Protein AF-A0A8S3HFG6-F1 (afdb_monomer_lite)

Radius of gyration: 29.16 Å; chains: 1; bounding box: 80×52×78 Å

Organism: NCBI:txid392030

Secondary structure (DSSP, 8-state):
--B-TTSPBPHHHHHHHHTTS-HHHHHHHHHHHHHSTT-HHHHHHHHHHHHHHTSSS-SB----S-TTTTHHHHHHHHTTGGGT-BHHHHHHHHHHHHHHTTBBPTTT-BBTTT--B--SS-SB-HHHHHHHHHHTTB-HHHHHHHHHHHHHHHHHHHHGGGGS-----S------HHHHHHHHHHHH-GGGEEEESSTT-GGG-EEETTTTEEEEEPTTSTTTTS---GGG-EEEEEEEEE-TTS-EEEEEEEE---TTSPPP-EEEEEEESS--HHHHHHHHHHHHHHTTSTTSTT-EEEEETTTTEEEEEEEGGGHHHHHHHHHHHHH-TT----B-----EE-TTS-EEEEEEEPSSSEEEEEES-S-SSHHHHHHHHHHHH---GGG-PPP-

Foldseek 3Di:
DQADPVRDGALLVVLCVQLVADSLLSCLLLVCCQAVVVCVVLSLLSLLLRLQLRDPDHQAADDPPDPPPPDPLLVPLQVPVVVPQFLSVSSVVVLVVLVLFFAQDPVQCAGPHPRDHDPDPDRGDVVRSVVVCVVSRGDSVSSVSSVVSSVSSSVSCVVSVVSHNRDHDDDDDPDDSQASSQVSLCVSCVQQKWWALAQQQCQQAIQRDPVRAGAGEDPSASRRPGRHDPQQTMWRFSDWDQDPVRHIYTDRTGTYGCPPPDDDQKDWQDKDFLQAPVLVVVLVVLLVVCCVPPQSVSWDWDADLQRRMIIIIGHNVCRVVSCVSSVCSVVVPPPLWSWGRQPQDQDPPRKGFGTWTRDPPAIDTDIDPQVDPDPVVSQVVCCVPVVQHPVNDDDDD

pLDDT: mean 80.24, std 15.45, range [34.5, 96.69]

Sequence (397 aa):
MCIDKEEKLTRRGELSAALSLSPRFSAFMINIYIEHKDNRDLLSRVAAIVAILSIPTSLFLINDSTHDFNDNICHSTMSDADEYNSDLFNLCKVFNDWREKGTINRTTHKCITCNKSYQDRSKTCQSCRKKHSLMNELNNQILQLVENSIKFYIDTITDARWKLTPRSKTDNKKSSDRDIIGEHLQKLFPDHIGHLLVSHLPDEGIRLIASDLRAIIDNRSIYVQRAHDDKRKYFVAMLIARSLSGKYIVNGLHQIPTDQLPESPIEQLIVRENIGRSVNKEIRTVFNSIRLESWAKWLSYEYDPNSCRLTIWGLKTERSHLESILQPILTSTHYKIIEFGSIRATFQNGLICSAVELMADALRLHLQRVPCRTYEKLQQWLKIKLDLNRHDIKENN

Structure (mmCIF, N/CA/C/O backbone):
data_AF-A0A8S3HFG6-F1
#
_entry.id   AF-A0A8S3HFG6-F1
#
loop_
_atom_site.group_PDB
_atom_site.id
_atom_site.type_symbol
_atom_site.label_atom_id
_atom_site.label_alt_id
_atom_site.label_comp_id
_atom_site.label_asym_id
_atom_site.label_entity_id
_atom_site.label_seq_id
_atom_site.pdbx_PDB_ins_code
_atom_site.Cartn_x
_atom_site.Cartn_y
_atom_site.Cartn_z
_atom_site.occupancy
_atom_site.B_iso_or_equiv
_atom_site.auth_seq_id
_atom_site.auth_comp_id
_atom_site.auth_asym_id
_atom_site.auth_atom_id
_atom_site.pdbx_PDB_model_num
ATOM 1 N N . MET A 1 1 ? -15.872 -17.626 14.214 1.00 67.00 1 ME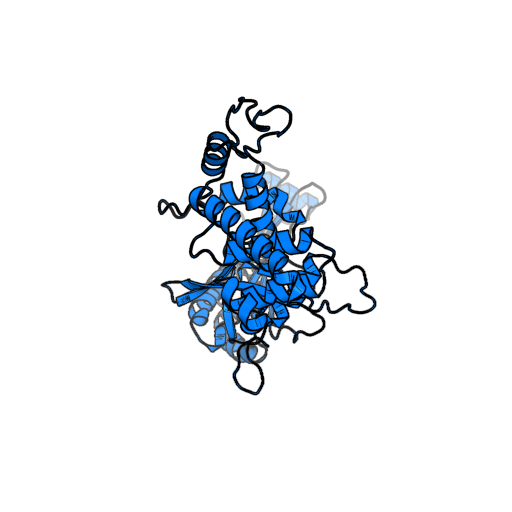T A N 1
ATOM 2 C CA . MET A 1 1 ? -17.095 -17.578 13.392 1.00 67.00 1 MET A CA 1
ATOM 3 C C . MET A 1 1 ? -18.075 -16.660 14.101 1.00 67.00 1 MET A C 1
ATOM 5 O O . MET A 1 1 ? -18.116 -16.734 15.323 1.00 67.00 1 MET A O 1
ATOM 9 N N . CYS A 1 2 ? -18.736 -15.743 13.391 1.00 84.12 2 CYS A N 1
ATOM 10 C CA . CYS A 1 2 ? -19.727 -14.838 13.996 1.00 84.12 2 CYS A CA 1
ATOM 11 C C . CYS A 1 2 ? -21.108 -15.495 14.085 1.00 84.12 2 CYS A C 1
ATOM 13 O O . CYS A 1 2 ? -21.839 -15.238 15.037 1.00 84.12 2 CYS A O 1
ATOM 15 N N . ILE A 1 3 ? -21.400 -16.389 13.146 1.00 89.12 3 ILE A N 1
ATOM 16 C CA . ILE A 1 3 ? -22.601 -17.215 13.077 1.00 89.12 3 ILE A CA 1
ATOM 17 C C . ILE A 1 3 ? -22.167 -18.673 13.283 1.00 89.12 3 ILE A C 1
ATOM 19 O O . ILE A 1 3 ? -21.057 -19.034 12.875 1.00 89.12 3 ILE A O 1
ATOM 23 N N . ASP A 1 4 ? -22.961 -19.471 13.988 1.00 88.50 4 ASP A N 1
ATOM 24 C CA . ASP A 1 4 ? -22.711 -20.904 14.165 1.00 88.50 4 ASP A CA 1
ATOM 25 C C . ASP A 1 4 ? -23.336 -21.752 13.040 1.00 88.50 4 ASP A C 1
ATOM 27 O O . ASP A 1 4 ? -23.815 -21.237 12.033 1.00 88.50 4 ASP A O 1
ATOM 31 N N . LYS A 1 5 ? -23.275 -23.080 13.183 1.00 89.81 5 LYS A N 1
ATOM 32 C CA . LYS A 1 5 ? -23.823 -24.021 12.193 1.00 89.81 5 LYS A CA 1
ATOM 33 C C . LYS A 1 5 ? -25.356 -24.018 12.132 1.00 89.81 5 LYS A C 1
ATOM 35 O O . LYS A 1 5 ? -25.901 -24.566 11.185 1.00 89.81 5 LYS A O 1
ATOM 40 N N . GLU A 1 6 ? -26.026 -23.441 13.126 1.00 91.75 6 GLU A N 1
ATOM 41 C CA . GLU A 1 6 ? -27.485 -23.313 13.195 1.00 91.75 6 GLU A CA 1
ATOM 42 C C . GLU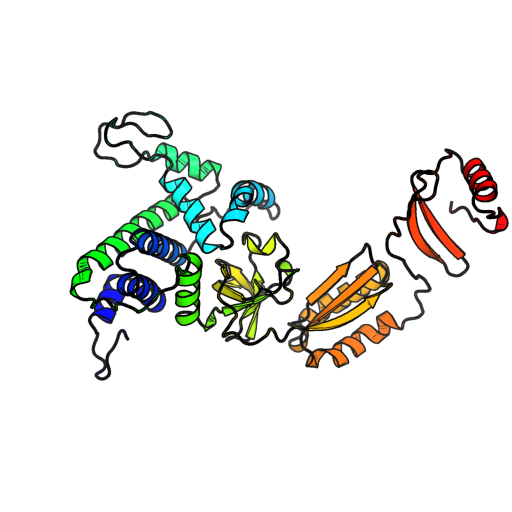 A 1 6 ? -27.955 -21.922 12.744 1.00 91.75 6 GLU A C 1
ATOM 44 O O . GLU A 1 6 ? -29.079 -21.524 13.038 1.00 91.75 6 GLU A O 1
ATOM 49 N N . GLU A 1 7 ? -27.082 -21.160 12.078 1.00 87.88 7 GLU A N 1
ATOM 50 C CA . GLU A 1 7 ? -27.343 -19.789 11.630 1.00 87.88 7 GLU A CA 1
ATOM 51 C C . GLU A 1 7 ? -27.630 -18.795 12.773 1.00 87.88 7 GLU A C 1
ATOM 53 O O . GLU A 1 7 ? -28.124 -17.688 12.547 1.00 87.88 7 GLU A O 1
ATOM 58 N N . LYS A 1 8 ? -27.259 -19.134 14.015 1.00 91.38 8 LYS A N 1
ATOM 59 C CA . LYS A 1 8 ? -27.440 -18.259 15.177 1.00 91.38 8 LYS A CA 1
ATOM 60 C C . LYS A 1 8 ? -26.209 -17.409 15.440 1.00 91.38 8 LYS A C 1
ATOM 62 O O . LYS A 1 8 ? -25.062 -17.799 15.198 1.00 91.38 8 LYS A O 1
ATOM 67 N N . LEU A 1 9 ? -26.452 -16.213 15.976 1.00 88.25 9 LEU A N 1
ATOM 68 C CA . LEU A 1 9 ? -25.388 -15.300 16.363 1.00 88.25 9 LEU A CA 1
ATOM 69 C C . LEU A 1 9 ? -24.624 -15.874 17.561 1.00 88.25 9 LEU A C 1
ATOM 71 O O . LEU A 1 9 ? -25.171 -16.100 18.636 1.00 88.25 9 LEU A O 1
ATOM 75 N N . THR A 1 10 ? -23.326 -16.081 17.382 1.00 89.06 10 THR A N 1
ATOM 76 C CA . THR A 1 10 ? -22.438 -16.492 18.475 1.00 89.06 10 THR A CA 1
ATOM 77 C C . THR A 1 10 ? -22.128 -15.306 19.392 1.00 89.06 10 THR A C 1
ATOM 79 O O . THR A 1 10 ? -22.203 -14.155 18.970 1.00 89.06 10 THR A O 1
ATOM 82 N N . ARG A 1 11 ? -21.605 -15.555 20.602 1.00 86.81 11 ARG A N 1
ATOM 83 C CA . ARG A 1 11 ? -21.070 -14.490 21.486 1.00 86.81 11 ARG A CA 1
ATOM 84 C C . ARG A 1 11 ? -20.042 -13.588 20.797 1.00 86.81 11 ARG A C 1
ATOM 86 O O . ARG A 1 11 ? -19.956 -12.393 21.068 1.00 86.81 11 ARG A O 1
ATOM 93 N N . ARG A 1 12 ? -19.243 -14.169 19.899 1.00 87.31 12 ARG A N 1
ATOM 94 C CA . ARG A 1 12 ? -18.290 -13.422 19.078 1.00 87.31 12 ARG A CA 1
ATOM 95 C C . ARG A 1 12 ? -19.001 -12.554 18.038 1.00 87.31 12 ARG A C 1
ATOM 97 O O . ARG A 1 12 ? -18.549 -11.444 17.785 1.00 87.31 12 ARG A O 1
ATOM 104 N N . GLY A 1 13 ? -20.086 -13.054 17.453 1.00 89.25 13 GLY A N 1
ATOM 105 C CA . GLY A 1 13 ? -20.966 -12.293 16.571 1.00 89.25 13 GLY A CA 1
ATOM 106 C C . GLY A 1 13 ? -21.646 -11.126 17.285 1.00 89.25 13 GLY A C 1
ATOM 107 O O . GLY A 1 13 ? -21.616 -10.018 16.765 1.00 89.25 13 GLY A O 1
ATOM 108 N N . GLU A 1 14 ? -22.155 -11.334 18.503 1.00 89.44 14 GLU A N 1
ATOM 109 C CA . GLU A 1 14 ? -22.721 -10.266 19.344 1.00 89.44 14 GLU A CA 1
ATOM 110 C C . GLU A 1 14 ? -21.705 -9.150 19.599 1.00 89.44 14 GLU A C 1
ATOM 112 O O . GLU A 1 14 ? -22.005 -7.975 19.402 1.00 89.44 14 GLU A O 1
ATOM 117 N N . LEU A 1 15 ? -20.479 -9.512 19.995 1.00 89.88 15 LEU A N 1
ATOM 118 C CA . LEU A 1 15 ? -19.418 -8.530 20.212 1.00 89.88 15 LEU A CA 1
ATOM 119 C C . LEU A 1 15 ? -19.018 -7.824 18.910 1.00 89.88 15 LEU A C 1
ATOM 121 O O . LEU A 1 15 ? -18.795 -6.617 18.900 1.00 89.88 15 LEU A O 1
ATOM 125 N N . SER A 1 16 ? -18.957 -8.563 17.801 1.00 90.94 16 SER A N 1
ATOM 126 C CA . SER A 1 16 ? -18.680 -7.989 16.484 1.00 90.94 16 SER A CA 1
ATOM 127 C C . SER A 1 16 ? -19.733 -6.963 16.068 1.00 90.94 16 SER A C 1
ATOM 129 O O . SER A 1 16 ? -19.369 -5.972 15.440 1.00 90.94 16 SER A O 1
ATOM 131 N N . ALA A 1 17 ? -21.005 -7.199 16.399 1.00 89.75 17 ALA A N 1
ATOM 132 C CA . ALA A 1 17 ? -22.099 -6.269 16.141 1.00 89.75 17 ALA A CA 1
ATOM 133 C C . ALA A 1 17 ? -22.026 -5.040 17.060 1.00 89.75 17 ALA A C 1
ATOM 135 O O . ALA A 1 17 ? -22.175 -3.918 16.588 1.00 89.75 17 ALA A O 1
ATOM 136 N N . ALA A 1 18 ? -21.714 -5.233 18.347 1.00 91.56 18 ALA A N 1
ATOM 137 C CA . ALA A 1 18 ? -21.573 -4.139 19.311 1.00 91.56 18 ALA A CA 1
ATOM 138 C C . ALA A 1 18 ? -20.466 -3.144 18.927 1.00 91.56 18 ALA A C 1
ATOM 140 O O . ALA A 1 18 ? -20.615 -1.943 19.130 1.00 91.56 18 ALA A O 1
ATOM 141 N N . LEU A 1 19 ? -19.380 -3.628 18.318 1.00 91.56 19 LEU A N 1
ATOM 142 C CA . LEU A 1 19 ? -18.286 -2.786 17.834 1.00 91.56 19 LEU A CA 1
ATOM 143 C C . LEU A 1 19 ? -18.680 -1.838 16.691 1.00 91.56 19 LEU A C 1
ATOM 145 O O . LEU A 1 19 ? -17.942 -0.892 16.441 1.00 91.56 19 LEU A O 1
ATOM 149 N N . SER A 1 20 ? -19.813 -2.062 16.012 1.00 89.81 20 SER A N 1
ATOM 150 C CA . SER A 1 20 ? -20.285 -1.227 14.892 1.00 89.81 20 SER A CA 1
ATOM 151 C C . SER A 1 20 ? -19.243 -1.041 13.773 1.00 89.81 20 SER A C 1
ATOM 153 O O . SER A 1 20 ? -19.162 0.005 13.135 1.00 89.81 20 SER A O 1
ATOM 155 N N . LEU A 1 21 ? -18.430 -2.073 13.540 1.00 92.62 21 LEU A N 1
ATOM 156 C CA . LEU A 1 21 ? -17.366 -2.115 12.539 1.00 92.62 21 LEU A CA 1
ATOM 157 C C . LEU A 1 21 ? -17.663 -3.173 11.476 1.00 92.62 21 LEU A C 1
ATOM 159 O O . LEU A 1 21 ? -18.505 -4.055 11.664 1.00 92.62 21 LEU A O 1
ATOM 163 N N . SER A 1 22 ? -16.912 -3.134 10.370 1.00 91.12 22 SER A N 1
ATOM 164 C CA . SER A 1 22 ? -16.954 -4.227 9.399 1.00 91.12 22 SER A CA 1
ATOM 165 C C . SER A 1 22 ? -16.595 -5.562 10.082 1.00 91.12 22 SER A C 1
ATOM 167 O O . SER A 1 22 ? -15.727 -5.591 10.964 1.00 91.12 22 SER A O 1
ATOM 169 N N . PRO A 1 23 ? -17.196 -6.698 9.677 1.00 91.31 23 PRO A N 1
ATOM 170 C CA . PRO A 1 23 ? -16.943 -7.984 10.330 1.00 91.31 23 PRO A CA 1
ATOM 171 C C . PRO A 1 23 ? -15.460 -8.376 10.383 1.00 91.31 23 PRO A C 1
ATOM 173 O O . PRO A 1 23 ? -15.021 -8.991 11.356 1.00 91.31 23 PRO A O 1
ATOM 176 N N . ARG A 1 24 ? -14.670 -8.003 9.364 1.00 93.56 24 ARG A N 1
ATOM 177 C CA . ARG A 1 24 ? -13.224 -8.269 9.319 1.00 93.56 24 ARG A CA 1
ATOM 178 C C . ARG A 1 24 ? -12.451 -7.407 10.321 1.00 93.56 24 ARG A C 1
ATOM 180 O O . ARG A 1 24 ? -11.607 -7.950 11.030 1.00 93.56 24 ARG A O 1
ATOM 187 N N . PHE A 1 25 ? -12.773 -6.117 10.460 1.00 95.12 25 PHE A N 1
ATOM 188 C CA . PHE A 1 25 ? -12.151 -5.257 11.478 1.00 95.12 25 PHE A CA 1
ATOM 189 C C . PHE A 1 25 ? -12.539 -5.661 12.900 1.00 95.12 25 PHE A C 1
ATOM 191 O O . PHE A 1 25 ? -11.670 -5.766 13.766 1.00 95.12 25 PHE A O 1
ATOM 198 N N . SER A 1 26 ? -13.810 -5.993 13.136 1.00 94.44 26 SER A N 1
ATOM 199 C CA . SER A 1 26 ? -14.241 -6.562 14.416 1.00 94.44 26 SER A CA 1
ATOM 200 C C . SER A 1 26 ? -13.488 -7.854 14.730 1.00 94.44 26 SER A C 1
ATOM 202 O O . SER A 1 26 ? -12.966 -8.030 15.831 1.00 94.44 26 SER A O 1
ATOM 204 N N . ALA A 1 27 ? -13.367 -8.761 13.754 1.00 93.31 27 ALA A N 1
ATOM 205 C CA . ALA A 1 27 ? -12.618 -9.997 13.932 1.00 93.31 27 ALA A CA 1
ATOM 206 C C . ALA A 1 27 ? -11.129 -9.755 14.212 1.00 93.31 27 ALA A C 1
ATOM 208 O O . ALA A 1 27 ? -10.564 -10.500 15.013 1.00 93.31 27 ALA A O 1
ATOM 209 N N . PHE A 1 28 ? -10.523 -8.740 13.593 1.00 95.06 28 PHE A N 1
ATOM 210 C CA . PHE A 1 28 ? -9.132 -8.351 13.810 1.00 95.06 28 PHE A CA 1
ATOM 211 C C . PHE A 1 28 ? -8.886 -7.950 15.265 1.00 95.06 28 PHE A C 1
ATOM 213 O O . PHE A 1 28 ? -8.075 -8.586 15.939 1.00 95.06 28 PHE A O 1
ATOM 220 N N . MET A 1 29 ? -9.658 -6.996 15.793 1.00 93.56 29 MET A N 1
ATOM 221 C CA . MET A 1 29 ? -9.499 -6.551 17.184 1.00 93.56 29 MET A CA 1
ATOM 222 C C . MET A 1 29 ? -9.797 -7.665 18.192 1.00 93.56 29 MET A C 1
ATOM 224 O O . MET A 1 29 ? -9.051 -7.857 19.152 1.00 93.56 29 MET A O 1
ATOM 228 N N . ILE A 1 30 ? -10.866 -8.438 17.963 1.00 92.06 30 ILE A N 1
ATOM 229 C CA . ILE A 1 30 ? -11.258 -9.534 18.859 1.00 92.06 30 ILE A CA 1
ATOM 230 C C . ILE A 1 30 ? -10.196 -10.644 18.869 1.00 92.06 30 ILE A C 1
ATOM 232 O O . ILE A 1 30 ? -9.911 -11.188 19.932 1.00 92.06 30 ILE A O 1
ATOM 236 N N . ASN A 1 31 ? -9.607 -10.996 17.718 1.00 91.38 31 ASN A N 1
ATOM 237 C CA . ASN A 1 31 ? -8.537 -12.001 17.658 1.00 91.38 31 ASN A CA 1
ATOM 238 C C . ASN A 1 31 ? -7.319 -11.564 18.465 1.00 91.38 31 ASN A C 1
ATOM 240 O O . ASN A 1 31 ? -6.884 -12.314 19.334 1.00 91.38 31 ASN A O 1
ATOM 244 N N . ILE A 1 32 ? -6.842 -10.339 18.233 1.00 90.88 32 ILE A N 1
ATOM 245 C CA . ILE A 1 32 ? -5.704 -9.767 18.959 1.00 90.88 32 ILE A CA 1
ATOM 246 C C . ILE A 1 32 ? -5.966 -9.793 20.466 1.00 90.88 32 ILE A C 1
ATOM 248 O O . ILE A 1 32 ? -5.122 -10.245 21.233 1.00 90.88 32 ILE A O 1
ATOM 252 N N . TYR A 1 33 ? -7.159 -9.379 20.901 1.00 89.69 33 TYR A N 1
ATOM 253 C CA . TYR A 1 33 ? -7.512 -9.395 22.319 1.00 89.69 33 TYR A CA 1
ATOM 254 C C . TYR A 1 33 ? -7.518 -10.805 22.929 1.00 89.69 33 TYR A C 1
ATOM 256 O O . TYR A 1 33 ? -7.050 -10.996 24.049 1.00 89.69 33 TYR A O 1
ATOM 264 N N . ILE A 1 34 ? -8.071 -11.793 22.222 1.00 87.69 34 ILE A N 1
ATOM 265 C CA . ILE A 1 34 ? -8.171 -13.175 22.716 1.00 87.69 34 ILE A CA 1
ATOM 266 C C . ILE A 1 34 ? -6.795 -13.839 22.795 1.00 87.69 34 ILE A C 1
ATOM 268 O O . ILE A 1 34 ? -6.556 -14.606 23.728 1.00 87.69 34 ILE A O 1
ATOM 272 N N . GLU A 1 35 ? -5.935 -13.582 21.809 1.00 87.94 35 GLU A N 1
ATOM 273 C CA . GLU A 1 35 ? -4.637 -14.248 21.640 1.00 87.94 35 GLU A CA 1
ATOM 274 C C . GLU A 1 35 ? -3.512 -13.536 22.416 1.00 87.94 35 GLU A C 1
ATOM 276 O O . GLU A 1 35 ? -2.592 -14.193 22.895 1.00 87.94 35 GLU A O 1
ATOM 281 N N . HIS A 1 36 ? -3.622 -12.219 22.633 1.00 86.19 36 HIS A N 1
ATOM 282 C CA . HIS A 1 36 ? -2.607 -11.381 23.289 1.00 86.19 36 HIS A CA 1
ATOM 283 C C . HIS A 1 36 ? -3.184 -10.521 24.424 1.00 86.19 36 HIS A C 1
ATOM 285 O O . HIS A 1 36 ? -2.810 -9.362 24.598 1.00 86.19 36 HIS A O 1
ATOM 291 N N . LYS A 1 37 ? -4.102 -11.085 25.217 1.00 79.56 37 LYS A N 1
ATOM 292 C CA . LYS A 1 37 ? -4.858 -10.382 26.272 1.00 79.56 37 LYS A CA 1
ATOM 293 C C . LYS A 1 37 ? -3.999 -9.558 27.244 1.00 79.56 37 LYS A C 1
ATOM 295 O O . LYS A 1 37 ? -4.449 -8.510 27.712 1.00 79.56 37 LYS A O 1
ATOM 300 N N . ASP A 1 38 ? -2.790 -10.024 27.548 1.00 80.31 38 ASP A N 1
ATOM 301 C CA . ASP A 1 38 ? -1.883 -9.371 28.498 1.00 80.31 38 ASP A CA 1
ATOM 302 C C . ASP A 1 38 ? -1.140 -8.164 27.893 1.00 80.31 38 ASP A C 1
ATOM 304 O O . ASP A 1 38 ? -0.647 -7.309 28.627 1.00 80.31 38 ASP A O 1
ATOM 308 N N . ASN A 1 39 ? -1.123 -8.027 26.561 1.00 84.75 39 ASN A N 1
ATOM 309 C CA . ASN A 1 39 ? -0.522 -6.895 25.857 1.00 84.75 39 ASN A CA 1
ATOM 310 C C . ASN A 1 39 ? -1.578 -5.809 25.565 1.00 84.75 39 ASN A C 1
ATOM 312 O O . ASN A 1 39 ? -2.155 -5.720 24.477 1.00 84.75 39 ASN A O 1
ATOM 316 N N . ARG A 1 40 ? -1.847 -4.962 26.566 1.00 84.25 40 ARG A N 1
ATOM 317 C CA . ARG A 1 40 ? -2.817 -3.853 26.445 1.00 84.25 40 ARG A CA 1
ATOM 318 C C . ARG A 1 40 ? -2.398 -2.789 25.428 1.00 84.25 40 ARG A C 1
ATOM 320 O O . ARG A 1 40 ? -3.266 -2.144 24.829 1.00 84.25 40 ARG A O 1
ATOM 327 N N . ASP A 1 41 ? -1.098 -2.611 25.231 1.00 88.56 41 ASP A N 1
ATOM 328 C CA . ASP A 1 41 ? -0.562 -1.626 24.294 1.00 88.56 41 ASP A CA 1
ATOM 329 C C . ASP A 1 41 ? -0.830 -2.054 22.849 1.00 88.56 41 ASP A C 1
ATOM 331 O O . ASP A 1 41 ? -1.267 -1.235 22.037 1.00 88.56 41 ASP A O 1
ATOM 335 N N . LEU A 1 42 ? -0.703 -3.352 22.551 1.00 91.00 42 LEU A N 1
ATOM 336 C CA . LEU A 1 42 ? -1.065 -3.917 21.252 1.00 91.00 42 LEU A CA 1
ATOM 337 C C . LEU A 1 42 ? -2.554 -3.730 20.942 1.00 91.00 42 LEU A C 1
ATOM 339 O O . LEU A 1 42 ? -2.891 -3.288 19.843 1.00 91.00 42 LEU A O 1
ATOM 343 N N . LEU A 1 43 ? -3.451 -3.991 21.904 1.00 91.69 43 LEU A N 1
ATOM 344 C CA . LEU A 1 43 ? -4.884 -3.725 21.713 1.00 91.69 43 LEU A CA 1
ATOM 345 C C . LEU A 1 43 ? -5.137 -2.244 21.409 1.00 91.69 43 LEU A C 1
ATOM 347 O O . LEU A 1 43 ? -5.901 -1.925 20.501 1.00 91.69 43 LEU A O 1
ATOM 351 N N . SER A 1 44 ? -4.484 -1.344 22.147 1.00 92.69 44 SER A N 1
ATOM 352 C CA . SER A 1 44 ? -4.631 0.102 21.951 1.00 92.69 44 SER A CA 1
ATOM 353 C C . SER A 1 44 ? -4.151 0.538 20.565 1.00 92.69 44 SER A C 1
ATOM 355 O O . SER A 1 44 ? -4.809 1.341 19.902 1.00 92.69 44 SER A O 1
ATOM 357 N N . ARG A 1 45 ? -3.038 -0.032 20.093 1.00 93.62 45 ARG A N 1
ATOM 358 C CA . ARG A 1 45 ? -2.491 0.210 18.754 1.00 93.62 45 ARG A CA 1
ATOM 359 C C . ARG A 1 45 ? -3.418 -0.314 17.662 1.00 93.62 45 ARG A C 1
ATOM 361 O O . ARG A 1 45 ? -3.707 0.404 16.712 1.00 93.62 45 ARG A O 1
ATOM 368 N N . VAL A 1 46 ? -3.932 -1.531 17.812 1.00 95.50 46 VAL A N 1
ATOM 369 C CA . VAL A 1 46 ? -4.880 -2.136 16.866 1.00 95.50 46 VAL A CA 1
ATOM 370 C C . VAL A 1 46 ? -6.193 -1.355 16.817 1.00 95.50 46 VAL A C 1
ATOM 372 O O . VAL A 1 46 ? -6.699 -1.091 15.728 1.00 95.50 46 VAL A O 1
ATOM 375 N N . ALA A 1 47 ? -6.705 -0.905 17.964 1.00 96.19 47 ALA A N 1
ATOM 376 C CA . ALA A 1 47 ? -7.874 -0.033 18.019 1.00 96.19 47 ALA A CA 1
ATOM 377 C C . ALA A 1 47 ? -7.627 1.298 17.290 1.00 96.19 47 ALA A C 1
ATOM 379 O O . ALA A 1 47 ? -8.515 1.769 16.582 1.00 96.19 47 ALA A O 1
ATOM 380 N N . ALA A 1 48 ? -6.425 1.876 17.405 1.00 95.50 48 ALA A N 1
ATOM 381 C CA . ALA A 1 48 ? -6.046 3.076 16.659 1.00 95.50 48 ALA A CA 1
ATOM 382 C C . ALA A 1 48 ? -5.994 2.833 15.146 1.00 95.50 48 ALA A C 1
ATOM 384 O O . ALA A 1 48 ? -6.594 3.601 14.399 1.00 95.50 48 ALA A O 1
ATOM 385 N N . ILE A 1 49 ? -5.356 1.747 14.695 1.00 95.69 49 ILE A N 1
ATOM 386 C CA . ILE A 1 49 ? -5.326 1.357 13.275 1.00 95.69 49 ILE A CA 1
ATOM 387 C C . ILE A 1 49 ? -6.753 1.223 12.737 1.00 95.69 49 ILE A C 1
ATOM 389 O O . ILE A 1 49 ? -7.098 1.832 11.729 1.00 95.69 49 ILE A O 1
ATOM 393 N N . VAL A 1 50 ? -7.601 0.459 13.428 1.00 96.69 50 VAL A N 1
ATOM 394 C CA . VAL A 1 50 ? -8.984 0.222 13.003 1.00 96.69 50 VAL A CA 1
ATOM 395 C C . VAL A 1 50 ? -9.796 1.513 13.001 1.00 96.69 50 VAL A C 1
ATOM 397 O O . VAL A 1 50 ? -10.525 1.757 12.044 1.00 96.69 50 VAL A O 1
ATOM 400 N N . ALA A 1 51 ? -9.655 2.365 14.018 1.00 95.94 51 ALA A N 1
ATOM 401 C CA . ALA A 1 51 ? -10.336 3.654 14.064 1.00 95.94 51 ALA A CA 1
ATOM 402 C C . ALA A 1 51 ? -9.929 4.560 12.898 1.00 95.94 51 ALA A C 1
ATOM 404 O O . ALA A 1 51 ? -10.803 5.146 12.272 1.00 95.94 51 ALA A O 1
ATOM 405 N N . ILE A 1 52 ? -8.637 4.632 12.568 1.00 94.56 52 ILE A N 1
ATOM 406 C CA . ILE A 1 52 ? -8.138 5.424 11.436 1.00 94.56 52 ILE A CA 1
ATOM 407 C C . ILE A 1 52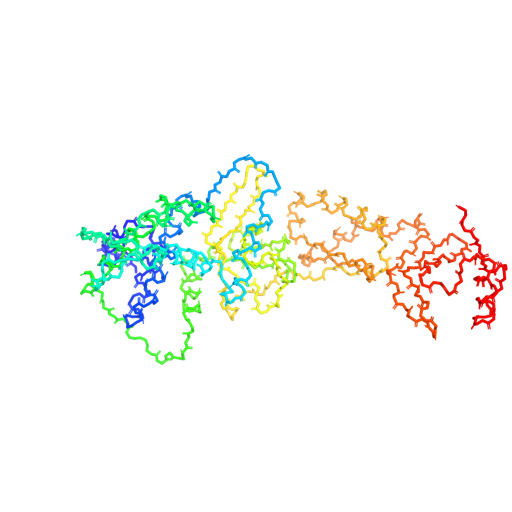 ? -8.682 4.875 10.110 1.00 94.56 52 ILE A C 1
ATOM 409 O O . ILE A 1 52 ? -9.203 5.637 9.303 1.00 94.56 52 ILE A O 1
ATOM 413 N N . LEU A 1 53 ? -8.615 3.557 9.901 1.00 93.25 53 LEU A N 1
ATOM 414 C CA . LEU A 1 53 ? -9.056 2.914 8.656 1.00 93.25 53 LEU A CA 1
ATOM 415 C C . LEU A 1 53 ? -10.580 2.899 8.466 1.00 93.25 53 LEU A C 1
ATOM 417 O O . LEU A 1 53 ? -11.052 2.714 7.348 1.00 93.25 53 LEU A O 1
ATOM 421 N N . SER A 1 54 ? -11.353 3.056 9.541 1.00 91.50 54 SER A N 1
ATOM 422 C CA . SER A 1 54 ? -12.823 3.033 9.479 1.00 91.50 54 SER A CA 1
ATOM 423 C C . SER A 1 54 ? -13.434 4.394 9.149 1.00 91.50 54 SER A C 1
ATOM 425 O O . SER A 1 54 ? -14.642 4.485 8.935 1.00 91.50 54 SER A O 1
ATOM 427 N N . ILE A 1 55 ? -12.630 5.458 9.126 1.00 87.56 55 ILE A N 1
ATOM 428 C CA . ILE A 1 55 ? -13.110 6.797 8.796 1.00 87.56 55 ILE A CA 1
ATOM 429 C C . ILE A 1 55 ? -13.082 6.980 7.274 1.00 87.56 55 ILE A C 1
ATOM 431 O O . ILE A 1 55 ? -12.092 6.637 6.631 1.00 87.56 55 ILE A O 1
ATOM 435 N N . PRO A 1 56 ? -14.135 7.562 6.674 1.00 74.06 56 PRO A N 1
ATOM 436 C CA . PRO A 1 56 ? -14.237 7.724 5.221 1.00 74.06 56 PRO A CA 1
ATOM 437 C C . PRO A 1 56 ? -13.292 8.787 4.629 1.00 74.06 56 PRO A C 1
ATOM 439 O O . PRO A 1 56 ? -13.284 8.995 3.420 1.00 74.06 56 PRO A O 1
ATOM 442 N N . THR A 1 57 ? -12.524 9.493 5.458 1.00 78.69 57 THR A N 1
ATOM 443 C CA . THR A 1 57 ? -11.707 10.653 5.083 1.00 78.69 57 THR A CA 1
ATOM 444 C C . THR A 1 57 ? -10.315 10.577 5.701 1.00 78.69 57 THR A C 1
ATOM 446 O O . THR A 1 57 ? -10.117 9.957 6.743 1.00 78.69 57 THR A O 1
ATOM 449 N N . SER A 1 58 ? -9.361 11.278 5.091 1.00 82.69 58 SER A N 1
ATOM 450 C CA . SER A 1 58 ? -7.973 11.343 5.554 1.00 82.69 58 SER A CA 1
ATOM 451 C C . SER A 1 58 ? -7.818 12.035 6.918 1.00 82.69 58 SER A C 1
ATOM 453 O O . SER A 1 58 ? -8.584 12.936 7.269 1.00 82.69 58 SER A O 1
ATOM 455 N N . LEU A 1 59 ? -6.773 11.650 7.662 1.00 86.56 59 LEU A N 1
ATOM 456 C CA . LEU A 1 59 ? -6.295 12.402 8.832 1.00 86.56 59 LEU A CA 1
ATOM 457 C C . LEU A 1 59 ? -5.702 13.760 8.440 1.00 86.56 59 LEU A C 1
ATOM 459 O O . LEU A 1 59 ? -5.627 14.658 9.275 1.00 86.56 59 LEU A O 1
ATOM 463 N N . PHE A 1 60 ? -5.281 13.897 7.186 1.00 85.88 60 PHE A N 1
ATOM 464 C CA . PHE A 1 60 ? -4.711 15.108 6.611 1.00 85.88 60 PHE A CA 1
ATOM 465 C C . PHE A 1 60 ? -5.802 15.939 5.930 1.00 85.88 60 PHE A C 1
ATOM 467 O O . PHE A 1 60 ? -6.770 15.393 5.392 1.00 85.88 60 PHE A O 1
ATOM 474 N N . LEU A 1 61 ? -5.650 17.260 5.943 1.00 80.94 61 LEU A N 1
ATOM 475 C CA . LEU A 1 61 ? -6.492 18.168 5.174 1.00 80.94 61 LEU A CA 1
ATOM 476 C C . LEU A 1 61 ? -6.267 17.931 3.675 1.00 80.94 61 LEU A C 1
ATOM 478 O O . LEU A 1 61 ? -5.148 17.711 3.217 1.00 80.94 61 LEU A O 1
ATOM 482 N N . ILE A 1 62 ? -7.357 17.950 2.911 1.00 65.19 62 ILE A N 1
ATOM 483 C CA . ILE A 1 62 ? -7.328 17.892 1.450 1.00 65.19 62 ILE A CA 1
ATOM 484 C C . ILE A 1 62 ? -7.605 19.320 0.984 1.00 65.19 62 ILE A C 1
ATOM 486 O O . ILE A 1 62 ? -8.745 19.769 1.061 1.00 65.19 62 ILE A O 1
ATOM 490 N N . ASN A 1 63 ? -6.567 20.053 0.580 1.00 52.56 63 ASN A N 1
ATOM 491 C CA . ASN A 1 63 ? -6.731 21.363 -0.048 1.00 52.56 63 ASN A CA 1
ATOM 492 C C . ASN A 1 63 ? -6.663 21.188 -1.570 1.00 52.56 63 ASN A C 1
ATOM 494 O O . ASN A 1 63 ? -5.653 20.730 -2.096 1.00 52.56 63 ASN A O 1
ATOM 498 N N . ASP A 1 64 ? -7.731 21.575 -2.270 1.00 40.88 64 ASP A N 1
ATOM 499 C CA . ASP A 1 64 ? -7.883 21.438 -3.730 1.00 40.88 64 ASP A CA 1
ATOM 500 C C . ASP A 1 64 ? -7.017 22.418 -4.550 1.00 40.88 64 ASP A C 1
ATOM 502 O O . ASP A 1 64 ? -7.079 22.448 -5.780 1.00 40.88 64 ASP A O 1
ATOM 506 N N . SER A 1 65 ? -6.189 23.241 -3.904 1.00 35.03 65 SER A N 1
ATOM 507 C CA . SER A 1 65 ? -5.339 24.211 -4.587 1.00 35.03 65 SER A CA 1
ATOM 508 C C . SER A 1 65 ? -3.937 23.651 -4.836 1.00 35.03 65 SER A C 1
ATOM 510 O O . SER A 1 65 ? -3.112 23.588 -3.929 1.00 35.03 65 SER A O 1
ATOM 512 N N . THR A 1 66 ? -3.671 23.371 -6.113 1.00 35.97 66 THR A N 1
ATOM 513 C CA . THR A 1 66 ? -2.373 23.177 -6.791 1.00 35.97 66 THR A CA 1
ATOM 514 C C . THR A 1 66 ? -1.651 21.832 -6.636 1.00 35.97 66 THR A C 1
ATOM 516 O O . THR A 1 66 ? -1.331 21.349 -5.558 1.00 35.97 66 THR A O 1
ATOM 519 N N . HIS A 1 67 ? -1.336 21.265 -7.803 1.00 37.47 67 HIS A N 1
ATOM 520 C CA . HIS A 1 67 ? -0.660 19.990 -8.049 1.00 37.47 67 HIS A CA 1
ATOM 521 C C . HIS A 1 67 ? 0.799 19.897 -7.539 1.00 37.47 67 HIS A C 1
ATOM 523 O O . HIS A 1 67 ? 1.395 18.835 -7.686 1.00 37.47 67 HIS A O 1
ATOM 529 N N . ASP A 1 68 ? 1.329 20.942 -6.893 1.00 34.50 68 ASP A N 1
ATOM 530 C CA . ASP A 1 68 ? 2.708 21.027 -6.372 1.00 34.50 68 ASP A CA 1
ATOM 531 C C . ASP A 1 68 ? 2.790 21.003 -4.823 1.00 34.50 68 ASP A C 1
ATOM 533 O O . ASP A 1 68 ? 3.838 21.256 -4.235 1.00 34.50 68 ASP A O 1
ATOM 537 N N . PHE A 1 69 ? 1.687 20.710 -4.120 1.00 36.91 69 PHE A N 1
ATOM 538 C CA . PHE A 1 69 ? 1.555 20.964 -2.671 1.00 36.91 69 PHE A CA 1
ATOM 539 C C . PHE A 1 69 ? 2.034 19.866 -1.691 1.00 36.91 69 PHE A C 1
ATOM 541 O O . PHE A 1 69 ? 1.804 20.007 -0.493 1.00 36.91 69 PHE A O 1
ATOM 548 N N . ASN A 1 70 ? 2.696 18.781 -2.117 1.00 47.19 70 ASN A N 1
ATOM 549 C CA . ASN A 1 70 ? 2.960 17.627 -1.224 1.00 47.19 70 ASN A CA 1
ATOM 550 C C . ASN A 1 70 ? 4.425 17.393 -0.795 1.00 47.19 70 ASN A C 1
ATOM 552 O O . ASN A 1 70 ? 4.642 16.603 0.127 1.00 47.19 70 ASN A O 1
ATOM 556 N N . ASP A 1 71 ? 5.423 18.058 -1.381 1.00 40.75 71 ASP A N 1
ATOM 557 C CA . ASP A 1 71 ? 6.826 17.658 -1.155 1.00 40.75 71 ASP A CA 1
ATOM 558 C C . ASP A 1 71 ? 7.367 18.091 0.223 1.00 40.75 71 ASP A C 1
ATOM 560 O O . ASP A 1 71 ? 8.035 17.322 0.914 1.00 40.75 71 ASP A O 1
ATOM 564 N N . ASN A 1 72 ? 7.004 19.282 0.712 1.00 36.84 72 ASN A N 1
ATOM 565 C CA . ASN A 1 72 ? 7.545 19.808 1.977 1.00 36.84 72 ASN A CA 1
ATOM 566 C C . ASN A 1 72 ? 6.893 19.217 3.247 1.00 36.84 72 ASN A C 1
ATOM 568 O O . ASN A 1 72 ? 7.519 19.186 4.309 1.00 36.84 72 ASN A O 1
ATOM 572 N N . ILE A 1 73 ? 5.656 18.715 3.158 1.00 43.72 73 ILE A N 1
ATOM 573 C CA . ILE A 1 73 ? 4.954 18.062 4.283 1.00 43.72 73 ILE A CA 1
ATOM 574 C C . ILE A 1 73 ? 5.363 16.593 4.383 1.00 43.72 73 ILE A C 1
ATOM 576 O O . ILE A 1 73 ? 5.571 16.103 5.498 1.00 43.72 73 ILE A O 1
ATOM 580 N N . CYS A 1 74 ? 5.587 15.938 3.232 1.00 45.59 74 CYS A N 1
ATOM 581 C CA . CYS A 1 74 ? 6.295 14.660 3.173 1.00 45.59 74 CYS A CA 1
ATOM 582 C C . CYS A 1 74 ? 7.629 14.767 3.918 1.00 45.59 74 CYS A C 1
ATOM 584 O O . CYS A 1 74 ? 7.881 13.994 4.829 1.00 45.59 74 CYS A O 1
ATOM 586 N N . HIS A 1 75 ? 8.457 15.777 3.650 1.00 38.53 75 HIS A N 1
ATOM 587 C CA . HIS A 1 75 ? 9.784 15.830 4.269 1.00 38.53 75 HIS A CA 1
ATOM 588 C C . HIS A 1 75 ? 9.805 15.973 5.806 1.00 38.53 75 HIS A C 1
ATOM 590 O O . HIS A 1 75 ? 10.710 15.425 6.433 1.00 38.53 75 HIS A O 1
ATOM 596 N N . SER A 1 76 ? 8.832 16.645 6.438 1.00 40.38 76 SER A N 1
ATOM 597 C CA . SER A 1 76 ? 8.842 16.859 7.903 1.00 40.38 76 SER A CA 1
ATOM 598 C C . SER A 1 76 ? 8.146 15.763 8.718 1.00 40.38 76 SER A C 1
ATOM 600 O O . SER A 1 76 ? 8.533 15.520 9.858 1.00 40.38 76 SER A O 1
ATOM 602 N N . THR A 1 77 ? 7.160 15.063 8.145 1.00 45.53 77 THR A N 1
ATOM 603 C CA . THR A 1 77 ? 6.557 13.872 8.776 1.00 45.53 77 THR A CA 1
ATOM 604 C C . THR A 1 77 ? 7.321 12.582 8.463 1.00 45.53 77 THR A C 1
ATOM 606 O O . THR A 1 77 ? 7.126 11.585 9.158 1.00 45.53 77 THR A O 1
ATOM 609 N N . MET A 1 78 ? 8.212 12.587 7.461 1.00 47.44 78 MET A N 1
ATOM 610 C CA . MET A 1 78 ? 8.872 11.373 6.960 1.00 47.44 78 MET A CA 1
ATOM 611 C C . MET A 1 78 ? 10.353 11.233 7.328 1.00 47.44 78 MET A C 1
ATOM 613 O O . MET A 1 78 ? 10.864 10.123 7.225 1.00 47.44 78 MET A O 1
ATOM 617 N N . SER A 1 79 ? 11.019 12.264 7.872 1.00 43.75 79 SER A N 1
ATOM 618 C CA . SER A 1 79 ? 12.378 12.103 8.433 1.00 43.75 79 SER A CA 1
ATOM 619 C C . SER A 1 79 ? 12.424 11.167 9.648 1.00 43.75 79 SER A C 1
ATOM 621 O O . SER A 1 79 ? 13.463 10.583 9.934 1.00 43.75 79 SER A O 1
ATOM 623 N N . ASP A 1 80 ? 11.294 10.995 10.343 1.00 44.25 80 ASP A N 1
ATOM 624 C CA . ASP A 1 80 ? 11.156 10.029 11.436 1.00 44.25 80 ASP A CA 1
ATOM 625 C C . ASP A 1 80 ? 10.435 8.730 11.012 1.00 44.25 80 ASP A C 1
ATOM 627 O O . ASP A 1 80 ? 10.287 7.808 11.818 1.00 44.25 80 ASP A O 1
ATOM 631 N N . ALA A 1 81 ? 9.919 8.647 9.778 1.00 48.66 81 ALA A N 1
ATOM 632 C CA . ALA A 1 81 ? 9.139 7.496 9.307 1.00 48.66 81 ALA A CA 1
ATOM 633 C C . ALA A 1 81 ? 10.010 6.255 9.029 1.00 48.66 81 ALA A C 1
ATOM 635 O O . ALA A 1 81 ? 9.496 5.130 8.984 1.00 48.66 81 ALA A O 1
ATOM 636 N N . ASP A 1 82 ? 11.326 6.450 8.920 1.00 49.88 82 ASP A N 1
ATOM 637 C CA . ASP A 1 82 ? 12.327 5.398 8.728 1.00 49.88 82 ASP A CA 1
ATOM 638 C C . ASP A 1 82 ? 12.315 4.340 9.843 1.00 49.88 82 ASP A C 1
ATOM 640 O O . ASP A 1 82 ? 12.610 3.164 9.596 1.00 49.88 82 ASP A O 1
ATOM 644 N N . GLU A 1 83 ? 11.898 4.720 11.054 1.00 54.75 83 GLU A N 1
ATOM 645 C CA . GLU A 1 83 ? 11.852 3.831 12.216 1.00 54.75 83 GLU A CA 1
ATOM 646 C C . GLU A 1 83 ? 10.732 2.772 12.106 1.00 54.75 83 GLU A C 1
ATOM 648 O O . GLU A 1 83 ? 10.900 1.623 12.523 1.00 54.75 83 GLU A O 1
ATOM 653 N N . TYR A 1 84 ? 9.592 3.106 11.486 1.00 58.94 84 TYR A N 1
ATOM 654 C CA . TYR A 1 84 ? 8.354 2.326 11.650 1.00 58.94 84 TYR A CA 1
ATOM 655 C C . TYR A 1 84 ? 8.133 1.242 10.594 1.00 58.94 84 TYR A C 1
ATOM 657 O O . TYR A 1 84 ? 7.453 0.254 10.877 1.00 58.94 84 TYR A O 1
ATOM 665 N N . ASN A 1 85 ? 8.708 1.389 9.392 1.00 75.81 85 ASN A N 1
ATOM 666 C CA . ASN A 1 85 ? 8.606 0.412 8.294 1.00 75.81 85 ASN A CA 1
ATOM 667 C C . ASN A 1 85 ? 7.163 -0.093 8.010 1.00 75.81 85 ASN A C 1
ATOM 669 O O . ASN A 1 85 ? 7.001 -1.236 7.584 1.00 75.81 85 ASN A O 1
ATOM 673 N N . SER A 1 86 ? 6.132 0.723 8.279 1.00 85.62 86 SER A N 1
ATOM 674 C CA . SER A 1 86 ? 4.697 0.436 8.107 1.00 85.62 86 SER A CA 1
ATOM 675 C C . SER A 1 86 ? 3.886 1.738 8.012 1.00 85.62 86 SER A C 1
ATOM 677 O O . SER A 1 86 ? 3.964 2.560 8.931 1.00 85.62 86 SER A O 1
ATOM 679 N N . ASP A 1 87 ? 3.064 1.910 6.965 1.00 88.06 87 ASP A N 1
ATOM 680 C CA . ASP A 1 87 ? 2.186 3.090 6.824 1.00 88.06 87 ASP A CA 1
ATOM 681 C C . ASP A 1 87 ? 1.189 3.157 7.984 1.00 88.06 87 ASP A C 1
ATOM 683 O O . ASP A 1 87 ? 0.943 4.220 8.548 1.00 88.06 87 ASP A O 1
ATOM 687 N N . LEU A 1 88 ? 0.648 2.004 8.395 1.00 91.31 88 LEU A N 1
ATOM 688 C CA . LEU A 1 88 ? -0.303 1.923 9.507 1.00 91.31 88 LEU A CA 1
ATOM 689 C C . LEU A 1 88 ? 0.313 2.427 10.817 1.00 91.31 88 LEU A C 1
ATOM 691 O O . LEU A 1 88 ? -0.354 3.088 11.610 1.00 91.31 88 LEU A O 1
ATOM 695 N N . PHE A 1 89 ? 1.594 2.133 11.045 1.00 89.81 89 PHE A N 1
ATOM 696 C CA . PHE A 1 89 ? 2.296 2.597 12.242 1.00 89.81 89 PHE A CA 1
ATOM 697 C C . PHE A 1 89 ? 2.643 4.074 12.158 1.00 89.81 89 PHE A C 1
ATOM 699 O O . PHE A 1 89 ? 2.506 4.768 13.164 1.00 89.81 89 PHE A O 1
ATOM 706 N N . ASN A 1 90 ? 3.002 4.558 10.969 1.00 87.50 90 ASN A N 1
ATOM 707 C CA . ASN A 1 90 ? 3.197 5.981 10.737 1.00 87.50 90 ASN A CA 1
ATOM 708 C C . ASN A 1 90 ? 1.907 6.774 11.022 1.00 87.50 90 ASN A C 1
ATOM 710 O O . ASN A 1 90 ? 1.925 7.743 11.775 1.00 87.50 90 ASN A O 1
ATOM 714 N N . LEU A 1 91 ? 0.755 6.304 10.532 1.00 89.25 91 LEU A N 1
ATOM 715 C CA . LEU A 1 91 ? -0.548 6.918 10.817 1.00 89.25 91 LEU A CA 1
ATOM 716 C C . LEU A 1 91 ? -0.876 6.919 12.319 1.00 89.25 91 LEU A C 1
ATOM 718 O O . LEU A 1 91 ? -1.353 7.924 12.851 1.00 89.25 91 LEU A O 1
ATOM 722 N N . CYS A 1 92 ? -0.587 5.823 13.029 1.00 91.38 92 CYS A N 1
ATOM 723 C CA . CYS A 1 92 ? -0.731 5.787 14.485 1.00 91.38 92 CYS A CA 1
ATOM 724 C C . CYS A 1 92 ? 0.198 6.775 15.195 1.00 91.38 92 CYS A C 1
ATOM 726 O O . CYS A 1 92 ? -0.227 7.379 16.179 1.00 91.38 92 CYS A O 1
ATOM 728 N N . LYS A 1 93 ? 1.439 6.947 14.725 1.00 89.19 93 LYS A N 1
ATOM 729 C CA . LYS A 1 93 ? 2.367 7.943 15.271 1.00 89.19 93 LYS A CA 1
ATOM 730 C C . LYS A 1 93 ? 1.810 9.352 15.096 1.00 89.19 93 LYS A C 1
ATOM 732 O O . LYS A 1 93 ? 1.653 10.043 16.093 1.00 89.19 93 LYS A O 1
ATOM 737 N N . VAL A 1 94 ? 1.409 9.728 13.879 1.00 89.94 94 VAL A N 1
ATOM 738 C CA . VAL A 1 94 ? 0.804 11.042 13.592 1.00 89.94 94 VAL A CA 1
ATOM 739 C C . VAL A 1 94 ? -0.384 11.317 14.521 1.00 89.94 94 VAL A C 1
ATOM 741 O O . VAL A 1 94 ? -0.505 12.400 15.098 1.00 89.94 94 VAL A O 1
ATOM 744 N N . PHE A 1 95 ? -1.249 10.318 14.726 1.00 93.19 95 PHE A N 1
ATOM 745 C CA . PHE A 1 95 ? -2.351 10.426 15.679 1.00 93.19 95 PHE A CA 1
ATOM 746 C C . PHE A 1 95 ? -1.870 10.605 17.129 1.00 93.19 95 PHE A C 1
ATOM 748 O O . PHE A 1 95 ? -2.395 11.461 17.844 1.00 93.19 95 PHE A O 1
ATOM 755 N N . ASN A 1 96 ? -0.893 9.815 17.579 1.00 91.81 96 ASN A N 1
ATOM 756 C CA . ASN A 1 96 ? -0.368 9.885 18.942 1.00 91.81 96 ASN A CA 1
ATOM 757 C C . ASN A 1 96 ? 0.328 11.223 19.219 1.00 91.81 96 ASN A C 1
ATOM 759 O O . ASN A 1 96 ? 0.056 11.829 20.255 1.00 91.81 96 ASN A O 1
ATOM 763 N N . ASP A 1 97 ? 1.112 11.739 18.275 1.00 91.50 97 ASP A N 1
ATOM 764 C CA . ASP A 1 97 ? 1.768 13.044 18.379 1.00 91.50 97 ASP A CA 1
ATOM 765 C C . ASP A 1 97 ? 0.730 14.156 18.574 1.00 91.50 97 ASP A C 1
ATOM 767 O O . ASP A 1 97 ? 0.840 14.977 19.493 1.00 91.50 97 ASP A O 1
ATOM 771 N N . TRP A 1 98 ? -0.344 14.140 17.774 1.00 93.38 98 TRP A N 1
ATOM 772 C CA . TRP A 1 98 ? -1.471 15.055 17.950 1.00 93.38 98 TRP A CA 1
ATOM 773 C C . TRP A 1 98 ? -2.178 14.865 19.296 1.00 93.38 98 TRP A C 1
ATOM 775 O O . TRP A 1 98 ? -2.518 15.848 19.962 1.00 93.38 98 TRP A O 1
ATOM 785 N N . ARG A 1 99 ? -2.400 13.615 19.713 1.00 91.44 99 ARG A N 1
ATOM 786 C CA . ARG A 1 99 ? -3.095 13.273 20.959 1.00 91.44 99 ARG A CA 1
ATOM 787 C C . ARG A 1 99 ? -2.339 13.797 22.174 1.00 91.44 99 ARG A C 1
ATOM 789 O O . ARG A 1 99 ? -2.973 14.308 23.103 1.00 91.44 99 ARG A O 1
ATOM 796 N N . GLU A 1 100 ? -1.016 13.680 22.158 1.00 90.94 100 GLU A N 1
ATOM 797 C CA . GLU A 1 100 ? -0.128 14.160 23.211 1.00 90.94 100 GLU A CA 1
ATOM 798 C C . GLU A 1 100 ? -0.108 15.684 23.287 1.00 90.94 100 GLU A C 1
ATOM 800 O O . GLU A 1 100 ? -0.068 16.247 24.393 1.00 90.94 100 GLU A O 1
ATOM 805 N N . LYS A 1 101 ? -0.222 16.378 22.144 1.00 91.25 101 LYS A N 1
ATOM 806 C CA . LYS A 1 101 ? -0.376 17.833 22.156 1.00 91.25 101 LYS A CA 1
ATOM 807 C C . LYS A 1 101 ? -1.622 18.221 22.937 1.00 91.25 101 LYS A C 1
ATOM 809 O O . LYS A 1 101 ? -2.723 17.703 22.763 1.00 91.25 101 LYS A O 1
ATOM 814 N N . GLY A 1 102 ? -1.442 19.183 23.831 1.00 84.69 102 GLY A N 1
ATOM 815 C CA . GLY A 1 102 ? -2.524 19.654 24.677 1.00 84.69 102 GLY A CA 1
ATOM 816 C C . GLY A 1 102 ? -2.904 18.711 25.820 1.00 84.69 102 GLY A C 1
ATOM 817 O O . GLY A 1 102 ? -3.908 18.976 26.474 1.00 84.69 102 GLY A O 1
ATOM 818 N N . THR A 1 103 ? -2.152 17.649 26.110 1.00 91.25 103 THR A N 1
ATOM 819 C CA . THR A 1 103 ? -2.420 16.816 27.295 1.00 91.25 103 THR A CA 1
ATOM 820 C C . THR A 1 103 ? -2.319 17.654 28.571 1.00 91.25 103 THR A C 1
ATOM 822 O O . THR A 1 103 ? -1.370 18.423 28.747 1.00 91.25 103 THR A O 1
ATOM 825 N N . ILE A 1 104 ? -3.310 17.536 29.459 1.00 89.38 104 ILE A N 1
ATOM 826 C CA . ILE A 1 104 ? -3.328 18.243 30.745 1.00 89.38 104 ILE A CA 1
ATOM 827 C C . ILE A 1 104 ? -2.752 17.322 31.820 1.00 89.38 104 ILE A C 1
ATOM 829 O O . ILE A 1 104 ? -3.239 16.209 32.032 1.00 89.38 104 ILE A O 1
ATOM 833 N N . ASN A 1 105 ? -1.714 17.792 32.512 1.00 87.56 105 ASN A N 1
ATOM 834 C CA . ASN A 1 105 ? -1.160 17.087 33.659 1.00 87.56 105 ASN A CA 1
ATOM 835 C C . ASN A 1 105 ? -2.187 17.112 34.802 1.00 87.56 105 ASN A C 1
ATOM 837 O O . ASN A 1 105 ? -2.638 18.178 35.221 1.00 87.56 105 ASN A O 1
ATOM 841 N N . ARG A 1 106 ? -2.557 15.927 35.299 1.00 84.50 106 ARG A N 1
ATOM 842 C CA . ARG A 1 106 ? -3.612 15.768 36.311 1.00 84.50 106 ARG A CA 1
ATOM 843 C C . ARG A 1 106 ? -3.258 16.376 37.665 1.00 84.50 106 ARG A C 1
ATOM 845 O O . ARG A 1 106 ? -4.165 16.748 38.390 1.00 84.50 106 ARG A O 1
ATOM 852 N N . THR A 1 107 ? -1.973 16.462 37.998 1.00 86.12 107 THR A N 1
ATOM 853 C CA . THR A 1 107 ? -1.502 16.974 39.289 1.00 86.12 107 THR A CA 1
ATOM 854 C C . THR A 1 107 ? -1.414 18.495 39.279 1.00 86.12 107 THR A C 1
ATOM 856 O O . THR A 1 107 ? -1.802 19.147 40.240 1.00 86.12 107 THR A O 1
ATOM 859 N N . THR A 1 108 ? -0.908 19.080 38.190 1.00 87.12 108 THR A N 1
ATOM 860 C CA . THR A 1 108 ? -0.697 20.535 38.103 1.00 87.12 108 THR A CA 1
ATOM 861 C C . THR A 1 108 ? -1.863 21.282 37.464 1.00 87.12 108 THR A C 1
ATOM 863 O O . THR A 1 108 ? -1.866 22.511 37.477 1.00 87.12 108 THR A O 1
ATOM 866 N N . HIS A 1 109 ? -2.823 20.563 36.868 1.00 87.94 109 HIS A N 1
ATOM 867 C CA . HIS A 1 109 ? -3.920 21.116 36.068 1.00 87.94 109 HIS A CA 1
ATOM 868 C C . HIS A 1 109 ? -3.452 22.049 34.937 1.00 87.94 109 HIS A C 1
ATOM 870 O O . HIS A 1 109 ? -4.196 22.908 34.462 1.00 87.94 109 HIS A O 1
ATOM 876 N N . LYS A 1 110 ? -2.207 21.878 34.476 1.00 90.38 110 LYS A N 1
ATOM 877 C CA . LYS A 1 110 ? -1.613 22.658 33.388 1.00 90.38 110 LYS A CA 1
ATOM 878 C C . LYS A 1 110 ? -1.466 21.813 32.134 1.00 90.38 110 LYS A C 1
ATOM 880 O O . LYS A 1 110 ? -1.123 20.632 32.185 1.00 90.38 110 LYS A O 1
ATOM 885 N N . CYS A 1 111 ? -1.707 22.442 30.991 1.00 90.75 111 CYS A N 1
ATOM 886 C CA . CYS A 1 111 ? -1.379 21.867 29.694 1.00 90.75 111 CYS A CA 1
ATOM 887 C C . CYS A 1 111 ? 0.139 21.680 29.571 1.00 90.75 111 CYS A C 1
ATOM 889 O O . CYS A 1 111 ? 0.875 22.654 29.693 1.00 90.75 111 CYS A O 1
ATOM 891 N N . ILE A 1 112 ? 0.597 20.470 29.248 1.00 90.12 112 ILE A N 1
ATOM 892 C CA . ILE A 1 112 ? 2.028 20.147 29.095 1.00 90.12 112 ILE A CA 1
ATOM 893 C C . ILE A 1 112 ? 2.661 20.942 27.938 1.00 90.12 112 ILE A C 1
ATOM 895 O O . ILE A 1 112 ? 3.843 21.255 27.962 1.00 90.12 112 ILE A O 1
ATOM 899 N N . THR A 1 113 ? 1.871 21.316 26.928 1.00 90.50 113 THR A N 1
ATOM 900 C CA . THR A 1 113 ? 2.369 22.019 25.735 1.00 90.50 113 THR A CA 1
ATOM 901 C C . THR A 1 113 ? 2.439 23.541 25.896 1.00 90.50 113 THR A C 1
ATOM 903 O O . THR A 1 113 ? 3.315 24.168 25.314 1.00 90.50 113 THR A O 1
ATOM 906 N N . CYS A 1 114 ? 1.507 24.168 26.622 1.00 92.00 114 CYS A N 1
ATOM 907 C CA . CYS A 1 114 ? 1.432 25.638 26.711 1.00 92.00 114 CYS A CA 1
ATOM 908 C C . CYS A 1 114 ? 1.431 26.194 28.135 1.00 92.00 114 CYS A C 1
ATOM 910 O O . CYS A 1 114 ? 1.280 27.401 28.304 1.00 92.00 114 CYS A O 1
ATOM 912 N N . ASN A 1 115 ? 1.538 25.336 29.151 1.00 90.88 115 ASN A N 1
ATOM 913 C CA . ASN A 1 115 ? 1.538 25.676 30.576 1.00 90.88 115 ASN A CA 1
ATOM 914 C C . ASN A 1 115 ? 0.319 26.470 31.087 1.00 90.88 115 ASN A C 1
ATOM 916 O O . ASN A 1 115 ? 0.295 26.859 32.255 1.00 90.88 115 ASN A O 1
ATOM 920 N N . LYS A 1 116 ? -0.721 26.670 30.263 1.00 90.44 116 LYS A N 1
ATOM 921 C CA . LYS A 1 116 ? -1.987 27.280 30.690 1.00 90.44 116 LYS A CA 1
ATOM 922 C C . LYS A 1 116 ? -2.705 26.364 31.680 1.00 90.44 116 LYS A C 1
ATOM 924 O O . LYS A 1 116 ? -2.826 25.163 31.422 1.00 90.44 116 LYS A O 1
ATOM 929 N N . SER A 1 117 ? -3.179 26.944 32.779 1.00 87.31 117 SER A N 1
ATOM 930 C CA . SER A 1 117 ? -3.984 26.261 33.792 1.00 87.31 117 SER A CA 1
ATOM 931 C C . SER A 1 117 ? -5.425 26.091 33.316 1.00 87.31 117 SER A C 1
ATOM 933 O O . SER A 1 117 ? -5.997 27.008 32.728 1.00 87.31 117 SER A O 1
ATOM 935 N N . TYR A 1 118 ? -6.015 24.936 33.600 1.00 83.81 118 TYR A N 1
ATOM 936 C CA . TYR A 1 118 ? -7.408 24.616 33.306 1.00 83.81 118 TYR A CA 1
ATOM 937 C C . TYR A 1 118 ? -8.110 24.250 34.612 1.00 83.81 118 TYR A C 1
ATOM 939 O O . TYR A 1 118 ? -7.690 23.323 35.297 1.00 83.81 118 TYR A O 1
ATOM 947 N N . GLN A 1 119 ? -9.153 25.002 34.970 1.00 72.31 119 GLN A N 1
ATOM 948 C CA . GLN A 1 119 ? -9.891 24.802 36.224 1.00 72.31 119 GLN A CA 1
ATOM 949 C C . GLN A 1 119 ? -10.917 23.658 36.132 1.00 72.31 119 GLN A C 1
ATOM 951 O O . GLN A 1 119 ? -11.258 23.053 37.144 1.00 72.31 119 GLN A O 1
ATOM 956 N N . ASP A 1 120 ? -11.358 23.314 34.920 1.00 67.38 120 ASP A N 1
ATOM 957 C CA . ASP A 1 120 ? -12.341 22.256 34.687 1.00 67.38 120 ASP A CA 1
ATOM 958 C C . ASP A 1 120 ? -11.722 20.855 34.615 1.00 67.38 120 ASP A C 1
ATOM 960 O O . ASP A 1 120 ? -10.544 20.680 34.300 1.00 67.38 120 ASP A O 1
ATOM 964 N N . ARG A 1 121 ? -12.569 19.821 34.762 1.00 65.56 121 ARG A N 1
ATOM 965 C CA . ARG A 1 121 ? -12.248 18.392 34.527 1.00 65.56 121 ARG A CA 1
ATOM 966 C C . ARG A 1 121 ? -11.831 18.065 33.079 1.00 65.56 121 ARG A C 1
ATOM 968 O O . ARG A 1 121 ? -11.811 16.891 32.694 1.00 65.56 121 ARG A O 1
ATOM 975 N N . SER A 1 122 ? -11.532 19.070 32.257 1.00 69.75 122 SER A N 1
ATOM 976 C CA . SER A 1 122 ? -11.028 18.862 30.908 1.00 69.75 122 SER A CA 1
ATOM 977 C C . SER A 1 122 ? -9.737 18.054 30.966 1.00 69.75 122 SER A C 1
ATOM 979 O O . SER A 1 122 ? -8.806 18.369 31.704 1.00 69.75 122 SER A O 1
ATOM 981 N N . LYS A 1 123 ? -9.679 16.994 30.163 1.00 79.75 123 LYS A N 1
ATOM 982 C CA . LYS A 1 123 ? -8.482 16.154 30.036 1.00 79.75 123 LYS A CA 1
ATOM 983 C C . LYS A 1 123 ? -7.492 16.719 29.012 1.00 79.75 123 LYS A C 1
ATOM 985 O O . LYS A 1 123 ? -6.358 16.254 28.943 1.00 79.75 123 LYS A O 1
ATOM 990 N N . THR A 1 124 ? -7.919 17.700 28.210 1.00 87.06 124 THR A N 1
ATOM 991 C CA . THR A 1 124 ? -7.206 18.136 27.002 1.00 87.06 124 THR A CA 1
ATOM 992 C C . THR A 1 124 ? -7.373 19.632 26.721 1.00 87.06 124 THR A C 1
ATOM 994 O O . THR A 1 124 ? -8.475 20.179 26.763 1.00 87.06 124 THR A O 1
ATOM 997 N N . CYS A 1 125 ? -6.289 20.284 26.325 1.00 90.88 125 CYS A N 1
ATOM 998 C CA . CYS A 1 125 ? -6.223 21.649 25.824 1.00 90.88 125 CYS A CA 1
ATOM 999 C C . CYS A 1 125 ? -6.525 21.675 24.315 1.00 90.88 125 CYS A C 1
ATOM 1001 O O . CYS A 1 125 ? -5.657 21.411 23.478 1.00 90.88 125 CYS A O 1
ATOM 1003 N N . GLN A 1 126 ? -7.759 22.043 23.962 1.00 90.00 126 GLN A N 1
ATOM 1004 C CA . GLN A 1 126 ? -8.212 22.078 22.564 1.00 90.00 126 GLN A CA 1
ATOM 1005 C C . GLN A 1 126 ? -7.462 23.109 21.710 1.00 90.00 126 GLN A C 1
ATOM 1007 O O . GLN A 1 126 ? -7.266 22.895 20.518 1.00 90.00 126 GLN A O 1
ATOM 1012 N N . SER A 1 127 ? -7.000 24.214 22.304 1.00 91.00 127 SER A N 1
ATOM 1013 C CA . SER A 1 127 ? -6.246 25.238 21.568 1.00 91.00 127 SER A CA 1
ATOM 1014 C C . SER A 1 127 ? -4.884 24.729 21.082 1.00 91.00 127 SER A C 1
ATOM 1016 O O . SER A 1 127 ? -4.511 24.992 19.941 1.00 91.00 127 SER A O 1
ATOM 1018 N N . CYS A 1 128 ? -4.166 23.948 21.897 1.00 93.00 128 CYS A N 1
ATOM 1019 C CA . CYS A 1 128 ? -2.896 23.335 21.496 1.00 93.00 128 CYS A CA 1
ATOM 1020 C C . CYS A 1 128 ? -3.081 22.289 20.399 1.00 93.00 128 CYS A C 1
ATOM 1022 O O . CYS A 1 128 ? -2.308 22.290 19.445 1.00 93.00 128 CYS A O 1
ATOM 1024 N N . ARG A 1 129 ? -4.112 21.441 20.509 1.00 92.38 129 ARG A N 1
ATOM 1025 C CA . ARG A 1 129 ? -4.430 20.442 19.478 1.00 92.38 129 ARG A CA 1
ATOM 1026 C C . ARG A 1 129 ? -4.790 21.097 18.151 1.00 92.38 129 ARG A C 1
ATOM 1028 O O . ARG A 1 129 ? -4.162 20.789 17.148 1.00 92.38 129 ARG A O 1
ATOM 1035 N N . LYS A 1 130 ? -5.689 22.089 18.160 1.00 92.44 130 LYS A N 1
ATOM 1036 C CA . LYS A 1 130 ? -6.046 22.860 16.957 1.00 92.44 130 LYS A CA 1
ATOM 1037 C C . LYS A 1 130 ? -4.839 23.555 16.327 1.00 92.44 130 LYS A C 1
ATOM 1039 O O . LYS A 1 130 ? -4.685 23.502 15.113 1.00 92.44 130 LYS A O 1
ATOM 1044 N N . LYS A 1 131 ? -3.970 24.175 17.136 1.00 91.94 131 LYS A N 1
ATOM 1045 C CA . LYS A 1 131 ? -2.741 24.809 16.636 1.00 91.94 131 LYS A CA 1
ATOM 1046 C C . LYS A 1 131 ? -1.810 23.785 15.985 1.00 91.94 131 LYS A C 1
ATOM 1048 O O . LYS A 1 131 ? -1.304 24.043 14.901 1.00 91.94 131 LYS A O 1
ATOM 1053 N N . HIS A 1 132 ? -1.596 22.636 16.624 1.00 91.94 132 HIS A N 1
ATOM 1054 C CA . HIS A 1 132 ? -0.762 21.575 16.065 1.00 91.94 132 HIS A CA 1
ATOM 1055 C C . HIS A 1 132 ? -1.349 21.017 14.766 1.00 91.94 132 HIS A C 1
ATOM 1057 O O . HIS A 1 132 ? -0.619 20.885 13.791 1.00 91.94 132 HIS A O 1
ATOM 1063 N N . SER A 1 133 ? -2.662 20.780 14.725 1.00 92.19 133 SER A N 1
ATOM 1064 C CA . SER A 1 133 ? -3.359 20.370 13.509 1.00 92.19 133 SER A CA 1
ATOM 1065 C C . SER A 1 133 ? -3.194 21.377 12.376 1.00 92.19 133 SER A C 1
ATOM 1067 O O . SER A 1 133 ? -2.865 20.970 11.276 1.00 92.19 133 SER A O 1
ATOM 1069 N N . LEU A 1 134 ? -3.340 22.680 12.639 1.00 89.25 134 LEU A N 1
ATOM 1070 C CA . LEU A 1 134 ? -3.123 23.714 11.622 1.00 89.25 134 LEU A CA 1
ATOM 1071 C C . LEU A 1 134 ? -1.678 23.705 11.099 1.00 89.25 134 LEU A C 1
ATOM 1073 O O . LEU A 1 134 ? -1.462 23.790 9.900 1.00 89.25 134 LEU A O 1
ATOM 1077 N N . MET A 1 135 ? -0.696 23.582 11.996 1.00 87.44 135 MET A N 1
ATOM 1078 C CA . MET A 1 135 ? 0.727 23.590 11.633 1.00 87.44 135 MET A CA 1
ATOM 1079 C C . MET A 1 135 ? 1.176 22.350 10.850 1.00 87.44 135 MET A C 1
ATOM 1081 O O . MET A 1 135 ? 2.191 22.421 10.172 1.00 87.44 135 MET A O 1
ATOM 1085 N N . ASN A 1 136 ? 0.467 21.227 10.983 1.00 85.06 136 ASN A N 1
ATOM 1086 C CA . ASN A 1 136 ? 0.815 19.946 10.352 1.00 85.06 136 ASN A CA 1
ATOM 1087 C C . ASN A 1 136 ? -0.254 19.499 9.344 1.00 85.06 136 ASN A C 1
ATOM 1089 O O . ASN A 1 136 ? -0.313 18.328 8.988 1.00 85.06 136 ASN A O 1
ATOM 1093 N N . GLU A 1 137 ? -1.140 20.418 8.952 1.00 87.12 137 GLU A N 1
ATOM 1094 C CA . GLU A 1 137 ? -2.237 20.184 8.009 1.00 87.12 137 GLU A CA 1
ATOM 1095 C C . GLU A 1 137 ? -3.095 18.953 8.335 1.00 87.12 137 GLU A C 1
ATOM 1097 O O . GLU A 1 137 ? -3.521 18.195 7.467 1.00 87.12 137 GLU A O 1
ATOM 1102 N N . LEU A 1 138 ? -3.373 18.749 9.620 1.00 90.38 138 LEU A N 1
ATOM 1103 C CA . LEU A 1 138 ? -4.200 17.651 10.098 1.00 90.38 138 LEU A CA 1
ATOM 1104 C C . LEU A 1 138 ? -5.656 18.085 10.266 1.00 90.38 138 LEU A C 1
ATOM 1106 O O . LEU A 1 138 ? -5.966 19.186 10.732 1.00 90.38 138 LEU A O 1
ATOM 1110 N N . ASN A 1 139 ? -6.576 17.169 9.994 1.00 90.94 139 ASN A N 1
ATOM 1111 C CA . ASN A 1 139 ? -7.990 17.363 10.243 1.00 90.94 139 ASN A CA 1
ATOM 1112 C C . ASN A 1 139 ? -8.318 17.086 11.721 1.00 90.94 139 ASN A C 1
ATOM 1114 O O . ASN A 1 139 ? -8.570 15.955 12.140 1.00 90.94 139 ASN A O 1
ATOM 1118 N N . ASN A 1 140 ? -8.338 18.149 12.531 1.00 91.44 140 ASN A N 1
ATOM 1119 C CA . ASN A 1 140 ? -8.594 18.058 13.971 1.00 91.44 140 ASN A CA 1
ATOM 1120 C C . ASN A 1 140 ? -9.947 17.406 14.316 1.00 91.44 140 ASN A C 1
ATOM 1122 O O . ASN A 1 140 ? -10.051 16.745 15.346 1.00 91.44 140 ASN A O 1
ATOM 1126 N N . GLN A 1 141 ? -10.990 17.610 13.503 1.00 92.00 141 GLN A N 1
ATOM 1127 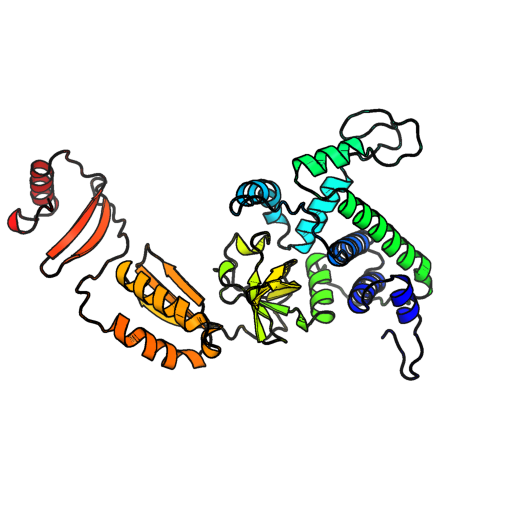C CA . GLN A 1 141 ? -12.306 17.007 13.757 1.00 92.00 141 GLN A CA 1
ATOM 1128 C C . GLN A 1 141 ? -12.244 15.490 13.576 1.00 92.00 141 GLN A C 1
ATOM 1130 O O . GLN A 1 141 ? -12.705 14.745 14.438 1.00 92.00 141 GLN A O 1
ATOM 1135 N N . ILE A 1 142 ? -11.596 15.038 12.502 1.00 93.19 142 ILE A N 1
ATOM 1136 C CA . ILE A 1 142 ? -11.385 13.616 12.238 1.00 93.19 142 ILE A CA 1
ATOM 1137 C C . ILE A 1 142 ? -10.541 12.970 13.336 1.00 93.19 142 ILE A C 1
ATOM 1139 O O . ILE A 1 142 ? -10.920 11.929 13.862 1.00 93.19 142 ILE A O 1
ATOM 1143 N N . LEU A 1 143 ? -9.455 13.609 13.768 1.00 94.00 143 LEU A N 1
ATOM 1144 C CA . LEU A 1 143 ? -8.617 13.089 14.853 1.00 94.00 143 LEU A CA 1
ATOM 1145 C C . LEU A 1 143 ? -9.376 12.960 16.187 1.00 94.00 143 LEU A C 1
ATOM 1147 O O . LEU A 1 143 ? -9.169 11.997 16.926 1.00 94.00 143 LEU A O 1
ATOM 1151 N N . GLN A 1 144 ? -10.307 13.873 16.485 1.00 92.94 144 GLN A N 1
ATOM 1152 C CA . GLN A 1 144 ? -11.204 13.736 17.641 1.00 92.94 144 GLN A CA 1
ATOM 1153 C C . GLN A 1 144 ? -12.162 12.544 17.492 1.00 92.94 144 GLN A C 1
ATOM 1155 O O . GLN A 1 144 ? -12.385 11.819 18.463 1.00 92.94 144 GLN A O 1
ATOM 1160 N N . LEU A 1 145 ? -12.703 12.308 16.291 1.00 93.94 145 LEU A N 1
ATOM 1161 C CA . LEU A 1 145 ? -13.527 11.127 16.012 1.00 93.94 145 LEU A CA 1
ATOM 1162 C C . LEU A 1 145 ? -12.727 9.828 16.170 1.00 93.94 145 LEU A C 1
ATOM 1164 O O . LEU A 1 145 ? -13.237 8.883 16.775 1.00 93.94 145 LEU A O 1
ATOM 1168 N N . VAL A 1 146 ? -11.471 9.794 15.706 1.00 95.31 146 VAL A N 1
ATOM 1169 C CA . VAL A 1 146 ? -10.546 8.670 15.933 1.00 95.31 146 VAL A CA 1
ATOM 1170 C C . VAL A 1 146 ? -10.385 8.415 17.431 1.00 95.31 146 VAL A C 1
ATOM 1172 O O . VAL A 1 146 ? -10.612 7.296 17.883 1.00 95.31 146 VAL A O 1
ATOM 1175 N N . GLU A 1 147 ? -10.046 9.440 18.223 1.00 94.75 147 GLU A N 1
ATOM 1176 C CA . GLU A 1 147 ? -9.821 9.295 19.671 1.00 94.75 147 GLU A CA 1
ATOM 1177 C C . GLU A 1 147 ? -11.060 8.750 20.400 1.00 94.75 147 GLU A C 1
ATOM 1179 O O . GLU A 1 147 ? -10.945 7.847 21.236 1.00 94.75 147 GLU A O 1
ATOM 1184 N N . ASN A 1 148 ? -12.248 9.248 20.047 1.00 94.19 148 ASN A N 1
ATOM 1185 C CA . ASN 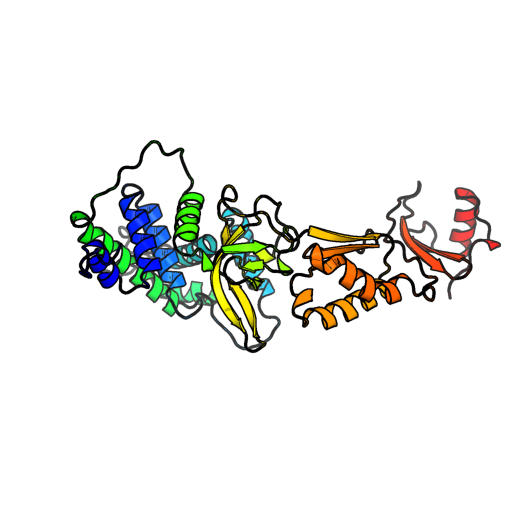A 1 148 ? -13.513 8.768 20.603 1.00 94.19 148 ASN A CA 1
ATOM 1186 C C . ASN A 1 148 ? -13.797 7.310 20.212 1.00 94.19 148 ASN A C 1
ATOM 1188 O O . ASN A 1 148 ? -14.209 6.519 21.062 1.00 94.19 148 ASN A O 1
ATOM 1192 N N . SER A 1 149 ? -13.535 6.948 18.954 1.00 95.88 149 SER A N 1
ATOM 1193 C CA . SER A 1 149 ? -13.742 5.591 18.435 1.00 95.88 149 SER A CA 1
ATOM 1194 C C . SER A 1 149 ? -12.813 4.584 19.110 1.00 95.88 149 SER A C 1
ATOM 1196 O O . SER A 1 149 ? -13.269 3.537 19.556 1.00 95.88 149 SER A O 1
ATOM 1198 N N . ILE A 1 150 ? -11.530 4.927 19.282 1.00 95.75 150 ILE A N 1
ATOM 1199 C CA . ILE A 1 150 ? -10.556 4.092 20.003 1.00 95.75 150 ILE A CA 1
ATOM 1200 C C . ILE A 1 150 ? -11.064 3.775 21.405 1.00 95.75 150 ILE A C 1
ATOM 1202 O O . ILE A 1 150 ? -11.072 2.614 21.814 1.00 95.75 150 ILE A O 1
ATOM 1206 N N . LYS A 1 151 ? -11.497 4.807 22.140 1.00 94.88 151 LYS A N 1
ATOM 1207 C CA . LYS A 1 151 ? -12.016 4.632 23.495 1.00 94.88 151 LYS A CA 1
ATOM 1208 C C . LYS A 1 151 ? -13.227 3.698 23.495 1.00 94.88 151 LYS A C 1
ATOM 1210 O O . LYS A 1 151 ? -13.245 2.742 24.259 1.00 94.88 151 LYS A O 1
ATOM 1215 N N . PHE A 1 152 ? -14.192 3.943 22.609 1.00 95.94 152 PHE A N 1
ATOM 1216 C CA . PHE A 1 152 ? -15.381 3.105 22.475 1.00 95.94 152 PHE A CA 1
ATOM 1217 C C . PHE A 1 152 ? -15.035 1.635 22.182 1.00 95.94 152 PHE A C 1
ATOM 1219 O O . PHE A 1 152 ? -15.568 0.743 22.843 1.00 95.94 152 PHE A O 1
ATOM 1226 N N . TYR A 1 153 ? -14.117 1.364 21.249 1.00 95.31 153 TYR A N 1
ATOM 1227 C CA . TYR A 1 153 ? -13.720 -0.003 20.897 1.00 95.31 153 TYR A CA 1
ATOM 1228 C C . TYR A 1 153 ? -13.034 -0.730 22.053 1.00 95.31 153 TYR A C 1
ATOM 1230 O O . TYR A 1 153 ? -13.361 -1.886 22.331 1.00 95.31 153 TYR A O 1
ATOM 1238 N N . ILE A 1 154 ? -12.104 -0.057 22.739 1.00 93.81 154 ILE A N 1
ATOM 1239 C CA . ILE A 1 154 ? -11.396 -0.632 23.887 1.00 93.81 154 ILE A CA 1
ATOM 1240 C C . ILE A 1 154 ? -12.386 -0.928 25.014 1.00 93.81 154 ILE A C 1
ATOM 1242 O O . ILE A 1 154 ? -12.427 -2.067 25.481 1.00 93.81 154 ILE A O 1
ATOM 1246 N N . ASP A 1 155 ? -13.211 0.051 25.400 1.00 94.00 155 ASP A N 1
ATOM 1247 C CA . ASP A 1 155 ? -14.201 -0.098 26.471 1.00 94.00 155 ASP A CA 1
ATOM 1248 C C . ASP A 1 155 ? -15.135 -1.285 26.152 1.00 94.00 155 ASP A C 1
ATOM 1250 O O . ASP A 1 155 ? -15.211 -2.238 26.928 1.00 94.00 155 ASP A O 1
ATOM 1254 N N . THR A 1 156 ? -15.692 -1.335 24.935 1.00 93.62 156 THR A N 1
ATOM 1255 C CA . THR A 1 156 ? -16.591 -2.413 24.475 1.00 93.62 156 THR A CA 1
ATOM 1256 C C . THR A 1 156 ? -15.954 -3.808 24.549 1.00 93.62 156 THR A C 1
ATOM 1258 O O . THR A 1 156 ? -16.578 -4.755 25.035 1.00 93.62 156 THR A O 1
ATOM 1261 N N . ILE A 1 157 ? -14.706 -3.968 24.088 1.00 90.50 157 ILE A N 1
ATOM 1262 C CA . ILE A 1 157 ? -13.999 -5.260 24.150 1.00 90.50 157 ILE A CA 1
ATOM 1263 C C . ILE A 1 157 ? -13.707 -5.648 25.600 1.00 90.50 157 ILE A C 1
ATOM 1265 O O . ILE A 1 157 ? -13.889 -6.807 25.984 1.00 90.50 157 ILE A O 1
ATOM 1269 N N . THR A 1 158 ? -13.258 -4.692 26.415 1.00 87.44 158 THR A N 1
ATOM 1270 C CA . THR A 1 158 ? -12.898 -4.961 27.810 1.00 87.44 158 THR A CA 1
ATOM 1271 C C . THR A 1 158 ? -14.109 -5.278 28.684 1.00 87.44 158 THR A C 1
ATOM 1273 O O . THR A 1 158 ? -14.003 -6.154 29.543 1.00 87.44 158 THR A O 1
ATOM 1276 N N . ASP A 1 159 ? -15.267 -4.674 28.421 1.00 86.81 159 ASP A N 1
ATOM 1277 C CA . ASP A 1 159 ? -16.522 -4.959 29.123 1.00 86.81 159 ASP A CA 1
ATOM 1278 C C . ASP A 1 159 ? -17.087 -6.330 28.736 1.00 86.81 159 ASP A C 1
ATOM 1280 O O . ASP A 1 159 ? -17.599 -7.074 29.577 1.00 86.81 159 ASP A O 1
ATOM 1284 N N . ALA A 1 160 ? -16.915 -6.733 27.476 1.00 82.19 160 ALA A N 1
ATOM 1285 C CA . ALA A 1 160 ? -17.329 -8.041 26.977 1.00 82.19 160 ALA A CA 1
ATOM 1286 C C . ALA A 1 160 ? -16.323 -9.171 27.269 1.00 82.19 160 ALA A C 1
ATOM 1288 O O . ALA A 1 160 ? -16.546 -10.310 26.851 1.00 82.19 160 ALA A O 1
ATOM 1289 N N . ARG A 1 161 ? -15.234 -8.905 28.008 1.00 71.38 161 ARG A N 1
ATOM 1290 C CA . ARG A 1 161 ? -14.139 -9.866 28.262 1.00 71.38 161 ARG A CA 1
ATOM 1291 C C . ARG A 1 161 ? -14.587 -11.223 28.802 1.00 71.38 161 ARG A C 1
ATOM 1293 O O . ARG A 1 161 ? -13.942 -12.228 28.536 1.00 71.38 161 ARG A O 1
ATOM 1300 N N . TRP A 1 162 ? -15.679 -11.258 29.563 1.00 61.53 162 TRP A N 1
ATOM 1301 C CA . TRP A 1 162 ? -16.239 -12.475 30.160 1.00 61.53 162 TRP A CA 1
ATOM 1302 C C . TRP A 1 162 ? -16.904 -13.396 29.126 1.00 61.53 162 TRP A C 1
ATOM 1304 O O . TRP A 1 162 ? -17.042 -14.595 29.362 1.00 61.53 162 TRP A O 1
ATOM 1314 N N . LYS A 1 163 ? -17.299 -12.858 27.964 1.00 66.56 163 LYS A N 1
ATOM 1315 C CA . LYS A 1 163 ? -17.875 -13.628 26.852 1.00 66.56 163 LYS A CA 1
ATOM 1316 C C . LYS A 1 163 ? -16.816 -14.364 26.034 1.00 66.56 163 LYS A C 1
ATOM 1318 O O . LYS A 1 163 ? -17.167 -15.263 25.270 1.00 66.56 163 LYS A O 1
ATOM 1323 N N . LEU A 1 164 ? -15.550 -13.971 26.166 1.00 69.12 164 LEU A N 1
ATOM 1324 C CA . LEU A 1 164 ? -14.446 -14.458 25.353 1.00 69.12 164 LEU A CA 1
ATOM 1325 C C . LEU A 1 164 ? -13.590 -15.426 26.168 1.00 69.12 164 LEU A C 1
ATOM 1327 O O . LEU A 1 164 ? -12.992 -15.044 27.169 1.00 69.12 164 LEU A O 1
ATOM 1331 N N . THR A 1 165 ? -13.506 -16.678 25.727 1.00 66.50 165 THR A N 1
ATOM 1332 C CA . THR A 1 165 ? -12.549 -17.637 26.284 1.00 66.50 165 THR A CA 1
ATOM 1333 C C . THR A 1 165 ? -11.170 -17.306 25.714 1.00 66.50 165 THR A C 1
ATOM 1335 O O . THR A 1 165 ? -10.995 -17.433 24.496 1.00 66.50 165 THR A O 1
ATOM 1338 N N . PRO A 1 166 ? -10.197 -16.860 26.532 1.00 61.53 166 PRO A N 1
ATOM 1339 C CA . PRO A 1 166 ? -8.841 -16.641 26.053 1.00 61.53 166 PRO A CA 1
ATOM 1340 C C . PRO A 1 166 ? -8.316 -17.955 25.485 1.00 61.53 166 PRO A C 1
ATOM 1342 O O . PRO A 1 166 ? -8.432 -19.001 26.124 1.00 61.53 166 PRO A O 1
ATOM 1345 N N . ARG A 1 167 ? -7.751 -17.915 24.282 1.00 59.75 167 ARG A N 1
ATOM 1346 C CA . ARG A 1 167 ? -6.950 -19.032 23.797 1.00 59.75 167 ARG A CA 1
ATOM 1347 C C . ARG A 1 167 ? -5.532 -18.733 24.232 1.00 59.75 167 ARG A C 1
ATOM 1349 O O . ARG A 1 167 ? -4.869 -17.921 23.602 1.00 59.75 167 ARG A O 1
ATOM 1356 N N . SER A 1 168 ? -5.064 -19.380 25.295 1.00 47.09 168 SER A N 1
ATOM 1357 C CA . SER A 1 168 ? -3.621 -19.475 25.486 1.00 47.09 168 SER A CA 1
ATOM 1358 C C . SER A 1 168 ? -3.065 -20.258 24.295 1.00 47.09 168 SER A C 1
ATOM 1360 O O . SER A 1 168 ? -3.420 -21.423 24.108 1.00 47.09 168 SER A O 1
ATOM 1362 N N . LYS A 1 169 ? -2.231 -19.635 23.472 1.00 51.88 169 LYS A N 1
ATOM 1363 C CA . LYS A 1 169 ? -1.330 -20.358 22.571 1.00 51.88 169 LYS A CA 1
ATOM 1364 C C . LYS A 1 169 ? 0.074 -20.246 23.160 1.00 51.88 169 LYS A C 1
ATOM 1366 O O . LYS A 1 169 ? 0.517 -19.144 23.458 1.00 51.88 169 LYS A O 1
ATOM 1371 N N . THR A 1 170 ? 0.605 -21.361 23.671 1.00 43.81 170 THR A N 1
ATOM 1372 C CA . THR A 1 170 ? 1.611 -22.222 23.006 1.00 43.81 170 THR A CA 1
ATOM 1373 C C . THR A 1 170 ? 2.828 -21.424 22.553 1.00 43.81 170 THR A C 1
ATOM 1375 O O . THR A 1 170 ? 2.741 -20.739 21.543 1.00 43.81 170 THR A O 1
ATOM 1378 N N . ASP A 1 171 ? 3.918 -21.529 23.322 1.00 40.66 171 ASP A N 1
ATOM 1379 C CA . ASP A 1 171 ? 5.318 -21.247 22.972 1.00 40.66 171 ASP A CA 1
ATOM 1380 C C . ASP A 1 171 ? 5.548 -20.208 21.867 1.00 40.66 171 ASP A C 1
ATOM 1382 O O . ASP A 1 171 ? 6.100 -20.496 20.806 1.00 40.66 171 ASP A O 1
ATOM 1386 N N . ASN A 1 172 ? 5.154 -18.960 22.115 1.00 46.50 172 ASN A N 1
ATOM 1387 C CA . ASN A 1 172 ? 5.516 -17.876 21.215 1.00 46.50 172 ASN A CA 1
ATOM 1388 C C . ASN A 1 172 ? 6.975 -17.471 21.467 1.00 46.50 172 ASN A C 1
ATOM 1390 O O . ASN A 1 172 ? 7.311 -16.852 22.482 1.00 46.50 172 ASN A O 1
ATOM 1394 N N . LYS A 1 173 ? 7.837 -17.747 20.477 1.00 52.72 173 LYS A N 1
ATOM 1395 C CA . LYS A 1 173 ? 8.953 -16.849 20.130 1.00 52.72 173 LYS A CA 1
ATOM 1396 C C . LYS A 1 173 ? 8.460 -15.407 20.299 1.00 52.72 173 LYS A C 1
ATOM 1398 O O . LYS A 1 173 ? 7.348 -15.111 19.880 1.00 52.72 173 LYS A O 1
ATOM 1403 N N . LYS A 1 174 ? 9.263 -14.516 20.890 1.00 56.94 174 LYS A N 1
ATOM 1404 C CA . LYS A 1 174 ? 8.948 -13.079 20.982 1.00 56.94 174 LYS A CA 1
ATOM 1405 C C . LYS A 1 174 ? 8.746 -12.495 19.571 1.00 56.94 174 LYS A C 1
ATOM 1407 O O . LYS A 1 174 ? 9.702 -12.020 18.967 1.00 56.94 174 LYS A O 1
ATOM 1412 N N . SER A 1 175 ? 7.534 -12.580 19.034 1.00 69.75 175 SER A N 1
ATOM 1413 C CA . SER A 1 175 ? 7.118 -11.949 17.784 1.00 69.75 175 SER A CA 1
ATOM 1414 C C . SER A 1 175 ? 6.876 -10.471 18.058 1.00 69.75 175 SER A C 1
ATOM 1416 O O . SER A 1 175 ? 6.284 -10.120 19.082 1.00 69.75 175 SER A O 1
ATOM 1418 N N . SER A 1 176 ? 7.351 -9.594 17.177 1.00 85.25 176 SER A N 1
ATOM 1419 C CA . SER A 1 176 ? 7.123 -8.158 17.345 1.00 85.25 176 SER A CA 1
ATOM 1420 C C . SER A 1 176 ? 5.643 -7.810 17.127 1.00 85.25 176 SER A C 1
ATOM 1422 O O . SER A 1 176 ? 4.949 -8.507 16.386 1.00 85.25 176 SER A O 1
ATOM 1424 N N . ASP A 1 177 ? 5.159 -6.708 17.718 1.00 86.94 177 ASP A N 1
ATOM 1425 C CA . ASP A 1 177 ? 3.797 -6.190 17.477 1.00 86.94 177 ASP A CA 1
ATOM 1426 C C . ASP A 1 177 ? 3.491 -6.045 15.977 1.00 86.94 177 ASP A C 1
ATOM 1428 O O . ASP A 1 177 ? 2.361 -6.261 15.540 1.00 86.94 177 ASP A O 1
ATOM 1432 N N . ARG A 1 178 ? 4.509 -5.686 15.184 1.00 86.81 178 ARG A N 1
ATOM 1433 C CA . ARG A 1 178 ? 4.417 -5.579 13.727 1.00 86.81 178 ARG A CA 1
ATOM 1434 C C . ARG A 1 178 ? 4.078 -6.923 13.101 1.00 86.81 178 ARG A C 1
ATOM 1436 O O . ARG A 1 178 ? 3.133 -7.004 12.331 1.00 86.81 178 ARG A O 1
ATOM 1443 N N . ASP A 1 179 ? 4.827 -7.964 13.444 1.00 87.19 179 ASP A N 1
ATOM 1444 C CA . ASP A 1 179 ? 4.646 -9.279 12.831 1.00 87.19 179 ASP A CA 1
ATOM 1445 C C . ASP A 1 179 ? 3.290 -9.880 13.244 1.00 87.19 179 ASP A C 1
ATOM 1447 O O . ASP A 1 179 ? 2.565 -10.383 12.390 1.00 87.19 179 ASP A O 1
ATOM 1451 N N . ILE A 1 180 ? 2.878 -9.699 14.509 1.00 90.00 180 ILE A N 1
ATOM 1452 C CA . ILE A 1 180 ? 1.545 -10.101 14.999 1.00 90.00 180 ILE A CA 1
ATOM 1453 C C . ILE A 1 180 ? 0.435 -9.418 14.184 1.00 90.00 180 ILE A C 1
ATOM 1455 O O . ILE A 1 180 ? -0.505 -10.066 13.718 1.00 90.00 180 ILE A O 1
ATOM 1459 N N . ILE A 1 181 ? 0.531 -8.098 13.994 1.00 92.56 181 ILE A N 1
ATOM 1460 C CA . ILE A 1 181 ? -0.445 -7.341 13.200 1.00 92.56 181 ILE A CA 1
ATOM 1461 C C . ILE A 1 181 ? -0.450 -7.829 11.749 1.00 92.56 181 ILE A C 1
ATOM 1463 O O . ILE A 1 181 ? -1.526 -8.100 11.214 1.00 92.56 181 ILE A O 1
ATOM 1467 N N . GLY A 1 182 ? 0.723 -8.001 11.138 1.00 91.56 182 GLY A N 1
ATOM 1468 C CA . GLY A 1 182 ? 0.869 -8.493 9.772 1.00 91.56 182 GLY A CA 1
ATOM 1469 C C . GLY A 1 182 ? 0.225 -9.861 9.550 1.00 91.56 182 GLY A C 1
ATOM 1470 O O . GLY A 1 182 ? -0.561 -10.012 8.616 1.00 91.56 182 GLY A O 1
ATOM 1471 N N . GLU A 1 183 ? 0.468 -10.830 10.435 1.00 91.44 183 GLU A N 1
ATOM 1472 C CA . GLU A 1 183 ? -0.122 -12.177 10.362 1.00 91.44 183 GLU A CA 1
ATOM 1473 C C . GLU A 1 183 ? -1.656 -12.145 10.429 1.00 91.44 183 GLU A C 1
ATOM 1475 O O . GLU A 1 183 ? -2.357 -12.803 9.649 1.00 91.44 183 GLU A O 1
ATOM 1480 N N . HIS A 1 184 ? -2.212 -11.348 11.344 1.00 93.31 184 HIS A N 1
ATOM 1481 C CA . HIS A 1 184 ? -3.660 -11.218 11.467 1.00 93.31 184 HIS A CA 1
ATOM 1482 C C . HIS A 1 184 ? -4.292 -10.494 10.273 1.00 93.31 184 HIS A C 1
ATOM 1484 O O . HIS A 1 184 ? -5.368 -10.906 9.826 1.00 93.31 184 HIS A O 1
ATOM 1490 N N . LEU A 1 185 ? -3.644 -9.449 9.749 1.00 94.50 185 LEU A N 1
ATOM 1491 C CA . LEU A 1 185 ? -4.104 -8.743 8.553 1.00 94.50 185 LEU A CA 1
ATOM 1492 C C . LEU A 1 185 ? -4.078 -9.664 7.331 1.00 94.50 185 LEU A C 1
ATOM 1494 O O . LEU A 1 185 ? -5.092 -9.773 6.644 1.00 94.50 185 LEU A O 1
ATOM 1498 N N . GLN A 1 186 ? -2.983 -10.397 7.118 1.00 92.56 186 GLN A N 1
ATOM 1499 C CA . GLN A 1 186 ? -2.845 -11.375 6.034 1.00 92.56 186 GLN A CA 1
ATOM 1500 C C . GLN A 1 186 ? -3.979 -12.408 6.056 1.00 92.56 186 GLN A C 1
ATOM 1502 O O . GLN A 1 186 ? -4.572 -12.723 5.026 1.00 92.56 186 GLN A O 1
ATOM 1507 N N . LYS A 1 187 ? -4.325 -12.911 7.245 1.00 92.31 187 LYS A N 1
ATOM 1508 C CA . LYS A 1 187 ? -5.386 -13.909 7.418 1.00 92.31 187 LYS A CA 1
ATOM 1509 C C . LYS A 1 187 ? -6.792 -13.360 7.170 1.00 92.31 187 LYS A C 1
ATOM 1511 O O . LYS A 1 187 ? -7.662 -14.097 6.709 1.00 92.31 187 LYS A O 1
ATOM 1516 N N . LEU A 1 188 ? -7.053 -12.113 7.559 1.00 94.56 188 LEU A N 1
ATOM 1517 C CA . LEU A 1 188 ? -8.396 -11.523 7.520 1.00 94.56 188 LEU A CA 1
ATOM 1518 C C . LEU A 1 188 ? -8.691 -10.766 6.222 1.00 94.56 188 LEU A C 1
ATOM 1520 O O . LEU A 1 188 ? -9.863 -10.642 5.867 1.00 94.56 188 LEU A O 1
ATOM 1524 N N . PHE A 1 189 ? -7.656 -10.301 5.522 1.00 94.62 189 PHE A N 1
ATOM 1525 C CA . PHE A 1 189 ? -7.742 -9.533 4.279 1.00 94.62 189 PHE A CA 1
ATOM 1526 C C . PHE A 1 189 ? -6.870 -10.156 3.169 1.00 94.62 189 PHE A C 1
ATOM 1528 O O . PHE A 1 189 ? -5.986 -9.490 2.627 1.00 94.62 189 PHE A O 1
ATOM 1535 N N . PRO A 1 190 ? -7.079 -11.440 2.814 1.00 92.38 190 PRO A N 1
ATOM 1536 C CA . PRO A 1 190 ? -6.263 -12.114 1.800 1.00 92.38 190 PRO A CA 1
ATOM 1537 C C . PRO A 1 190 ? -6.390 -11.481 0.403 1.00 92.38 190 PRO A C 1
ATOM 1539 O O . PRO A 1 190 ? -5.469 -11.534 -0.405 1.00 92.38 190 PRO A O 1
ATOM 1542 N N . ASP A 1 191 ? -7.525 -10.843 0.134 1.00 93.06 191 ASP A N 1
ATOM 1543 C CA . ASP A 1 191 ? -7.847 -10.092 -1.078 1.00 93.06 191 ASP A CA 1
ATOM 1544 C C . ASP A 1 191 ? -7.098 -8.758 -1.208 1.00 93.06 191 ASP A C 1
ATOM 1546 O O . ASP A 1 191 ? -7.024 -8.192 -2.297 1.00 93.06 191 ASP A O 1
ATOM 1550 N N . HIS A 1 192 ? -6.517 -8.276 -0.111 1.00 94.56 192 HIS A N 1
ATOM 1551 C CA . HIS A 1 192 ? -5.742 -7.040 -0.051 1.00 94.56 192 HIS A CA 1
ATOM 1552 C C . HIS A 1 192 ? -4.230 -7.292 -0.117 1.00 94.56 192 HIS A C 1
ATOM 1554 O O . HIS A 1 192 ? -3.440 -6.348 -0.055 1.00 94.56 192 HIS A O 1
ATOM 1560 N N . ILE A 1 193 ? -3.810 -8.558 -0.205 1.00 93.88 193 ILE A N 1
ATOM 1561 C CA . ILE A 1 193 ? -2.398 -8.912 -0.301 1.00 93.88 193 ILE A CA 1
ATOM 1562 C C . ILE A 1 193 ? -1.892 -8.554 -1.694 1.00 93.88 193 ILE A C 1
ATOM 1564 O O . ILE A 1 193 ? -2.452 -8.984 -2.707 1.00 93.88 193 ILE A O 1
ATOM 1568 N N . GLY A 1 194 ? -0.790 -7.815 -1.740 1.00 92.56 194 GLY A N 1
ATOM 1569 C CA . GLY A 1 194 ? -0.071 -7.527 -2.967 1.00 92.56 194 GLY A CA 1
ATOM 1570 C C . GLY A 1 194 ? 1.433 -7.672 -2.822 1.00 92.56 194 GLY A C 1
ATOM 1571 O O . GLY A 1 194 ? 1.966 -7.781 -1.715 1.00 92.56 194 GLY A O 1
ATOM 1572 N N . HIS A 1 195 ? 2.112 -7.669 -3.962 1.00 91.50 195 HIS A N 1
ATOM 1573 C CA . HIS A 1 195 ? 3.564 -7.618 -4.029 1.00 91.50 195 HIS A CA 1
ATOM 1574 C C . HIS A 1 195 ? 4.038 -6.496 -4.945 1.00 91.50 195 HIS A C 1
ATOM 1576 O O . HIS A 1 195 ? 3.363 -6.168 -5.923 1.00 91.50 195 HIS A O 1
ATOM 1582 N N . LEU A 1 196 ? 5.201 -5.923 -4.640 1.00 90.81 196 LEU A N 1
ATOM 1583 C CA . LEU A 1 196 ? 5.876 -4.979 -5.532 1.00 90.81 196 LEU A CA 1
ATOM 1584 C C . LEU A 1 196 ? 6.106 -5.625 -6.899 1.00 90.81 196 LEU A C 1
ATOM 1586 O O . LEU A 1 196 ? 6.432 -6.813 -6.985 1.00 90.81 196 LEU A O 1
ATOM 1590 N N . LEU A 1 197 ? 5.921 -4.842 -7.963 1.00 90.62 197 LEU A N 1
ATOM 1591 C CA . LEU A 1 197 ? 6.296 -5.284 -9.306 1.00 90.62 197 LEU A CA 1
ATOM 1592 C C . LEU A 1 197 ? 7.815 -5.411 -9.406 1.00 90.62 197 LEU A C 1
ATOM 1594 O O . LEU A 1 197 ? 8.317 -6.428 -9.874 1.00 90.62 197 LEU A O 1
ATOM 1598 N N . VAL A 1 198 ? 8.533 -4.413 -8.891 1.00 89.38 198 VAL A N 1
ATOM 1599 C CA . VAL A 1 198 ? 9.994 -4.385 -8.821 1.00 89.38 198 VAL A CA 1
ATOM 1600 C C . VAL A 1 198 ? 10.394 -3.869 -7.437 1.00 89.38 198 VAL A C 1
ATOM 1602 O O . VAL A 1 198 ? 10.025 -2.760 -7.062 1.00 89.38 198 VAL A O 1
ATOM 1605 N N . SER A 1 199 ? 11.113 -4.677 -6.649 1.00 84.38 199 SER A N 1
ATOM 1606 C CA . SER A 1 199 ? 11.394 -4.393 -5.227 1.00 84.38 199 SER A CA 1
ATOM 1607 C C . SER A 1 199 ? 12.107 -3.051 -5.004 1.00 84.38 199 SER A C 1
ATOM 1609 O O . SER A 1 199 ? 11.779 -2.314 -4.072 1.00 84.38 199 SER A O 1
ATOM 1611 N N . HIS A 1 200 ? 13.057 -2.705 -5.877 1.00 84.50 200 HIS A N 1
ATOM 1612 C CA . HIS A 1 200 ? 13.829 -1.464 -5.787 1.00 84.50 200 HIS A CA 1
ATOM 1613 C C . HIS A 1 200 ? 13.173 -0.261 -6.480 1.00 84.50 200 HIS A C 1
ATOM 1615 O O . HIS A 1 200 ? 13.687 0.845 -6.338 1.00 84.50 200 HIS A O 1
ATOM 1621 N N . LEU A 1 201 ? 12.039 -0.452 -7.168 1.00 86.50 201 LEU A N 1
ATOM 1622 C CA . LEU A 1 201 ? 11.269 0.597 -7.855 1.00 86.50 201 LEU A CA 1
ATOM 1623 C C . LEU A 1 201 ? 9.804 0.578 -7.380 1.00 86.50 201 LEU A C 1
ATOM 1625 O O . LEU A 1 201 ? 8.916 0.091 -8.083 1.00 86.50 201 LEU A O 1
ATOM 1629 N N . PRO A 1 202 ? 9.513 1.050 -6.157 1.00 83.12 202 PRO A N 1
ATOM 1630 C CA . PRO A 1 202 ? 8.157 1.012 -5.602 1.00 83.12 202 PRO A CA 1
ATOM 1631 C C . PRO A 1 202 ? 7.153 1.914 -6.336 1.00 83.12 202 PRO A C 1
ATOM 1633 O O . PRO A 1 202 ? 5.944 1.691 -6.254 1.00 83.12 202 PRO A O 1
ATOM 1636 N N . ASP A 1 203 ? 7.636 2.910 -7.073 1.00 84.38 203 ASP A N 1
ATOM 1637 C CA . ASP A 1 203 ? 6.854 3.802 -7.930 1.00 84.38 203 ASP A CA 1
ATOM 1638 C C . ASP A 1 203 ? 6.206 3.075 -9.118 1.00 84.38 203 ASP A C 1
ATOM 1640 O O . ASP A 1 203 ? 5.147 3.484 -9.603 1.00 84.38 203 ASP A O 1
ATOM 1644 N N . GLU A 1 204 ? 6.774 1.942 -9.537 1.00 87.25 204 GLU A N 1
ATOM 1645 C CA . GLU A 1 204 ? 6.165 1.059 -10.532 1.00 87.25 204 GLU A CA 1
ATOM 1646 C C . GLU A 1 204 ? 4.857 0.416 -10.037 1.00 87.25 204 GLU A C 1
ATOM 1648 O O . GLU A 1 204 ? 3.984 0.066 -10.847 1.00 87.25 204 GLU A O 1
ATOM 1653 N N . GLY A 1 205 ? 4.681 0.339 -8.716 1.00 90.31 205 GLY A N 1
ATOM 1654 C CA . GLY A 1 205 ? 3.462 -0.095 -8.050 1.00 90.31 205 GLY A CA 1
ATOM 1655 C C . GLY A 1 205 ? 3.478 -1.556 -7.605 1.00 90.31 205 GLY A C 1
ATOM 1656 O O . GLY A 1 205 ? 4.519 -2.207 -7.494 1.00 90.31 205 GLY A O 1
ATOM 1657 N N . ILE A 1 206 ? 2.281 -2.072 -7.328 1.00 92.44 206 ILE A N 1
ATOM 1658 C CA . ILE A 1 206 ? 2.057 -3.431 -6.832 1.00 92.44 206 ILE A CA 1
ATOM 1659 C C . ILE A 1 206 ? 1.072 -4.209 -7.706 1.00 92.44 206 ILE A C 1
ATOM 1661 O O . ILE A 1 206 ? 0.211 -3.637 -8.383 1.00 92.44 206 ILE A O 1
ATOM 1665 N N . ARG A 1 207 ? 1.151 -5.536 -7.615 1.00 93.00 207 ARG A N 1
ATOM 1666 C CA . ARG A 1 207 ? 0.116 -6.476 -8.049 1.00 93.00 207 ARG A CA 1
ATOM 1667 C C . ARG A 1 207 ? -0.637 -6.997 -6.836 1.00 93.00 207 ARG A C 1
ATOM 1669 O O . ARG A 1 207 ? -0.029 -7.607 -5.961 1.00 93.00 207 ARG A O 1
ATOM 1676 N N . LEU A 1 208 ? -1.951 -6.799 -6.796 1.00 93.38 208 LEU A N 1
ATOM 1677 C CA . LEU A 1 208 ? -2.833 -7.464 -5.838 1.00 93.38 208 LEU A CA 1
ATOM 1678 C C . LEU A 1 208 ? -3.042 -8.917 -6.281 1.00 93.38 208 LEU A C 1
ATOM 1680 O O . LEU A 1 208 ? -3.499 -9.164 -7.397 1.00 93.38 208 LEU A O 1
ATOM 1684 N N . ILE A 1 209 ? -2.692 -9.874 -5.421 1.00 90.75 209 ILE A N 1
ATOM 1685 C CA . ILE A 1 209 ? -2.566 -11.293 -5.791 1.00 90.75 209 ILE A CA 1
ATOM 1686 C C . ILE A 1 209 ? -3.932 -11.903 -6.110 1.00 90.75 209 ILE A C 1
ATOM 1688 O O . ILE A 1 209 ? -4.102 -12.530 -7.150 1.00 90.75 209 ILE A O 1
ATOM 1692 N N . ALA A 1 210 ? -4.913 -11.712 -5.226 1.00 90.44 210 ALA A N 1
ATOM 1693 C CA . ALA A 1 210 ? -6.214 -12.365 -5.356 1.00 90.44 210 ALA A CA 1
ATOM 1694 C C . ALA A 1 210 ? -7.070 -11.792 -6.496 1.00 90.44 210 ALA A C 1
ATOM 1696 O O . ALA A 1 210 ? -7.825 -12.523 -7.129 1.00 90.44 210 ALA A O 1
ATOM 1697 N N . SER A 1 211 ? -6.979 -10.481 -6.731 1.00 89.88 211 SER A N 1
ATOM 1698 C CA . SER A 1 211 ? -7.795 -9.768 -7.721 1.00 89.88 211 SER A CA 1
ATOM 1699 C C . SER A 1 211 ? -7.095 -9.574 -9.065 1.00 89.88 211 SER A C 1
ATOM 1701 O O . SER A 1 211 ? -7.729 -9.141 -10.024 1.00 89.88 211 SER A O 1
ATOM 1703 N N . ASP A 1 212 ? -5.801 -9.886 -9.145 1.00 89.88 212 ASP A N 1
ATOM 1704 C CA . ASP A 1 212 ? -4.970 -9.709 -10.335 1.00 89.88 212 ASP A CA 1
ATOM 1705 C C . ASP A 1 212 ? -4.943 -8.263 -10.880 1.00 89.88 212 ASP A C 1
ATOM 1707 O O . ASP A 1 212 ? -4.846 -8.009 -12.090 1.00 89.88 212 ASP A O 1
ATOM 1711 N N . LEU A 1 213 ? -5.033 -7.293 -9.965 1.00 90.94 213 LEU A N 1
ATOM 1712 C CA . LEU A 1 213 ? -5.069 -5.862 -10.265 1.00 90.94 213 LEU A CA 1
ATOM 1713 C C . LEU A 1 213 ? -3.698 -5.214 -10.078 1.00 90.94 213 LEU A C 1
ATOM 1715 O O . LEU A 1 213 ? -3.024 -5.441 -9.073 1.00 90.94 213 LEU A O 1
ATOM 1719 N N . ARG A 1 214 ? -3.312 -4.352 -11.025 1.00 92.12 214 ARG A N 1
ATOM 1720 C CA . ARG A 1 214 ? -2.185 -3.429 -10.850 1.00 92.12 214 ARG A CA 1
ATOM 1721 C C . ARG A 1 214 ? -2.664 -2.184 -10.122 1.00 92.12 214 ARG A C 1
ATOM 1723 O O . ARG A 1 214 ? -3.651 -1.574 -10.538 1.00 92.12 214 ARG A O 1
ATOM 1730 N N . ALA A 1 215 ? -1.937 -1.788 -9.088 1.00 92.75 215 ALA A N 1
ATOM 1731 C CA . ALA A 1 215 ? -2.193 -0.556 -8.366 1.00 92.75 215 ALA A CA 1
ATOM 1732 C C . ALA A 1 215 ? -0.917 0.257 -8.166 1.00 92.75 215 ALA A C 1
ATOM 1734 O O . ALA A 1 215 ? 0.169 -0.291 -7.997 1.00 92.75 215 ALA A O 1
ATOM 1735 N N . ILE A 1 216 ? -1.069 1.575 -8.183 1.00 91.69 216 ILE A N 1
ATOM 1736 C CA . ILE A 1 216 ? -0.009 2.530 -7.874 1.00 91.69 216 ILE A CA 1
ATOM 1737 C C . ILE A 1 216 ? -0.023 2.761 -6.367 1.00 91.69 216 ILE A C 1
ATOM 1739 O O . ILE A 1 216 ? -1.092 2.880 -5.768 1.00 91.69 216 ILE A O 1
ATOM 1743 N N . ILE A 1 217 ? 1.149 2.817 -5.747 1.00 90.06 217 ILE A N 1
ATOM 1744 C CA . ILE A 1 217 ? 1.240 3.178 -4.335 1.00 90.06 217 ILE A CA 1
ATOM 1745 C C . ILE A 1 217 ? 1.061 4.694 -4.211 1.00 90.06 217 ILE A C 1
ATOM 1747 O O . ILE A 1 217 ? 1.668 5.461 -4.957 1.00 90.06 217 ILE A O 1
ATOM 1751 N N . ASP A 1 218 ? 0.202 5.122 -3.289 1.00 85.69 218 ASP A N 1
ATOM 1752 C CA . ASP A 1 218 ? 0.009 6.532 -2.954 1.00 85.69 218 ASP A CA 1
ATOM 1753 C C . ASP A 1 218 ? 1.358 7.196 -2.628 1.00 85.69 218 ASP A C 1
ATOM 1755 O O . ASP A 1 218 ? 2.163 6.645 -1.877 1.00 85.69 218 ASP A O 1
ATOM 1759 N N . ASN A 1 219 ? 1.615 8.380 -3.185 1.00 78.44 219 ASN A N 1
ATOM 1760 C CA . ASN A 1 219 ? 2.891 9.082 -3.025 1.00 78.44 219 ASN A CA 1
ATOM 1761 C C . ASN A 1 219 ? 3.190 9.494 -1.573 1.00 78.44 219 ASN A C 1
ATOM 1763 O O . ASN A 1 219 ? 4.340 9.784 -1.248 1.00 78.44 219 ASN A O 1
ATOM 1767 N N . ARG A 1 220 ? 2.176 9.495 -0.699 1.00 76.06 220 ARG A N 1
ATOM 1768 C CA . ARG A 1 220 ? 2.307 9.735 0.746 1.00 76.06 220 ARG A CA 1
ATOM 1769 C C . ARG A 1 220 ? 2.710 8.485 1.524 1.00 76.06 220 ARG A C 1
ATOM 1771 O O . ARG A 1 220 ? 2.988 8.578 2.719 1.00 76.06 220 ARG A O 1
ATOM 1778 N N . SER A 1 221 ? 2.703 7.315 0.889 1.00 81.88 221 SER A N 1
ATOM 1779 C CA . SER A 1 221 ? 3.172 6.083 1.510 1.00 81.88 221 SER A CA 1
ATOM 1780 C C . SER A 1 221 ? 4.673 6.163 1.766 1.00 81.88 221 SER A C 1
ATOM 1782 O O . SER A 1 221 ? 5.450 6.576 0.902 1.00 81.88 221 SER A O 1
ATOM 1784 N N . ILE A 1 222 ? 5.106 5.673 2.927 1.00 79.69 222 ILE A N 1
ATOM 1785 C CA . ILE A 1 222 ? 6.531 5.609 3.283 1.00 79.69 222 ILE A CA 1
ATOM 1786 C C . ILE A 1 222 ? 7.311 4.669 2.351 1.00 79.69 222 ILE A C 1
ATOM 1788 O O . ILE A 1 222 ? 8.541 4.670 2.335 1.00 79.69 222 ILE A O 1
ATOM 1792 N N . TYR A 1 223 ? 6.606 3.812 1.605 1.00 79.69 223 TYR A N 1
ATOM 1793 C CA . TYR A 1 223 ? 7.216 2.811 0.742 1.00 79.69 223 TYR A CA 1
ATOM 1794 C C . TYR A 1 223 ? 7.614 3.352 -0.630 1.00 79.69 223 TYR A C 1
ATOM 1796 O O . TYR A 1 223 ? 8.536 2.792 -1.211 1.00 79.69 223 TYR A O 1
ATOM 1804 N N . VAL A 1 224 ? 6.998 4.431 -1.128 1.00 77.44 224 VAL A N 1
ATOM 1805 C CA . VAL A 1 224 ? 7.330 5.018 -2.447 1.00 77.44 224 VAL A CA 1
ATOM 1806 C C . VAL A 1 224 ? 8.698 5.701 -2.443 1.00 77.44 224 VAL A C 1
ATOM 1808 O O . VAL A 1 224 ? 9.339 5.829 -3.478 1.00 77.44 224 VAL A O 1
ATOM 1811 N N . GLN A 1 225 ? 9.177 6.114 -1.272 1.00 67.00 225 GLN A N 1
ATOM 1812 C CA . GLN A 1 225 ? 10.336 6.999 -1.150 1.00 67.00 225 GLN A CA 1
ATOM 1813 C C . GLN A 1 225 ? 11.686 6.278 -1.051 1.00 67.00 225 GLN A C 1
ATOM 1815 O O . GLN A 1 225 ? 12.716 6.934 -0.907 1.00 67.00 225 GLN A O 1
ATOM 1820 N N . ARG A 1 226 ? 11.717 4.940 -1.110 1.00 66.69 226 ARG A N 1
ATOM 1821 C CA . ARG A 1 226 ? 12.963 4.172 -0.974 1.00 66.69 226 ARG A CA 1
ATOM 1822 C C . ARG A 1 226 ? 12.944 2.874 -1.765 1.00 66.69 226 ARG A C 1
ATOM 1824 O O . ARG A 1 226 ? 11.913 2.220 -1.861 1.00 66.69 226 ARG A O 1
ATOM 1831 N N . ALA A 1 227 ? 14.111 2.468 -2.252 1.00 65.81 227 ALA A N 1
ATOM 1832 C CA . ALA A 1 227 ? 14.313 1.115 -2.749 1.00 65.81 227 ALA A CA 1
ATOM 1833 C C . ALA A 1 227 ? 14.199 0.109 -1.591 1.00 65.81 227 ALA A C 1
ATOM 1835 O O . ALA A 1 227 ? 14.656 0.383 -0.477 1.00 65.81 227 ALA A O 1
ATOM 1836 N N . HIS A 1 228 ? 13.607 -1.056 -1.852 1.00 68.94 228 HIS A N 1
ATOM 1837 C CA . HIS A 1 228 ? 13.499 -2.130 -0.869 1.00 68.94 228 HIS A CA 1
ATOM 1838 C C . HIS A 1 228 ? 14.261 -3.363 -1.330 1.00 68.94 228 HIS A C 1
ATOM 1840 O O . HIS A 1 228 ? 14.254 -3.715 -2.508 1.00 68.94 228 HIS A O 1
ATOM 1846 N N . ASP A 1 229 ? 14.861 -4.060 -0.369 1.00 67.12 229 ASP A N 1
ATOM 1847 C CA . ASP A 1 229 ? 15.411 -5.389 -0.609 1.00 67.12 229 ASP A CA 1
ATOM 1848 C C . ASP A 1 229 ? 14.285 -6.388 -0.918 1.00 67.12 229 ASP A C 1
ATOM 1850 O O . ASP A 1 229 ? 13.169 -6.272 -0.401 1.00 67.12 229 ASP A O 1
ATOM 1854 N N . ASP A 1 230 ? 14.606 -7.462 -1.643 1.00 64.50 230 ASP A N 1
ATOM 1855 C CA . ASP A 1 230 ? 13.653 -8.519 -2.027 1.00 64.50 230 ASP A CA 1
ATOM 1856 C C . ASP A 1 230 ? 12.926 -9.194 -0.854 1.00 64.50 230 ASP A C 1
ATOM 1858 O O . ASP A 1 230 ? 11.868 -9.805 -1.024 1.00 64.50 230 ASP A O 1
ATOM 1862 N N . LYS A 1 231 ? 13.460 -9.062 0.364 1.00 67.75 231 LYS A N 1
ATOM 1863 C CA . LYS A 1 231 ? 12.830 -9.550 1.600 1.00 67.75 231 LYS A CA 1
ATOM 1864 C C . LYS A 1 231 ? 11.596 -8.738 2.011 1.00 67.75 231 LYS A C 1
ATOM 1866 O O . LYS A 1 231 ? 10.834 -9.185 2.865 1.00 67.75 231 LYS A O 1
ATOM 1871 N N . ARG A 1 232 ? 11.390 -7.546 1.445 1.00 70.81 232 ARG A N 1
ATOM 1872 C CA . ARG A 1 232 ? 10.295 -6.623 1.781 1.00 70.81 232 ARG A CA 1
ATOM 1873 C C . ARG A 1 232 ? 9.374 -6.380 0.588 1.00 70.81 232 ARG A C 1
ATOM 1875 O O . ARG A 1 232 ? 9.026 -5.244 0.300 1.00 70.81 232 ARG A O 1
ATOM 1882 N N . LYS A 1 233 ? 8.990 -7.444 -0.122 1.00 81.50 233 LYS A N 1
ATOM 1883 C CA . LYS A 1 233 ? 8.189 -7.315 -1.348 1.00 81.50 233 LYS A CA 1
ATOM 1884 C C . LYS A 1 233 ? 6.681 -7.503 -1.180 1.00 81.50 233 LYS A C 1
ATOM 1886 O O . LYS A 1 233 ? 5.961 -7.086 -2.077 1.00 81.50 233 LYS A O 1
ATOM 1891 N N . TYR A 1 234 ? 6.197 -8.085 -0.075 1.00 89.62 234 TYR A N 1
ATOM 1892 C CA . TYR A 1 234 ? 4.763 -8.343 0.145 1.00 89.62 234 TYR A CA 1
ATOM 1893 C C . TYR A 1 234 ? 4.148 -7.457 1.218 1.00 89.62 234 TYR A C 1
ATOM 1895 O O . TYR A 1 234 ? 4.727 -7.241 2.287 1.00 89.62 234 TYR A O 1
ATOM 1903 N N . PHE A 1 235 ? 2.923 -7.022 0.938 1.00 92.00 235 PHE A N 1
ATOM 1904 C CA . PHE A 1 235 ? 2.175 -6.091 1.764 1.00 92.00 235 PHE A CA 1
ATOM 1905 C C . PHE A 1 235 ? 0.696 -6.453 1.803 1.00 92.00 235 PHE A C 1
ATOM 1907 O O . PHE A 1 235 ? 0.154 -7.000 0.843 1.00 92.00 235 PHE A O 1
ATOM 1914 N N . VAL A 1 236 ? 0.026 -6.071 2.884 1.00 94.38 236 VAL A N 1
ATOM 1915 C CA . VAL A 1 236 ? -1.431 -5.903 2.889 1.00 94.38 236 VAL A CA 1
ATOM 1916 C C . VAL A 1 236 ? -1.729 -4.428 2.646 1.00 94.38 236 VAL A C 1
ATOM 1918 O O . VAL A 1 236 ? -1.243 -3.572 3.387 1.00 94.38 236 VAL A O 1
ATOM 1921 N N . ALA A 1 237 ? -2.521 -4.134 1.615 1.00 94.69 237 ALA A N 1
ATOM 1922 C CA . ALA A 1 237 ? -2.994 -2.793 1.294 1.00 94.69 237 ALA A CA 1
ATOM 1923 C C . ALA A 1 237 ? -4.370 -2.542 1.917 1.00 94.69 237 ALA A C 1
ATOM 1925 O O . ALA A 1 237 ? -5.387 -3.053 1.449 1.00 94.69 237 ALA A O 1
ATOM 1926 N N . MET A 1 238 ? -4.428 -1.758 2.991 1.00 94.19 238 MET A N 1
ATOM 1927 C CA . MET A 1 238 ? -5.685 -1.573 3.724 1.00 94.19 238 MET A CA 1
ATOM 1928 C C . MET A 1 238 ? -6.664 -0.617 3.042 1.00 94.19 238 MET A C 1
ATOM 1930 O O . MET A 1 238 ? -7.869 -0.733 3.264 1.00 94.19 238 MET A O 1
ATOM 1934 N N . LEU A 1 239 ? -6.169 0.286 2.197 1.00 90.19 239 LEU A N 1
ATOM 1935 C CA . LEU A 1 239 ? -6.981 1.197 1.400 1.00 90.19 239 LEU A CA 1
ATOM 1936 C C . LEU A 1 239 ? -6.709 0.940 -0.078 1.00 90.19 239 LEU A C 1
ATOM 1938 O O . LEU A 1 239 ? -5.569 1.037 -0.525 1.00 90.19 239 LEU A O 1
ATOM 1942 N N . ILE A 1 240 ? -7.761 0.616 -0.827 1.00 91.38 240 ILE A N 1
ATOM 1943 C CA . ILE A 1 240 ? -7.709 0.377 -2.269 1.00 91.38 240 ILE A CA 1
ATOM 1944 C C . ILE A 1 240 ? -8.796 1.244 -2.896 1.00 91.38 240 ILE A C 1
ATOM 1946 O O . ILE A 1 240 ? -9.986 1.009 -2.685 1.00 91.38 240 ILE A O 1
ATOM 1950 N N . ALA A 1 241 ? -8.394 2.259 -3.650 1.00 89.62 241 ALA A N 1
ATOM 1951 C CA . ALA A 1 241 ? -9.303 3.184 -4.311 1.00 89.62 241 ALA A CA 1
ATOM 1952 C C . ALA A 1 241 ? -9.103 3.129 -5.823 1.00 89.62 241 ALA A C 1
ATOM 1954 O O . ALA A 1 241 ? -7.988 2.957 -6.309 1.00 89.62 241 ALA A O 1
ATOM 1955 N N . ARG A 1 242 ? -10.184 3.304 -6.582 1.00 90.31 242 ARG A N 1
ATOM 1956 C CA . ARG A 1 242 ? -10.111 3.482 -8.032 1.00 90.31 242 ARG A CA 1
ATOM 1957 C C . ARG A 1 242 ? -10.249 4.965 -8.345 1.00 90.31 242 ARG A C 1
ATOM 1959 O O . ARG A 1 242 ? -11.242 5.582 -7.970 1.00 90.31 242 ARG A O 1
ATOM 1966 N N . SER A 1 243 ? -9.256 5.534 -9.016 1.00 85.19 243 SER A N 1
ATOM 1967 C CA . SER A 1 243 ? -9.300 6.912 -9.495 1.00 85.19 243 SER A CA 1
ATOM 1968 C C . SER A 1 243 ? -10.340 7.076 -10.609 1.00 85.19 243 SER A C 1
ATOM 1970 O O . SER A 1 243 ? -10.740 6.108 -11.260 1.00 85.19 243 SER A O 1
ATOM 1972 N N . LEU A 1 244 ? -10.717 8.325 -10.903 1.00 80.25 244 LEU A N 1
ATOM 1973 C CA . LEU A 1 244 ? -11.574 8.656 -12.051 1.00 80.25 244 LEU A CA 1
ATOM 1974 C C . LEU A 1 244 ? -10.955 8.231 -13.392 1.00 80.25 244 LEU A C 1
ATOM 1976 O O . LEU A 1 244 ? -11.672 7.865 -14.316 1.00 80.25 244 LEU A O 1
ATOM 1980 N N . SER A 1 245 ? -9.621 8.209 -13.483 1.00 81.75 245 SER A N 1
ATOM 1981 C CA . SER A 1 245 ? -8.893 7.682 -14.646 1.00 81.75 245 SER A CA 1
ATOM 1982 C C . SER A 1 245 ? -8.909 6.151 -14.741 1.00 81.75 245 SER A C 1
ATOM 1984 O O . SER A 1 245 ? -8.293 5.580 -15.637 1.00 81.75 245 SER A O 1
ATOM 1986 N N . GLY A 1 246 ? -9.585 5.471 -13.813 1.00 83.81 246 GLY A N 1
ATOM 1987 C CA . GLY A 1 246 ? -9.729 4.023 -13.781 1.00 83.81 246 GLY A CA 1
ATOM 1988 C C . GLY A 1 246 ? -8.540 3.277 -13.177 1.00 83.81 246 GLY A C 1
ATOM 1989 O O . GLY A 1 246 ? -8.629 2.055 -13.057 1.00 83.81 246 GLY A O 1
ATOM 1990 N N . LYS A 1 247 ? -7.473 3.981 -12.775 1.00 86.69 247 LYS A N 1
ATOM 1991 C CA . LYS A 1 247 ? -6.283 3.404 -12.134 1.00 86.69 247 LYS A CA 1
ATOM 1992 C C . LYS A 1 247 ? -6.572 3.080 -10.673 1.00 86.69 247 LYS A C 1
ATOM 1994 O O . LYS A 1 247 ? -7.268 3.830 -9.995 1.00 86.69 247 LYS A O 1
ATOM 1999 N N . TYR A 1 248 ? -6.010 1.988 -10.173 1.00 91.62 248 TYR A N 1
ATOM 2000 C CA . TYR A 1 248 ? -6.082 1.673 -8.750 1.00 91.62 248 TYR A CA 1
ATOM 2001 C C . TYR A 1 248 ? -4.934 2.348 -8.005 1.00 91.62 248 TYR A C 1
ATOM 2003 O O . TYR A 1 248 ? -3.798 2.346 -8.478 1.00 91.62 248 TYR A O 1
ATOM 2011 N N . ILE A 1 249 ? -5.244 2.920 -6.848 1.00 91.25 249 ILE A N 1
ATOM 2012 C CA . ILE A 1 249 ? -4.296 3.518 -5.913 1.00 91.25 249 ILE A CA 1
ATOM 2013 C C . ILE A 1 249 ? -4.429 2.770 -4.591 1.00 91.25 249 ILE A C 1
ATOM 2015 O O . ILE A 1 249 ? -5.547 2.526 -4.125 1.00 91.25 249 ILE A O 1
ATOM 2019 N N . VAL A 1 250 ? -3.297 2.397 -4.003 1.00 91.88 250 VAL A N 1
ATOM 2020 C CA . VAL A 1 250 ? -3.238 1.725 -2.704 1.00 91.88 250 VAL A CA 1
ATOM 2021 C C . VAL A 1 250 ? -2.532 2.567 -1.658 1.00 91.88 250 VAL A C 1
ATOM 2023 O O . VAL A 1 250 ? -1.574 3.274 -1.960 1.00 91.88 250 VAL A O 1
ATOM 2026 N N . ASN A 1 251 ? -3.002 2.466 -0.419 1.00 88.88 251 ASN A N 1
ATOM 2027 C CA . ASN A 1 251 ? -2.434 3.151 0.738 1.00 88.88 251 ASN A CA 1
ATOM 2028 C C . ASN A 1 251 ? -2.641 2.304 2.013 1.00 88.88 251 ASN A C 1
ATOM 2030 O O . ASN A 1 251 ? -3.362 1.300 2.004 1.00 88.88 251 ASN A O 1
ATOM 2034 N N . GLY A 1 252 ? -2.008 2.697 3.119 1.00 89.12 252 GLY A N 1
ATOM 2035 C CA . GLY A 1 252 ? -2.051 1.961 4.379 1.00 89.12 252 GLY A CA 1
ATOM 2036 C C . GLY A 1 252 ? -1.353 0.611 4.257 1.00 89.12 252 GLY A C 1
ATOM 2037 O O . GLY A 1 252 ? -1.897 -0.399 4.706 1.00 89.12 252 GLY A O 1
ATOM 2038 N N . LEU A 1 253 ? -0.192 0.587 3.596 1.00 91.81 253 LEU A N 1
ATOM 2039 C CA . LEU A 1 253 ? 0.590 -0.623 3.402 1.00 91.81 253 LEU A CA 1
ATOM 2040 C C . LEU A 1 253 ? 1.195 -1.101 4.726 1.00 91.81 253 LEU A C 1
ATOM 2042 O O . LEU A 1 253 ? 1.732 -0.327 5.527 1.00 91.81 253 LEU A O 1
ATOM 2046 N N . HIS A 1 254 ? 1.141 -2.410 4.936 1.00 91.81 254 HIS A N 1
ATOM 2047 C CA . HIS A 1 254 ? 1.813 -3.079 6.039 1.00 91.81 254 HIS A CA 1
ATOM 2048 C C . HIS A 1 254 ? 2.553 -4.306 5.525 1.00 91.81 254 HIS A C 1
ATOM 2050 O O . HIS A 1 254 ? 1.954 -5.149 4.857 1.00 91.81 254 HIS A O 1
ATOM 2056 N N . GLN A 1 255 ? 3.849 -4.403 5.824 1.00 88.81 255 GLN A N 1
ATOM 2057 C CA . GLN A 1 255 ? 4.660 -5.547 5.417 1.00 88.81 255 GLN A CA 1
ATOM 2058 C C . GLN A 1 255 ? 4.182 -6.825 6.115 1.00 88.81 255 GLN A C 1
ATOM 2060 O O . GLN A 1 255 ? 3.879 -6.803 7.306 1.00 88.81 255 GLN A O 1
ATOM 2065 N N . ILE A 1 256 ? 4.163 -7.941 5.387 1.00 88.31 256 ILE A N 1
ATOM 2066 C CA . ILE A 1 256 ? 3.783 -9.253 5.927 1.00 88.31 256 ILE A CA 1
ATOM 2067 C C . ILE A 1 256 ? 4.878 -10.311 5.731 1.00 88.31 256 ILE A C 1
ATOM 2069 O O . ILE A 1 256 ? 5.729 -10.150 4.849 1.00 88.31 256 ILE A O 1
ATOM 2073 N N . PRO A 1 257 ? 4.870 -11.392 6.537 1.00 79.38 257 PRO A N 1
ATOM 2074 C CA . PRO A 1 257 ? 5.782 -12.518 6.359 1.00 79.38 257 PRO A CA 1
ATOM 2075 C C . PRO A 1 257 ? 5.656 -13.158 4.969 1.00 79.38 257 PRO A C 1
ATOM 2077 O O . PRO A 1 257 ? 4.556 -13.335 4.444 1.00 79.38 257 PRO A O 1
ATOM 2080 N N . THR A 1 258 ? 6.794 -13.530 4.379 1.00 77.38 258 THR A N 1
ATOM 2081 C CA . THR A 1 258 ? 6.873 -14.042 3.000 1.00 77.38 258 THR A CA 1
ATOM 2082 C C . THR A 1 258 ? 6.808 -15.563 2.895 1.00 77.38 258 THR A C 1
ATOM 2084 O O . THR A 1 258 ? 6.561 -16.081 1.813 1.00 77.38 258 THR A O 1
ATOM 2087 N N . ASP A 1 259 ? 7.008 -16.278 4.005 1.00 74.69 259 ASP A N 1
ATOM 2088 C CA . ASP A 1 259 ? 7.296 -17.722 4.023 1.00 74.69 259 ASP A CA 1
ATOM 2089 C C . ASP A 1 259 ? 6.166 -18.604 3.461 1.00 74.69 259 ASP A C 1
ATOM 2091 O O . ASP A 1 259 ? 6.394 -19.757 3.108 1.00 74.69 259 ASP A O 1
ATOM 2095 N N . GLN A 1 260 ? 4.943 -18.074 3.378 1.00 72.44 260 GLN A N 1
ATOM 2096 C CA . GLN A 1 260 ? 3.757 -18.785 2.882 1.00 72.44 260 GLN A CA 1
ATOM 2097 C C . GLN A 1 260 ? 3.145 -18.137 1.632 1.00 72.44 260 GLN A C 1
ATOM 2099 O O . GLN A 1 260 ? 2.019 -18.467 1.256 1.00 72.44 260 GLN A O 1
ATOM 2104 N N . LEU A 1 261 ? 3.844 -17.187 1.005 1.00 80.62 261 LEU A N 1
ATOM 2105 C CA . LEU A 1 261 ? 3.343 -16.458 -0.158 1.00 80.62 261 LEU A CA 1
ATOM 2106 C C . LEU A 1 261 ? 3.974 -16.988 -1.452 1.00 80.62 261 LEU A C 1
ATOM 2108 O O . LEU A 1 261 ? 5.147 -17.360 -1.453 1.00 80.62 261 LEU A O 1
ATOM 2112 N N . PRO A 1 262 ? 3.209 -17.027 -2.561 1.00 78.69 262 PRO A N 1
ATOM 2113 C CA . PRO A 1 262 ? 3.735 -17.463 -3.849 1.00 78.69 262 PRO A CA 1
ATOM 2114 C C . PRO A 1 262 ? 4.817 -16.494 -4.310 1.00 78.69 262 PRO A C 1
ATOM 2116 O O . PRO A 1 262 ? 4.652 -15.288 -4.128 1.00 78.69 262 PRO A O 1
ATOM 2119 N N . GLU A 1 263 ? 5.886 -16.993 -4.931 1.00 80.19 263 GLU A N 1
ATOM 2120 C CA . GLU A 1 263 ? 6.922 -16.135 -5.510 1.00 80.19 263 GLU A CA 1
ATOM 2121 C C . GLU A 1 263 ? 6.331 -15.112 -6.489 1.00 80.19 263 GLU A C 1
ATOM 2123 O O . GLU A 1 263 ? 5.330 -15.370 -7.162 1.00 80.19 263 GLU A O 1
ATOM 2128 N N . SER A 1 264 ? 6.954 -13.930 -6.552 1.00 81.38 264 SER A N 1
ATOM 2129 C CA . SER A 1 264 ? 6.566 -12.912 -7.525 1.00 81.38 264 SER A CA 1
ATOM 2130 C C . SER A 1 264 ? 6.758 -13.489 -8.928 1.00 81.38 264 SER A C 1
ATOM 2132 O O . SER A 1 264 ? 7.868 -13.912 -9.250 1.00 81.38 264 SER A O 1
ATOM 2134 N N . PRO A 1 265 ? 5.723 -13.484 -9.780 1.00 84.75 265 PRO A N 1
ATOM 2135 C CA . PRO A 1 265 ? 5.838 -13.948 -11.158 1.00 84.75 265 PRO A CA 1
ATOM 2136 C C . PRO A 1 265 ? 6.509 -12.911 -12.073 1.00 84.75 265 PRO A C 1
ATOM 2138 O O . PRO A 1 265 ? 6.631 -13.150 -13.273 1.00 84.75 265 PRO A O 1
ATOM 2141 N N . ILE A 1 266 ? 6.880 -11.745 -11.530 1.00 90.56 266 ILE A N 1
ATOM 2142 C CA . ILE A 1 266 ? 7.581 -10.689 -12.255 1.00 90.56 266 ILE A CA 1
ATOM 2143 C C . ILE A 1 266 ? 9.073 -11.002 -12.253 1.00 90.56 266 ILE A C 1
ATOM 2145 O O . ILE A 1 266 ? 9.695 -11.085 -11.195 1.00 90.56 266 ILE A O 1
ATOM 2149 N N . GLU A 1 267 ? 9.641 -11.150 -13.444 1.00 91.69 267 GLU A N 1
ATOM 2150 C CA . GLU A 1 267 ? 11.058 -11.420 -13.658 1.00 91.69 267 GLU A CA 1
ATOM 2151 C C . GLU A 1 267 ? 11.673 -10.411 -14.632 1.00 91.69 267 GLU A C 1
ATOM 2153 O O . GLU A 1 267 ? 10.983 -9.648 -15.314 1.00 91.69 267 GLU A O 1
ATOM 2158 N N . GLN A 1 268 ? 13.002 -10.400 -14.691 1.00 93.69 268 GLN A N 1
ATOM 2159 C CA . GLN A 1 268 ? 13.746 -9.572 -15.628 1.00 93.69 268 GLN A CA 1
ATOM 2160 C C . GLN A 1 268 ? 13.608 -10.154 -17.043 1.00 93.69 268 GLN A C 1
ATOM 2162 O O . GLN A 1 268 ? 14.222 -11.173 -17.366 1.00 93.69 268 GLN A O 1
ATOM 2167 N N . LEU A 1 269 ? 12.824 -9.504 -17.902 1.00 94.25 269 LEU A N 1
ATOM 2168 C CA . LEU A 1 269 ? 12.559 -9.989 -19.258 1.00 94.25 269 LEU A CA 1
ATOM 2169 C C . LEU A 1 269 ? 13.681 -9.614 -20.219 1.00 94.25 269 LEU A C 1
ATOM 2171 O O . LEU A 1 269 ? 14.183 -10.459 -20.962 1.00 94.25 269 LEU A O 1
ATOM 2175 N N . ILE A 1 270 ? 14.069 -8.339 -20.210 1.00 92.31 270 ILE A N 1
ATOM 2176 C CA . ILE A 1 270 ? 15.041 -7.778 -21.146 1.00 92.31 270 ILE A CA 1
ATOM 2177 C C . ILE A 1 270 ? 16.048 -6.944 -20.369 1.00 92.31 270 ILE A C 1
ATOM 2179 O O . ILE A 1 270 ? 15.677 -6.066 -19.596 1.00 92.31 270 ILE A O 1
ATOM 2183 N N . VAL A 1 271 ? 17.327 -7.189 -20.644 1.00 90.94 271 VAL A N 1
ATOM 2184 C CA . VAL A 1 271 ? 18.417 -6.264 -20.331 1.00 90.94 271 VAL A CA 1
ATOM 2185 C C . VAL A 1 271 ? 19.111 -5.908 -21.626 1.00 90.94 271 VAL A C 1
ATOM 2187 O O . VAL A 1 271 ? 19.441 -6.786 -22.435 1.00 90.94 271 VAL A O 1
ATOM 2190 N N . ARG A 1 272 ? 19.299 -4.611 -21.836 1.00 85.06 272 ARG A N 1
ATOM 2191 C CA . ARG A 1 272 ? 20.096 -4.074 -22.931 1.00 85.06 272 ARG A CA 1
ATOM 2192 C C . ARG A 1 272 ? 21.039 -3.026 -22.378 1.00 85.06 272 ARG A C 1
ATOM 2194 O O . ARG A 1 272 ? 20.621 -2.092 -21.703 1.00 85.06 272 ARG A O 1
ATOM 2201 N N . GLU A 1 273 ? 22.309 -3.216 -22.673 1.00 79.94 273 GLU A N 1
ATOM 2202 C CA . GLU A 1 273 ? 23.355 -2.236 -22.421 1.00 79.94 273 GLU A CA 1
ATOM 2203 C C . GLU A 1 273 ? 23.494 -1.323 -23.641 1.00 79.94 273 GLU A C 1
ATOM 2205 O O . GLU A 1 273 ? 23.029 -1.663 -24.733 1.00 79.94 273 GLU A O 1
ATOM 2210 N N . ASN A 1 274 ? 24.163 -0.184 -23.465 1.00 71.81 274 ASN A N 1
ATOM 2211 C CA . ASN A 1 274 ? 24.435 0.784 -24.533 1.00 71.81 274 ASN A CA 1
ATOM 2212 C C . ASN A 1 274 ? 23.167 1.357 -25.194 1.00 71.81 274 ASN A C 1
ATOM 2214 O O . ASN A 1 274 ? 23.165 1.685 -26.381 1.00 71.81 274 ASN A O 1
ATOM 2218 N N . ILE A 1 275 ? 22.081 1.489 -24.432 1.00 77.19 275 ILE A N 1
ATOM 2219 C CA . ILE A 1 275 ? 20.880 2.196 -24.875 1.00 77.19 275 ILE A CA 1
ATOM 2220 C C . ILE A 1 275 ? 21.072 3.681 -24.581 1.00 77.19 275 ILE A C 1
ATOM 2222 O O . ILE A 1 275 ? 21.075 4.081 -23.425 1.00 77.19 275 ILE A O 1
ATOM 2226 N N . GLY A 1 276 ? 21.230 4.499 -25.621 1.00 71.88 276 GLY A N 1
ATOM 2227 C CA . GLY A 1 276 ? 21.339 5.951 -25.479 1.00 71.88 276 GLY A CA 1
ATOM 2228 C C . GLY A 1 276 ? 20.040 6.630 -25.054 1.00 71.88 276 GLY A C 1
ATOM 2229 O O . GLY A 1 276 ? 18.954 6.066 -25.182 1.00 71.88 276 GLY A O 1
ATOM 2230 N N . ARG A 1 277 ? 20.118 7.893 -24.623 1.00 76.62 277 ARG A N 1
ATOM 2231 C CA . ARG A 1 277 ? 18.969 8.724 -24.232 1.00 76.62 277 ARG A CA 1
ATOM 2232 C C . ARG A 1 277 ? 17.944 8.863 -25.354 1.00 76.62 277 ARG A C 1
ATOM 2234 O O . ARG A 1 277 ? 16.748 8.833 -25.063 1.00 76.62 277 ARG A O 1
ATOM 2241 N N . SER A 1 278 ? 18.386 9.017 -26.606 1.00 77.50 278 SER A N 1
ATOM 2242 C CA . SER A 1 278 ? 17.475 9.134 -27.756 1.00 77.50 278 SER A CA 1
ATOM 2243 C C . SER A 1 278 ? 16.672 7.848 -27.965 1.00 77.50 278 SER A C 1
ATOM 2245 O O . SER A 1 278 ? 15.442 7.872 -27.941 1.00 77.50 278 SER A O 1
ATOM 2247 N N . VAL A 1 279 ? 17.363 6.706 -28.040 1.00 80.81 279 VAL A N 1
ATOM 2248 C CA . VAL A 1 279 ? 16.737 5.378 -28.168 1.00 80.81 279 VAL A CA 1
ATOM 2249 C C . VAL A 1 279 ? 15.815 5.106 -26.981 1.00 80.81 279 VAL A C 1
ATOM 2251 O O . VAL A 1 279 ? 14.677 4.671 -27.136 1.00 80.81 279 VAL A O 1
ATOM 2254 N N . ASN A 1 280 ? 16.270 5.443 -25.779 1.00 86.62 280 ASN A N 1
ATOM 2255 C CA . ASN A 1 280 ? 15.494 5.294 -24.565 1.00 86.62 280 ASN A CA 1
ATOM 2256 C C . ASN A 1 280 ? 14.188 6.110 -24.583 1.00 86.62 280 ASN A C 1
ATOM 2258 O O . ASN A 1 280 ? 13.153 5.642 -24.109 1.00 86.62 280 ASN A O 1
ATOM 2262 N N . LYS A 1 281 ? 14.207 7.321 -25.152 1.00 86.56 281 LYS A N 1
ATOM 2263 C CA . LYS A 1 281 ? 13.015 8.166 -25.314 1.00 86.56 281 LYS A CA 1
ATOM 2264 C C . LYS A 1 281 ? 11.999 7.543 -26.276 1.00 86.56 281 LYS A C 1
ATOM 2266 O O . LYS A 1 281 ? 10.794 7.616 -26.014 1.00 86.56 281 LYS A O 1
ATOM 2271 N N . GLU A 1 282 ? 12.462 6.915 -27.352 1.00 88.56 282 GLU A N 1
ATOM 2272 C CA . GLU A 1 282 ? 11.598 6.175 -28.280 1.00 88.56 282 GLU A CA 1
ATOM 2273 C C . GLU A 1 282 ? 10.987 4.946 -27.614 1.00 88.56 282 GLU A C 1
ATOM 2275 O O . GLU A 1 282 ? 9.765 4.793 -27.612 1.00 88.56 282 GLU A O 1
ATOM 2280 N N . ILE A 1 283 ? 11.819 4.134 -26.952 1.00 89.88 283 ILE A N 1
ATOM 2281 C CA . ILE A 1 283 ? 11.366 2.968 -26.185 1.00 89.88 283 ILE A CA 1
ATOM 2282 C C . ILE A 1 283 ? 10.331 3.394 -25.148 1.00 89.88 283 ILE A C 1
ATOM 2284 O O . ILE A 1 283 ? 9.273 2.784 -25.065 1.00 89.88 283 ILE A O 1
ATOM 2288 N N . ARG A 1 284 ? 10.580 4.472 -24.396 1.00 90.75 284 ARG A N 1
ATOM 2289 C CA . ARG A 1 284 ? 9.642 4.985 -23.388 1.00 90.75 284 ARG A CA 1
ATOM 2290 C C . ARG A 1 284 ? 8.311 5.424 -24.000 1.00 90.75 284 ARG A C 1
ATOM 2292 O O . ARG A 1 284 ? 7.267 5.193 -23.396 1.00 90.75 284 ARG A O 1
ATOM 2299 N N . THR A 1 285 ? 8.331 6.040 -25.181 1.00 90.25 285 THR A N 1
ATOM 2300 C CA . THR A 1 285 ? 7.106 6.416 -25.907 1.00 90.25 285 THR A CA 1
ATOM 2301 C C . THR A 1 285 ? 6.274 5.181 -26.248 1.00 90.25 285 THR A C 1
ATOM 2303 O O . THR A 1 285 ? 5.090 5.140 -25.916 1.00 90.25 285 THR A O 1
ATOM 2306 N N . VAL A 1 286 ? 6.904 4.153 -26.822 1.00 90.94 286 VAL A N 1
ATOM 2307 C CA . VAL A 1 286 ? 6.234 2.884 -27.151 1.00 90.94 286 VAL A CA 1
ATOM 2308 C C . VAL A 1 286 ? 5.774 2.150 -25.893 1.00 90.94 286 VAL A C 1
ATOM 2310 O O . VAL A 1 286 ? 4.663 1.635 -25.834 1.00 90.94 286 VAL A O 1
ATOM 2313 N N . PHE A 1 287 ? 6.580 2.159 -24.836 1.00 90.44 287 PHE A N 1
ATOM 2314 C CA . PHE A 1 287 ? 6.229 1.533 -23.567 1.00 90.44 287 PHE A CA 1
ATOM 2315 C C . PHE A 1 287 ? 4.983 2.172 -22.937 1.00 90.44 287 PHE A C 1
ATOM 2317 O O . PHE A 1 287 ? 4.101 1.483 -22.426 1.00 90.44 287 PHE A O 1
ATOM 2324 N N . ASN A 1 288 ? 4.872 3.500 -23.013 1.00 87.38 288 ASN A N 1
ATOM 2325 C CA . ASN A 1 288 ? 3.701 4.226 -22.530 1.00 87.38 288 ASN A CA 1
ATOM 2326 C C . ASN A 1 288 ? 2.440 3.934 -23.353 1.00 87.38 288 ASN A C 1
ATOM 2328 O O . ASN A 1 288 ? 1.356 3.914 -22.770 1.00 87.38 288 ASN A O 1
ATOM 2332 N N . SER A 1 289 ? 2.557 3.697 -24.666 1.00 87.62 289 SER A N 1
ATOM 2333 C CA . SER A 1 289 ? 1.400 3.330 -25.492 1.00 87.62 289 SER A CA 1
ATOM 2334 C C . SER A 1 289 ? 0.925 1.907 -25.208 1.00 87.62 289 SER A C 1
ATOM 2336 O O . SER A 1 289 ? -0.269 1.703 -25.002 1.00 87.62 289 SER A O 1
ATOM 2338 N N . ILE A 1 290 ? 1.846 0.940 -25.116 1.00 89.81 290 ILE A N 1
ATOM 2339 C CA . ILE A 1 290 ? 1.476 -0.465 -24.887 1.00 89.81 290 ILE A CA 1
ATOM 2340 C C . ILE A 1 290 ? 0.984 -0.713 -23.463 1.00 89.81 290 ILE A C 1
ATOM 2342 O O . ILE A 1 290 ? 0.201 -1.624 -23.258 1.00 89.81 290 ILE A O 1
ATOM 2346 N N . ARG A 1 291 ? 1.367 0.101 -22.468 1.00 81.25 291 ARG A N 1
ATOM 2347 C CA . ARG A 1 291 ? 0.914 -0.040 -21.066 1.00 81.25 291 ARG A CA 1
ATOM 2348 C C . ARG A 1 291 ? -0.607 -0.025 -20.882 1.00 81.25 291 ARG A C 1
ATOM 2350 O O . ARG A 1 291 ? -1.090 -0.430 -19.827 1.00 81.25 291 ARG A O 1
ATOM 2357 N N . LEU A 1 292 ? -1.349 0.479 -21.867 1.00 81.12 292 LEU A N 1
ATOM 2358 C CA . LEU A 1 292 ? -2.813 0.460 -21.882 1.00 81.12 292 LEU A CA 1
ATOM 2359 C C . LEU A 1 292 ? -3.383 -0.908 -22.287 1.00 81.12 292 LEU A C 1
ATOM 2361 O O . LEU A 1 292 ? -4.557 -1.181 -22.046 1.00 81.12 292 LEU A O 1
ATOM 2365 N N . GLU A 1 293 ? -2.565 -1.765 -22.891 1.00 88.31 293 GLU A N 1
ATOM 2366 C CA . GLU A 1 293 ? -2.947 -3.095 -23.334 1.00 88.31 293 GLU A CA 1
ATOM 2367 C C . GLU A 1 293 ? -2.967 -4.082 -22.164 1.00 88.31 293 GLU A C 1
ATOM 2369 O O . GLU A 1 293 ? -2.134 -4.054 -21.255 1.00 88.31 293 GLU A O 1
ATOM 2374 N N . SER A 1 294 ? -3.925 -5.007 -22.195 1.00 86.38 294 SER A N 1
ATOM 2375 C CA . SER A 1 294 ? -4.162 -5.947 -21.096 1.00 86.38 294 SER A CA 1
ATOM 2376 C C . SER A 1 294 ? -2.980 -6.878 -20.820 1.00 86.38 294 SER A C 1
ATOM 2378 O O . SER A 1 294 ? -2.786 -7.274 -19.673 1.00 86.38 294 SER A O 1
ATOM 2380 N N . TRP A 1 295 ? -2.201 -7.231 -21.848 1.00 89.56 295 TRP A N 1
ATOM 2381 C CA . TRP A 1 295 ? -1.027 -8.098 -21.717 1.00 89.56 295 TRP A CA 1
ATOM 2382 C C . TRP A 1 295 ? 0.192 -7.351 -21.162 1.00 89.56 295 TRP A C 1
ATOM 2384 O O . TRP A 1 295 ? 1.035 -7.962 -20.530 1.00 89.56 295 TRP A O 1
ATOM 2394 N N . ALA A 1 296 ? 0.284 -6.035 -21.364 1.00 89.75 296 ALA A N 1
ATOM 2395 C CA . ALA A 1 296 ? 1.422 -5.221 -20.939 1.00 89.75 296 ALA A CA 1
ATOM 2396 C C . ALA A 1 296 ? 1.243 -4.651 -19.525 1.00 89.75 296 ALA A C 1
ATOM 2398 O O . ALA A 1 296 ? 2.102 -3.916 -19.028 1.00 89.75 296 ALA A O 1
ATOM 2399 N N . LYS A 1 297 ? 0.122 -4.969 -18.858 1.00 88.31 297 LYS A N 1
ATOM 2400 C CA . LYS A 1 297 ? -0.233 -4.392 -17.558 1.00 88.31 297 LYS A CA 1
ATOM 2401 C C . LYS A 1 297 ? 0.835 -4.624 -16.493 1.00 88.31 297 LYS A C 1
ATOM 2403 O O . LYS A 1 297 ? 0.945 -3.801 -15.594 1.00 88.31 297 LYS A O 1
ATOM 2408 N N . TRP A 1 298 ? 1.631 -5.688 -16.589 1.00 91.50 298 TRP A N 1
ATOM 2409 C CA . TRP A 1 298 ? 2.680 -6.024 -15.620 1.00 91.50 298 TRP A CA 1
ATOM 2410 C C . TRP A 1 298 ? 4.064 -5.501 -15.972 1.00 91.50 298 TRP A C 1
ATOM 2412 O O . TRP A 1 298 ? 4.988 -5.663 -15.178 1.00 91.50 298 TRP A O 1
ATOM 2422 N N . LEU A 1 299 ? 4.207 -4.853 -17.127 1.00 93.00 299 LEU A N 1
ATOM 2423 C CA . LEU A 1 299 ? 5.499 -4.370 -17.564 1.00 93.00 299 LEU A CA 1
ATOM 2424 C C . LEU A 1 299 ? 5.954 -3.172 -16.721 1.00 93.00 299 LEU A C 1
ATOM 2426 O O . LEU A 1 299 ? 5.239 -2.168 -16.551 1.00 93.00 299 LEU A O 1
ATOM 2430 N N . SER A 1 300 ? 7.189 -3.272 -16.248 1.00 92.31 300 SER A N 1
ATOM 2431 C CA . SER A 1 300 ? 7.902 -2.236 -15.509 1.00 92.31 300 SER A CA 1
ATOM 2432 C C . SER A 1 300 ? 9.217 -1.914 -16.197 1.00 92.31 300 SER A C 1
ATOM 2434 O O . SER A 1 300 ? 9.858 -2.786 -16.780 1.00 92.31 300 SER A O 1
ATOM 2436 N N . TYR A 1 301 ? 9.587 -0.639 -16.180 1.00 91.25 301 TYR A N 1
ATOM 2437 C CA . TYR A 1 301 ? 10.662 -0.101 -17.002 1.00 91.25 301 TYR A CA 1
ATOM 2438 C C . TYR A 1 301 ? 11.659 0.644 -16.122 1.00 91.25 301 TYR A C 1
ATOM 2440 O O . TYR A 1 301 ? 11.279 1.484 -15.313 1.00 91.25 301 TYR A O 1
ATOM 2448 N N . GLU A 1 302 ? 12.938 0.353 -16.317 1.00 92.44 302 GLU A N 1
ATOM 2449 C CA . GLU A 1 302 ? 14.040 0.981 -15.607 1.00 92.44 302 GLU A CA 1
ATOM 2450 C C . GLU A 1 302 ? 15.126 1.369 -16.603 1.00 92.44 302 GLU A C 1
ATOM 2452 O O . GLU A 1 302 ? 15.567 0.550 -17.412 1.00 92.44 302 GLU A O 1
ATOM 2457 N N . TYR A 1 303 ? 15.579 2.615 -16.527 1.00 90.19 303 TYR A N 1
ATOM 2458 C CA . TYR A 1 303 ? 16.701 3.089 -17.320 1.00 90.19 303 TYR A CA 1
ATOM 2459 C C . TYR A 1 303 ? 17.731 3.752 -16.415 1.00 90.19 303 TYR A C 1
ATOM 2461 O O . TYR A 1 303 ? 17.448 4.791 -15.816 1.00 90.19 303 TYR A O 1
ATOM 2469 N N . ASP A 1 304 ? 18.926 3.169 -16.353 1.00 85.81 304 ASP A N 1
ATOM 2470 C CA . ASP A 1 304 ? 20.070 3.771 -15.680 1.00 85.81 304 ASP A CA 1
ATOM 2471 C C . ASP A 1 304 ? 20.880 4.607 -16.687 1.00 85.81 304 ASP A C 1
ATOM 2473 O O . ASP A 1 304 ? 21.575 4.049 -17.545 1.00 85.81 304 ASP A O 1
ATOM 2477 N N . PRO A 1 305 ? 20.838 5.950 -16.594 1.00 75.69 305 PRO A N 1
ATOM 2478 C CA . PRO A 1 305 ? 21.581 6.823 -17.494 1.00 75.69 305 PRO A CA 1
ATOM 2479 C C . PRO A 1 305 ? 23.100 6.753 -17.294 1.00 75.69 305 PRO A C 1
ATOM 2481 O O . PRO A 1 305 ? 23.834 7.159 -18.195 1.00 75.69 305 PRO A O 1
ATOM 2484 N N . ASN A 1 306 ? 23.587 6.280 -16.141 1.00 72.06 306 ASN A N 1
ATOM 2485 C CA . ASN A 1 306 ? 25.023 6.197 -15.873 1.00 72.06 306 ASN A CA 1
ATOM 2486 C C . ASN A 1 306 ? 25.653 5.014 -16.606 1.00 72.06 306 ASN A C 1
ATOM 2488 O O . ASN A 1 306 ? 26.750 5.146 -17.145 1.00 72.06 306 ASN A O 1
ATOM 2492 N N . SER A 1 307 ? 24.950 3.880 -16.648 1.00 72.19 307 SER A N 1
ATOM 2493 C CA . SER A 1 307 ? 25.383 2.675 -17.361 1.00 72.19 307 SER A CA 1
ATOM 2494 C C . SER A 1 307 ? 24.773 2.529 -18.761 1.00 72.19 307 SER A C 1
ATOM 2496 O O . SER A 1 307 ? 25.096 1.571 -19.460 1.00 72.19 307 SER A O 1
ATOM 2498 N N . CYS A 1 308 ? 23.913 3.466 -19.193 1.00 73.44 308 CYS A N 1
ATOM 2499 C CA . CYS A 1 308 ? 23.093 3.343 -20.410 1.00 73.44 308 CYS A CA 1
ATOM 2500 C C . CYS A 1 308 ? 22.403 1.975 -20.494 1.00 73.44 308 CYS A C 1
ATOM 2502 O O . CYS A 1 308 ? 22.357 1.327 -21.545 1.00 73.44 308 CYS A O 1
ATOM 2504 N N . ARG A 1 309 ? 21.908 1.506 -19.347 1.00 84.12 309 ARG A N 1
ATOM 2505 C CA . ARG A 1 309 ? 21.298 0.192 -19.214 1.00 84.12 309 ARG A CA 1
ATOM 2506 C C . ARG A 1 309 ? 19.795 0.344 -19.133 1.00 84.12 309 ARG A C 1
ATOM 2508 O O . ARG A 1 309 ? 19.266 1.007 -18.246 1.00 84.12 309 ARG A O 1
ATOM 2515 N N . LEU A 1 310 ? 19.119 -0.332 -20.046 1.00 89.69 310 LEU A N 1
ATOM 2516 C CA . LEU A 1 310 ? 17.687 -0.547 -20.015 1.00 89.69 310 LEU A CA 1
ATOM 2517 C C . LEU A 1 310 ? 17.403 -1.918 -19.405 1.00 89.69 310 LEU A C 1
ATOM 2519 O O . LEU A 1 310 ? 17.918 -2.932 -19.886 1.00 89.69 310 LEU A O 1
ATOM 2523 N N . THR A 1 311 ? 16.529 -1.946 -18.407 1.00 94.38 311 THR A N 1
ATOM 2524 C CA . THR A 1 311 ? 15.969 -3.173 -17.847 1.00 94.38 311 THR A CA 1
ATOM 2525 C C . THR A 1 311 ? 14.446 -3.111 -17.938 1.00 94.38 311 THR A C 1
ATOM 2527 O O . THR A 1 311 ? 13.828 -2.126 -17.538 1.00 94.38 311 THR A O 1
ATOM 2530 N N . ILE A 1 312 ? 13.829 -4.162 -18.479 1.00 94.50 312 ILE A N 1
ATOM 2531 C CA . ILE A 1 312 ? 12.372 -4.319 -18.501 1.00 94.50 312 ILE A CA 1
ATOM 2532 C C . ILE A 1 312 ? 12.002 -5.577 -17.726 1.00 94.50 312 ILE A C 1
ATOM 2534 O O . ILE A 1 312 ? 12.536 -6.660 -17.979 1.00 94.50 312 ILE A O 1
ATOM 2538 N N . TRP A 1 313 ? 11.062 -5.409 -16.805 1.00 94.75 313 TRP A N 1
ATOM 2539 C CA . TRP A 1 313 ? 10.517 -6.437 -15.929 1.00 94.75 313 TRP A CA 1
ATOM 2540 C C . TRP A 1 313 ? 9.076 -6.753 -16.334 1.00 94.75 313 TRP A C 1
ATOM 2542 O O . TRP A 1 313 ? 8.374 -5.872 -16.830 1.00 94.75 313 TRP A O 1
ATOM 2552 N N . GLY A 1 314 ? 8.624 -7.987 -16.127 1.00 93.88 314 GLY A N 1
ATOM 2553 C CA . GLY A 1 314 ? 7.257 -8.403 -16.453 1.00 93.88 314 GLY A CA 1
ATOM 2554 C C . GLY A 1 314 ? 7.046 -9.904 -16.307 1.00 93.88 314 GLY A C 1
ATOM 2555 O O . GLY A 1 314 ? 7.857 -10.588 -15.681 1.00 93.88 314 GLY A O 1
ATOM 2556 N N . LEU A 1 315 ? 5.965 -10.431 -16.886 1.00 93.12 315 LEU A N 1
ATOM 2557 C CA . LEU A 1 315 ? 5.733 -11.876 -16.901 1.00 93.12 315 LEU A CA 1
ATOM 2558 C C . LEU A 1 315 ? 6.541 -12.543 -18.009 1.00 93.12 315 LEU A C 1
ATOM 2560 O O . LEU A 1 315 ? 6.581 -12.069 -19.144 1.00 93.12 315 LEU A O 1
ATOM 2564 N N . LYS A 1 316 ? 7.097 -13.722 -17.722 1.00 93.06 316 LYS A N 1
ATOM 2565 C CA . LYS A 1 316 ? 7.860 -14.522 -18.694 1.00 93.06 316 LYS A CA 1
ATOM 2566 C C . LYS A 1 316 ? 7.151 -14.703 -20.041 1.00 93.06 316 LYS A C 1
ATOM 2568 O O . LYS A 1 316 ? 7.783 -14.670 -21.095 1.00 93.06 316 LYS A O 1
ATOM 2573 N N . THR A 1 317 ? 5.831 -14.879 -20.007 1.00 92.81 317 THR A N 1
ATOM 2574 C CA . THR A 1 317 ? 4.969 -15.069 -21.184 1.00 92.81 317 THR A CA 1
ATOM 2575 C C . THR A 1 317 ? 4.914 -13.854 -22.112 1.00 92.81 317 THR A C 1
ATOM 2577 O O . THR A 1 317 ? 4.586 -14.002 -23.283 1.00 92.81 317 THR A O 1
ATOM 2580 N N . GLU A 1 318 ? 5.239 -12.660 -21.617 1.00 92.38 318 GLU A N 1
ATOM 2581 C CA . GLU A 1 318 ? 5.168 -11.397 -22.364 1.00 92.38 318 GLU A CA 1
ATOM 2582 C C . GLU A 1 318 ? 6.443 -11.143 -23.188 1.00 92.38 318 GLU A C 1
ATOM 2584 O O . GLU A 1 318 ? 6.445 -10.304 -24.091 1.00 92.38 318 GLU A O 1
ATOM 2589 N N . ARG A 1 319 ? 7.527 -11.887 -22.919 1.00 93.56 319 ARG A N 1
ATOM 2590 C CA . ARG A 1 319 ? 8.865 -11.629 -23.469 1.00 93.56 319 ARG A CA 1
ATOM 2591 C C . ARG A 1 319 ? 8.906 -11.583 -24.993 1.00 93.56 319 ARG A C 1
ATOM 2593 O O . ARG A 1 319 ? 9.378 -10.598 -25.545 1.00 93.56 319 ARG A O 1
ATOM 2600 N N . SER A 1 320 ? 8.427 -12.623 -25.675 1.00 92.38 320 SER A N 1
ATOM 2601 C CA . SER A 1 320 ? 8.530 -12.712 -27.141 1.00 92.38 320 SER A CA 1
ATOM 2602 C C . SER A 1 320 ? 7.742 -11.607 -27.845 1.00 92.38 320 SER A C 1
ATOM 2604 O O . SER A 1 320 ? 8.173 -11.083 -28.870 1.00 92.38 320 SER A O 1
ATOM 2606 N N . HIS A 1 321 ? 6.596 -11.228 -27.280 1.00 93.31 321 HIS A N 1
ATOM 2607 C CA . HIS A 1 321 ? 5.771 -10.161 -27.829 1.00 93.31 321 HIS A CA 1
ATOM 2608 C C . HIS A 1 321 ? 6.424 -8.788 -27.617 1.00 93.31 321 HIS A C 1
ATOM 2610 O O . HIS A 1 321 ? 6.545 -8.009 -28.563 1.00 93.31 321 HIS A O 1
ATOM 2616 N N . LEU A 1 322 ? 6.949 -8.536 -26.413 1.00 92.75 322 LEU A N 1
ATOM 2617 C CA . LEU A 1 322 ? 7.735 -7.342 -26.106 1.00 92.75 322 LEU A CA 1
ATOM 2618 C C . LEU A 1 322 ? 8.972 -7.222 -27.009 1.00 92.75 322 LEU A C 1
ATOM 2620 O O . LEU A 1 322 ? 9.234 -6.150 -27.550 1.00 92.75 322 LEU A O 1
ATOM 2624 N N . GLU A 1 323 ? 9.715 -8.313 -27.205 1.00 92.25 323 GLU A N 1
ATOM 2625 C CA . GLU A 1 323 ? 10.872 -8.347 -28.104 1.00 92.25 323 GLU A CA 1
ATOM 2626 C C . GLU A 1 323 ? 10.461 -7.972 -29.531 1.00 92.25 323 GLU A C 1
ATOM 2628 O O . GLU A 1 323 ? 11.104 -7.114 -30.124 1.00 92.25 323 GLU A O 1
ATOM 2633 N N . SER A 1 324 ? 9.352 -8.507 -30.054 1.00 92.00 324 SER A N 1
ATOM 2634 C CA . SER A 1 324 ? 8.843 -8.147 -31.386 1.00 92.00 324 SER A CA 1
ATOM 2635 C C . SER A 1 324 ? 8.500 -6.661 -31.528 1.00 92.00 324 SER A C 1
ATOM 2637 O O . SER A 1 324 ? 8.698 -6.098 -32.603 1.00 92.00 324 SER A O 1
ATOM 2639 N N . ILE A 1 325 ? 7.972 -6.028 -30.478 1.00 92.00 325 ILE A N 1
ATOM 2640 C CA . ILE A 1 325 ? 7.599 -4.603 -30.483 1.00 92.00 325 ILE A CA 1
ATOM 2641 C C . ILE A 1 325 ? 8.836 -3.708 -30.406 1.00 92.00 325 ILE A C 1
ATOM 2643 O O . ILE A 1 325 ? 8.892 -2.664 -31.052 1.00 92.00 325 ILE A O 1
ATOM 2647 N N . LEU A 1 326 ? 9.833 -4.107 -29.617 1.00 89.75 326 LEU A N 1
ATOM 2648 C CA . LEU A 1 326 ? 11.062 -3.337 -29.447 1.00 89.75 326 LEU A CA 1
ATOM 2649 C C . LEU A 1 326 ? 12.065 -3.576 -30.576 1.00 89.75 326 LEU A C 1
ATOM 2651 O O . LEU A 1 326 ? 12.895 -2.705 -30.833 1.00 89.75 326 LEU A O 1
ATOM 2655 N N . GLN A 1 327 ? 11.990 -4.718 -31.267 1.00 88.62 327 GLN A N 1
ATOM 2656 C CA . GLN A 1 327 ? 12.937 -5.096 -32.313 1.00 88.62 327 GLN A CA 1
ATOM 2657 C C . GLN A 1 327 ? 13.122 -4.002 -33.368 1.00 88.62 327 GLN A C 1
ATOM 2659 O O . GLN A 1 327 ? 14.275 -3.694 -33.646 1.00 88.62 327 GLN A O 1
ATOM 2664 N N . PRO A 1 328 ? 12.083 -3.347 -33.923 1.00 87.25 328 PRO A N 1
ATOM 2665 C CA . PRO A 1 328 ? 12.270 -2.279 -34.903 1.00 87.25 328 PRO A CA 1
ATOM 2666 C C . PRO A 1 328 ? 13.079 -1.104 -34.355 1.00 87.25 328 PRO A C 1
ATOM 2668 O O . PRO A 1 328 ? 13.927 -0.580 -35.061 1.00 87.25 328 PRO A O 1
ATOM 2671 N N . ILE A 1 329 ? 12.880 -0.727 -33.091 1.00 85.50 329 ILE A N 1
ATOM 2672 C CA . ILE A 1 329 ? 13.619 0.373 -32.456 1.00 85.50 329 ILE A CA 1
ATOM 2673 C C . ILE A 1 329 ? 15.075 -0.049 -32.250 1.00 85.50 329 ILE A C 1
ATOM 2675 O O . ILE A 1 329 ? 15.998 0.655 -32.649 1.00 85.50 329 ILE A O 1
ATOM 2679 N N . LEU A 1 330 ? 15.270 -1.246 -31.689 1.00 78.25 330 LEU A N 1
ATOM 2680 C CA . LEU A 1 330 ? 16.578 -1.802 -31.346 1.00 78.25 330 LEU A CA 1
ATOM 2681 C C . LEU A 1 330 ? 17.413 -2.203 -32.571 1.00 78.25 330 LEU A C 1
ATOM 2683 O O . LEU A 1 330 ? 18.637 -2.204 -32.492 1.00 78.25 330 LEU A O 1
ATOM 2687 N N . THR A 1 331 ? 16.772 -2.564 -33.687 1.00 74.12 331 THR A N 1
ATOM 2688 C CA . THR A 1 331 ? 17.432 -2.952 -34.947 1.00 74.12 331 THR A CA 1
ATOM 2689 C C . THR A 1 331 ? 17.404 -1.873 -36.013 1.00 74.12 331 THR A C 1
ATOM 2691 O O . THR A 1 331 ? 18.078 -2.047 -37.030 1.00 74.12 331 THR A O 1
ATOM 2694 N N . SER A 1 332 ? 16.682 -0.762 -35.804 1.00 61.44 332 SER A N 1
ATOM 2695 C CA . SER A 1 332 ? 16.807 0.407 -36.670 1.00 61.44 332 SER A CA 1
ATOM 2696 C C . SER A 1 332 ? 18.234 0.946 -36.559 1.00 61.44 332 SER A C 1
ATOM 2698 O O . SER A 1 332 ? 18.603 1.784 -35.744 1.00 61.44 332 SER A O 1
ATOM 2700 N N . THR A 1 333 ? 19.070 0.448 -37.456 1.00 47.28 333 THR A N 1
ATOM 2701 C CA . THR A 1 333 ? 20.452 0.835 -37.730 1.00 47.28 333 THR A CA 1
ATOM 2702 C C . THR A 1 333 ? 20.582 2.285 -38.215 1.00 47.28 333 THR A C 1
ATOM 2704 O O . THR A 1 333 ? 21.640 2.682 -38.695 1.00 47.28 333 THR A O 1
ATOM 2707 N N . HIS A 1 334 ? 19.531 3.105 -38.098 1.00 43.88 334 HIS A N 1
ATOM 2708 C CA . HIS A 1 334 ? 19.567 4.543 -38.375 1.00 43.88 334 HIS A CA 1
ATOM 2709 C C . HIS A 1 334 ? 20.134 5.368 -37.214 1.00 43.88 334 HIS A C 1
ATOM 2711 O O . HIS A 1 334 ? 20.501 6.522 -37.420 1.00 43.88 334 HIS A O 1
ATOM 2717 N N . TYR A 1 335 ? 20.349 4.765 -36.044 1.00 43.31 335 TYR A N 1
ATOM 2718 C CA . TYR A 1 335 ? 21.164 5.363 -34.994 1.00 43.31 335 TYR A CA 1
ATOM 2719 C C . TYR A 1 335 ? 22.577 4.777 -35.016 1.00 43.31 335 TYR A C 1
ATOM 2721 O O . TYR A 1 335 ? 22.920 3.879 -34.257 1.00 43.31 335 TYR A O 1
ATOM 2729 N N . LYS A 1 336 ? 23.449 5.371 -35.841 1.00 45.06 336 LYS A N 1
ATOM 2730 C CA . LYS A 1 336 ? 24.922 5.297 -35.708 1.00 45.06 336 LYS A CA 1
ATOM 2731 C C . LYS A 1 336 ? 25.446 5.903 -34.387 1.00 45.06 336 LYS A C 1
ATOM 2733 O O . LYS A 1 336 ? 26.629 6.203 -34.276 1.00 45.06 336 LYS A O 1
ATOM 2738 N N . ILE A 1 337 ? 24.579 6.125 -33.404 1.00 48.81 337 ILE A N 1
ATOM 2739 C CA . ILE A 1 337 ? 24.889 6.839 -32.174 1.00 48.81 337 ILE A CA 1
ATOM 2740 C C . ILE A 1 337 ? 24.865 5.818 -31.043 1.00 48.81 337 ILE A C 1
ATOM 2742 O O . ILE A 1 337 ? 23.836 5.567 -30.418 1.00 48.81 337 ILE A O 1
ATOM 2746 N N . ILE A 1 338 ? 26.018 5.199 -30.803 1.00 48.53 338 ILE A N 1
ATOM 2747 C CA . ILE A 1 338 ? 26.272 4.513 -29.540 1.00 48.53 338 ILE A CA 1
ATOM 2748 C C . ILE A 1 338 ? 26.530 5.629 -28.523 1.00 48.53 338 ILE A C 1
ATOM 2750 O O . ILE A 1 338 ? 27.631 6.173 -28.439 1.00 48.53 338 ILE A O 1
ATOM 2754 N N . GLU A 1 339 ? 25.487 6.053 -27.815 1.00 49.97 339 GLU A N 1
ATOM 2755 C CA . GLU A 1 339 ? 25.659 6.935 -26.663 1.00 49.97 339 GLU A CA 1
ATOM 2756 C C . GLU A 1 339 ? 26.106 6.062 -25.490 1.00 49.97 339 GLU A C 1
ATOM 2758 O O . GLU A 1 339 ? 25.326 5.283 -24.935 1.00 49.97 339 GLU A O 1
ATOM 2763 N N . PHE A 1 340 ? 27.378 6.169 -25.119 1.00 51.78 340 PHE A N 1
ATOM 2764 C CA . PHE A 1 340 ? 27.843 5.557 -23.887 1.00 51.78 340 PHE A CA 1
ATOM 2765 C C . PHE A 1 340 ? 27.341 6.374 -22.701 1.00 51.78 340 PHE A C 1
ATOM 2767 O O . PHE A 1 340 ? 27.230 7.603 -22.765 1.00 51.78 340 PHE A O 1
ATOM 2774 N N . GLY A 1 341 ? 27.071 5.680 -21.596 1.00 48.12 341 GLY A N 1
ATOM 2775 C CA . GLY A 1 341 ? 26.807 6.328 -20.319 1.00 48.12 341 GLY A CA 1
ATOM 2776 C C . GLY A 1 341 ? 27.990 7.201 -19.921 1.00 48.12 341 GLY A C 1
ATOM 2777 O O . GLY A 1 341 ? 29.073 7.142 -20.514 1.00 48.12 341 GLY A O 1
ATOM 2778 N N . SER A 1 342 ? 27.806 8.047 -18.915 1.00 49.84 342 SER A N 1
ATOM 2779 C CA . SER A 1 342 ? 28.898 8.893 -18.455 1.00 49.84 342 SER A CA 1
ATOM 2780 C C . SER A 1 342 ? 30.065 8.047 -17.934 1.00 49.84 342 SER A C 1
ATOM 2782 O O . SER A 1 342 ? 30.024 7.569 -16.800 1.00 49.84 342 SER A O 1
ATOM 2784 N N . ILE A 1 343 ? 31.125 7.861 -18.728 1.00 53.88 343 ILE A N 1
ATOM 2785 C CA . ILE A 1 343 ? 32.342 7.182 -18.267 1.00 53.88 343 ILE A CA 1
ATOM 2786 C C . ILE A 1 343 ? 33.099 8.159 -17.384 1.00 53.88 343 ILE A C 1
ATOM 2788 O O . ILE A 1 343 ? 33.918 8.915 -17.890 1.00 53.88 343 ILE A O 1
ATOM 2792 N N . ARG A 1 344 ? 32.862 8.140 -16.069 1.00 48.44 344 ARG A N 1
ATOM 2793 C CA . ARG A 1 344 ? 33.603 8.976 -15.114 1.00 48.44 344 ARG A CA 1
ATOM 2794 C C . ARG A 1 344 ? 34.993 8.388 -14.848 1.00 48.44 344 ARG A C 1
ATOM 2796 O O . ARG A 1 344 ? 35.278 7.882 -13.768 1.00 48.44 344 ARG A O 1
ATOM 2803 N N . ALA A 1 345 ? 35.862 8.442 -15.851 1.00 54.47 345 ALA A N 1
ATOM 2804 C CA . ALA A 1 345 ? 37.267 8.078 -15.715 1.00 54.47 345 ALA A CA 1
ATOM 2805 C C . ALA A 1 345 ? 38.083 9.315 -15.317 1.00 54.47 345 ALA A C 1
ATOM 2807 O O . ALA A 1 345 ? 38.058 10.335 -16.010 1.00 54.47 345 ALA A O 1
ATOM 2808 N N . THR A 1 346 ? 38.803 9.219 -14.196 1.00 49.66 346 THR A N 1
ATOM 2809 C CA . THR A 1 346 ? 39.777 10.237 -13.778 1.00 49.66 346 THR A CA 1
ATOM 2810 C C . THR A 1 346 ? 41.133 9.874 -14.368 1.00 49.66 346 THR A C 1
ATOM 2812 O O . THR A 1 346 ? 41.712 8.852 -14.003 1.00 49.66 346 THR A O 1
ATOM 2815 N N . PHE A 1 347 ? 41.652 10.698 -15.276 1.00 64.19 347 PHE A N 1
ATOM 2816 C CA . PHE A 1 347 ? 43.012 10.528 -15.796 1.00 64.19 347 PHE A CA 1
ATOM 2817 C C . PHE A 1 347 ? 44.039 11.107 -14.810 1.00 64.19 347 PHE A C 1
ATOM 2819 O O . PHE A 1 347 ? 43.678 11.891 -13.931 1.00 64.19 347 PHE A O 1
ATOM 2826 N N . GLN A 1 348 ? 45.329 10.780 -14.983 1.00 56.28 348 GLN A N 1
ATOM 2827 C CA . GLN A 1 348 ? 46.443 11.100 -14.062 1.00 56.28 348 GLN A CA 1
ATOM 2828 C C . GLN A 1 348 ? 46.629 12.594 -13.688 1.00 56.28 348 GLN A C 1
ATOM 2830 O O . GLN A 1 348 ? 47.500 12.910 -12.890 1.00 56.28 348 GLN A O 1
ATOM 2835 N N . ASN A 1 349 ? 45.812 13.519 -14.202 1.00 62.69 349 ASN A N 1
ATOM 2836 C CA . ASN A 1 349 ? 45.875 14.957 -13.915 1.00 62.69 349 ASN A CA 1
ATOM 2837 C C . ASN A 1 349 ? 44.510 15.585 -13.560 1.00 62.69 349 ASN A C 1
ATOM 2839 O O . ASN A 1 349 ? 44.330 16.790 -13.713 1.00 62.69 349 ASN A O 1
ATOM 2843 N N . GLY A 1 350 ? 43.517 14.792 -13.145 1.00 64.62 350 GLY A N 1
ATOM 2844 C CA . GLY A 1 350 ? 42.198 15.309 -12.746 1.00 64.62 350 GLY A CA 1
ATOM 2845 C C . GLY A 1 350 ? 41.269 15.705 -13.903 1.00 64.62 350 GLY A C 1
ATOM 2846 O O . GLY A 1 350 ? 40.153 16.153 -13.640 1.00 64.62 350 GLY A O 1
ATOM 2847 N N . LEU A 1 351 ? 41.702 15.497 -15.155 1.00 67.62 351 LEU A N 1
ATOM 2848 C CA . LEU A 1 351 ? 40.842 15.486 -16.339 1.00 67.62 351 LEU A CA 1
ATOM 2849 C C . LEU A 1 351 ? 39.791 14.385 -16.166 1.00 67.62 351 LEU A C 1
ATOM 2851 O O . LEU A 1 351 ? 40.128 13.255 -15.801 1.00 67.62 351 LEU A O 1
ATOM 2855 N N . ILE A 1 352 ? 38.536 14.716 -16.444 1.00 65.50 352 ILE A N 1
ATOM 2856 C CA . ILE A 1 352 ? 37.410 13.788 -16.361 1.00 65.50 352 ILE A CA 1
ATOM 2857 C C . ILE A 1 352 ? 36.827 13.648 -17.764 1.00 65.50 352 ILE A C 1
ATOM 2859 O O . ILE A 1 352 ? 36.373 14.637 -18.333 1.00 65.50 352 ILE A O 1
ATOM 2863 N N . CYS A 1 353 ? 36.804 12.436 -18.322 1.00 68.19 353 CYS A N 1
ATOM 2864 C CA . CYS A 1 353 ? 35.830 12.150 -19.376 1.00 68.19 353 CYS A CA 1
ATOM 2865 C C . CYS A 1 353 ? 34.471 12.024 -18.686 1.00 68.19 353 CYS A C 1
ATOM 2867 O O . CYS A 1 353 ? 34.384 11.457 -17.603 1.00 68.19 353 CYS A O 1
ATOM 2869 N N . SER A 1 354 ? 33.434 12.641 -19.233 1.00 60.84 354 SER A N 1
ATOM 2870 C CA . SER A 1 354 ? 32.092 12.628 -18.645 1.00 60.84 354 SER A CA 1
ATOM 2871 C C . SER A 1 354 ? 31.055 11.995 -19.558 1.00 60.84 354 SER A C 1
ATOM 2873 O O . SER A 1 354 ? 29.998 11.636 -19.064 1.00 60.84 354 SER A O 1
ATOM 2875 N N . ALA A 1 355 ? 31.352 11.823 -20.847 1.00 60.62 355 ALA A N 1
ATOM 2876 C CA . ALA A 1 355 ? 30.555 11.060 -21.803 1.00 60.62 355 ALA A CA 1
ATOM 2877 C C . ALA A 1 355 ? 31.383 10.766 -23.064 1.00 60.62 355 ALA A C 1
ATOM 2879 O O . ALA A 1 355 ? 32.317 11.510 -23.385 1.00 60.62 355 ALA A O 1
ATOM 2880 N N . VAL A 1 356 ? 31.011 9.706 -23.783 1.00 65.75 356 VAL A N 1
ATOM 2881 C CA . VAL A 1 356 ? 31.536 9.377 -25.113 1.00 65.75 356 VAL A CA 1
ATOM 2882 C C . VAL A 1 356 ? 30.353 9.228 -26.063 1.00 65.75 356 VAL A C 1
ATOM 2884 O O . VAL A 1 356 ? 29.488 8.381 -25.859 1.00 65.75 356 VAL A O 1
ATOM 2887 N N . GLU A 1 357 ? 30.316 10.065 -27.091 1.00 62.31 357 GLU A N 1
ATOM 2888 C CA . GLU A 1 357 ? 29.333 10.020 -28.170 1.00 62.31 357 GLU A CA 1
ATOM 2889 C C . GLU A 1 357 ? 29.990 9.404 -29.406 1.00 62.31 357 GLU A C 1
ATOM 2891 O O . GLU A 1 357 ? 31.005 9.903 -29.895 1.00 62.31 357 GLU A O 1
ATOM 2896 N N . LEU A 1 358 ? 29.423 8.318 -29.926 1.00 55.47 358 LEU A N 1
ATOM 2897 C CA . LEU A 1 358 ? 29.849 7.763 -31.206 1.00 55.47 358 LEU A CA 1
ATOM 2898 C C . LEU A 1 358 ? 29.203 8.570 -32.343 1.00 55.47 358 LEU A C 1
ATOM 2900 O O . LEU A 1 358 ? 27.980 8.648 -32.438 1.00 55.47 358 LEU A O 1
ATOM 2904 N N . MET A 1 359 ? 30.027 9.192 -33.183 1.00 57.56 359 MET A N 1
ATOM 2905 C CA . MET A 1 359 ? 29.613 9.917 -34.387 1.00 57.56 359 MET A CA 1
ATOM 2906 C C . MET A 1 359 ? 29.787 9.010 -35.615 1.00 57.56 359 MET A C 1
ATOM 2908 O O . MET A 1 359 ? 30.438 7.968 -35.551 1.00 57.56 359 MET A O 1
ATOM 2912 N N . ALA A 1 360 ? 29.221 9.401 -36.761 1.00 55.69 360 ALA A N 1
ATOM 2913 C CA . ALA A 1 360 ? 29.210 8.569 -37.969 1.00 55.69 360 ALA A CA 1
ATOM 2914 C C . ALA A 1 360 ? 30.606 8.187 -38.513 1.00 55.69 360 ALA A C 1
ATOM 2916 O O . ALA A 1 360 ? 30.705 7.207 -39.255 1.00 55.69 360 ALA A O 1
ATOM 2917 N N . ASP A 1 361 ? 31.635 8.959 -38.163 1.00 63.59 361 ASP A N 1
ATOM 2918 C CA . ASP A 1 361 ? 33.025 8.886 -38.625 1.00 63.59 361 ASP A CA 1
ATOM 2919 C C . ASP A 1 361 ? 34.062 9.185 -37.517 1.00 63.59 361 ASP A C 1
ATOM 2921 O O . ASP A 1 361 ? 35.261 9.198 -37.788 1.00 63.59 361 ASP A O 1
ATOM 2925 N N . ALA A 1 362 ? 33.631 9.427 -36.272 1.00 63.56 362 ALA A N 1
ATOM 2926 C CA . ALA A 1 362 ? 34.513 9.840 -35.176 1.00 63.56 362 ALA A CA 1
ATOM 2927 C C . ALA A 1 362 ? 33.951 9.480 -33.789 1.00 63.56 362 ALA A C 1
ATOM 2929 O O . ALA A 1 362 ? 32.776 9.160 -33.637 1.00 63.56 362 ALA A O 1
ATOM 2930 N N . LEU A 1 363 ? 34.782 9.585 -32.749 1.00 65.00 363 LEU A N 1
ATOM 2931 C CA . LEU A 1 363 ? 34.345 9.560 -31.351 1.00 65.00 363 LEU A CA 1
ATOM 2932 C C . LEU A 1 363 ? 34.396 10.977 -30.783 1.00 65.00 363 LEU A C 1
ATOM 2934 O O . LEU A 1 363 ? 35.429 11.641 -30.859 1.00 65.00 363 LEU A O 1
ATOM 2938 N N . ARG A 1 364 ? 33.304 11.435 -30.173 1.00 70.12 364 ARG A N 1
ATOM 2939 C CA . ARG A 1 364 ? 33.251 12.705 -29.452 1.00 70.12 364 ARG A CA 1
ATOM 2940 C C . ARG A 1 364 ? 33.353 12.458 -27.952 1.00 70.12 364 ARG A C 1
ATOM 2942 O O . ARG A 1 364 ? 32.508 11.806 -27.349 1.00 70.12 364 ARG A O 1
ATOM 2949 N N . LEU A 1 365 ? 34.396 13.013 -27.343 1.00 72.06 365 LEU A N 1
ATOM 2950 C CA . LEU A 1 365 ? 34.645 12.925 -25.906 1.00 72.06 365 LEU A CA 1
ATOM 2951 C C . LEU A 1 365 ? 34.187 14.209 -25.215 1.00 72.06 365 LEU A C 1
ATOM 2953 O O . LEU A 1 365 ? 34.620 15.305 -25.572 1.00 72.06 365 LEU A O 1
ATOM 2957 N N . HIS A 1 366 ? 33.357 14.081 -24.184 1.00 68.44 366 HIS A N 1
ATOM 2958 C CA . HIS A 1 366 ? 32.957 15.205 -23.338 1.00 68.44 366 HIS A CA 1
ATOM 2959 C C . HIS A 1 366 ? 33.903 15.322 -22.153 1.00 68.44 366 HIS A C 1
ATOM 2961 O O . HIS A 1 366 ? 33.750 14.628 -21.145 1.00 68.44 366 HIS A O 1
ATOM 2967 N N . LEU A 1 367 ? 34.897 16.197 -22.277 1.00 72.88 367 LEU A N 1
ATOM 2968 C CA . LEU A 1 367 ? 35.937 16.386 -21.271 1.00 72.88 367 LEU A CA 1
ATOM 2969 C C . LEU A 1 367 ? 35.585 17.518 -20.292 1.00 72.88 367 LEU A C 1
ATOM 2971 O O . LEU A 1 367 ? 35.199 18.614 -20.687 1.00 72.88 367 LEU A O 1
ATOM 2975 N N . GLN A 1 368 ? 35.772 17.262 -19.001 1.00 72.00 368 GLN A N 1
ATOM 2976 C CA . GLN A 1 368 ? 35.624 18.214 -17.901 1.00 72.00 368 GLN A CA 1
ATOM 2977 C C . GLN A 1 368 ? 36.939 18.351 -17.134 1.00 72.00 368 GLN A C 1
ATOM 2979 O O . GLN A 1 368 ? 37.799 17.470 -17.186 1.00 72.00 368 GLN A O 1
ATOM 2984 N N . ARG A 1 369 ? 37.080 19.452 -16.380 1.00 71.19 369 ARG A N 1
ATOM 2985 C CA . ARG A 1 369 ? 38.304 19.775 -15.616 1.00 71.19 369 ARG A CA 1
ATOM 2986 C C . ARG A 1 369 ? 39.557 19.742 -16.489 1.00 71.19 369 ARG A C 1
ATOM 2988 O O . ARG A 1 369 ? 40.622 19.282 -16.089 1.00 71.19 369 ARG A O 1
ATOM 2995 N N . VAL A 1 370 ? 39.393 20.234 -17.711 1.00 73.06 370 VAL A N 1
ATOM 2996 C CA . VAL A 1 370 ? 40.476 20.359 -18.669 1.00 73.06 370 VAL A CA 1
ATOM 2997 C C . VAL A 1 370 ? 41.548 21.279 -18.068 1.00 73.06 370 VAL A C 1
ATOM 2999 O O . VAL A 1 370 ? 41.213 22.384 -17.640 1.00 73.06 370 VAL A O 1
ATOM 3002 N N . PRO A 1 371 ? 42.833 20.880 -18.030 1.00 67.88 371 PRO A N 1
ATOM 3003 C CA . PRO A 1 371 ? 43.894 21.651 -17.371 1.00 67.88 371 PRO A CA 1
ATOM 3004 C C . PRO A 1 371 ? 44.258 22.953 -18.110 1.00 67.88 371 PRO A C 1
ATOM 3006 O O . PRO A 1 371 ? 45.229 23.624 -17.766 1.00 67.88 371 PRO A O 1
ATOM 3009 N N . CYS A 1 372 ? 43.526 23.305 -19.166 1.00 74.38 372 CYS A N 1
ATOM 3010 C CA . CYS A 1 372 ? 43.852 24.360 -20.111 1.00 74.38 372 CYS A CA 1
ATOM 3011 C C . CYS A 1 372 ? 42.600 25.183 -20.433 1.00 74.38 372 CYS A C 1
ATOM 3013 O O . CYS A 1 372 ? 41.521 24.631 -20.618 1.00 74.38 372 CYS A O 1
ATOM 3015 N N . ARG A 1 373 ? 42.754 26.512 -20.513 1.00 67.69 373 ARG A N 1
ATOM 3016 C CA . ARG A 1 373 ? 41.650 27.455 -20.782 1.00 67.69 373 ARG A CA 1
ATOM 3017 C C . ARG A 1 373 ? 41.348 27.665 -22.269 1.00 67.69 373 ARG A C 1
ATOM 3019 O O . ARG A 1 373 ? 40.334 28.269 -22.584 1.00 67.69 373 ARG A O 1
ATOM 3026 N N . THR A 1 374 ? 42.231 27.224 -23.164 1.00 78.94 374 THR A N 1
ATOM 3027 C CA . THR A 1 374 ? 42.081 27.397 -24.617 1.00 78.94 374 THR A CA 1
ATOM 3028 C C . THR A 1 374 ? 42.224 26.061 -25.333 1.00 78.94 374 THR A C 1
ATOM 3030 O O . THR A 1 374 ? 42.956 25.179 -24.872 1.00 78.94 374 THR A O 1
ATOM 3033 N N . TYR A 1 375 ? 41.543 25.931 -26.471 1.00 74.44 375 TYR A N 1
ATOM 3034 C CA . TYR A 1 375 ? 41.536 24.713 -27.275 1.00 74.44 375 TYR A CA 1
ATOM 3035 C C . TYR A 1 375 ? 42.939 24.324 -27.772 1.00 74.44 375 TYR A C 1
ATOM 3037 O O . TYR A 1 375 ? 43.353 23.180 -27.624 1.00 74.44 375 TYR A O 1
ATOM 3045 N N . GLU A 1 376 ? 43.743 25.284 -28.231 1.00 79.75 376 GLU A N 1
ATOM 3046 C CA . GLU A 1 376 ? 45.125 25.044 -28.684 1.00 79.75 376 GLU A CA 1
ATOM 3047 C C . GLU A 1 376 ? 46.020 24.457 -27.581 1.00 79.75 376 GLU A C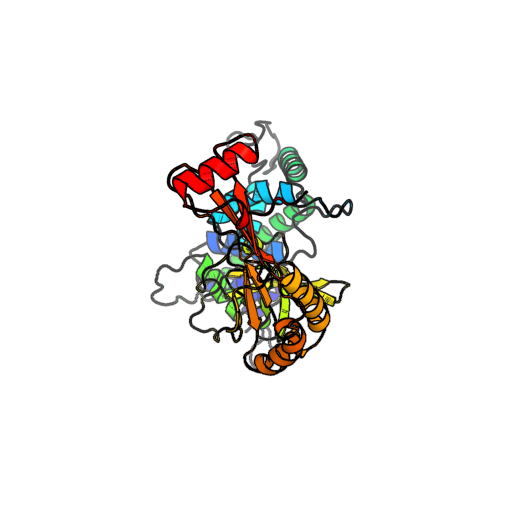 1
ATOM 3049 O O . GLU A 1 376 ? 46.807 23.539 -27.820 1.00 79.75 376 GLU A O 1
ATOM 3054 N N . LYS A 1 377 ? 45.867 24.947 -26.343 1.00 80.12 377 LYS A N 1
ATOM 3055 C CA . LYS A 1 377 ? 46.600 24.425 -25.181 1.00 80.12 377 LYS A CA 1
ATOM 3056 C C . LYS A 1 377 ? 46.132 23.021 -24.814 1.00 80.12 377 LYS A C 1
ATOM 3058 O O . LYS A 1 377 ? 46.956 22.187 -24.448 1.00 80.12 377 LYS A O 1
ATOM 3063 N N . LEU A 1 378 ? 44.833 22.745 -24.949 1.00 77.06 378 LEU A N 1
ATOM 3064 C CA . LEU A 1 378 ? 44.296 21.398 -24.782 1.00 77.06 378 LEU A CA 1
ATOM 3065 C C . LEU A 1 378 ? 44.864 20.435 -25.833 1.00 77.06 378 LEU A C 1
ATOM 3067 O O . LEU A 1 378 ? 45.296 19.345 -25.470 1.00 77.06 378 LEU A O 1
ATOM 3071 N N . GLN A 1 379 ? 44.927 20.835 -27.104 1.00 77.19 379 GLN A N 1
ATOM 3072 C CA . GLN A 1 379 ? 45.496 20.010 -28.176 1.00 77.19 379 GLN A CA 1
ATOM 3073 C C . GLN A 1 379 ? 46.967 19.671 -27.919 1.00 77.19 379 GLN A C 1
ATOM 3075 O O . GLN A 1 379 ? 47.356 18.506 -28.000 1.00 77.19 379 GLN A O 1
ATOM 3080 N N . GLN A 1 380 ? 47.779 20.669 -27.553 1.00 79.94 380 GLN A N 1
ATOM 3081 C CA . GLN A 1 380 ? 49.177 20.439 -27.181 1.00 79.94 380 GLN A CA 1
ATOM 3082 C C . GLN A 1 380 ? 49.292 19.494 -25.984 1.00 79.94 380 GLN A C 1
ATOM 3084 O O . GLN A 1 380 ? 50.114 18.581 -25.989 1.00 79.94 380 GLN A O 1
ATOM 3089 N N . TRP A 1 381 ? 48.447 19.679 -24.969 1.00 80.38 381 TRP A N 1
ATOM 3090 C CA . TRP A 1 381 ? 48.441 18.825 -23.789 1.00 80.38 381 TRP A CA 1
ATOM 3091 C C . TRP A 1 381 ? 48.064 17.374 -24.119 1.00 80.38 381 TRP A C 1
ATOM 3093 O O . TRP A 1 381 ? 48.759 16.460 -23.678 1.00 80.38 381 TRP A O 1
ATOM 3103 N N . LEU A 1 382 ? 47.018 17.153 -24.927 1.00 76.75 382 LEU A N 1
ATOM 3104 C CA . LEU A 1 382 ? 46.590 15.820 -25.372 1.00 76.75 382 LEU A CA 1
ATOM 3105 C C . LEU A 1 382 ? 47.685 15.132 -26.188 1.00 76.75 382 LEU A C 1
ATOM 3107 O O . LEU A 1 382 ? 47.965 13.960 -25.943 1.00 76.75 382 LEU A O 1
ATOM 3111 N N . LYS A 1 383 ? 48.367 15.866 -27.075 1.00 80.12 383 LYS A N 1
ATOM 3112 C CA . LYS A 1 383 ? 49.502 15.329 -27.831 1.00 80.12 383 LYS A CA 1
ATOM 3113 C C . LYS A 1 383 ? 50.667 14.937 -26.924 1.00 80.12 383 LYS A C 1
ATOM 3115 O O . LYS A 1 383 ? 51.216 13.856 -27.073 1.00 80.12 383 LYS A O 1
ATOM 3120 N N . ILE A 1 384 ? 51.033 15.781 -25.960 1.00 80.06 384 ILE A N 1
ATOM 3121 C CA . ILE A 1 384 ? 52.172 15.523 -25.061 1.00 80.06 384 ILE A CA 1
ATOM 3122 C C . ILE A 1 384 ? 51.883 14.375 -24.084 1.00 80.06 384 ILE A C 1
ATOM 3124 O O . ILE A 1 384 ? 52.791 13.628 -23.729 1.00 80.06 384 ILE A O 1
ATOM 3128 N N . LYS A 1 385 ? 50.645 14.261 -23.588 1.00 76.12 385 LYS A N 1
ATOM 3129 C CA . LYS A 1 385 ? 50.300 13.321 -22.509 1.00 76.12 385 LYS A CA 1
ATOM 3130 C C . LYS A 1 385 ? 49.686 12.011 -22.982 1.00 76.12 385 LYS A C 1
ATOM 3132 O O . LYS A 1 385 ? 49.839 11.020 -22.277 1.00 76.12 385 LYS A O 1
ATOM 3137 N N . LEU A 1 386 ? 48.990 12.012 -24.115 1.00 69.50 386 LEU A N 1
ATOM 3138 C CA . LEU A 1 386 ? 48.241 10.861 -24.630 1.00 69.50 386 LEU A CA 1
ATOM 3139 C C . LEU A 1 386 ? 48.614 10.504 -26.081 1.00 69.50 386 LEU A C 1
ATOM 3141 O O . LEU A 1 386 ? 47.980 9.631 -26.657 1.00 69.50 386 LEU A O 1
ATOM 3145 N N . ASP A 1 387 ? 49.606 11.183 -26.670 1.00 74.44 387 ASP A N 1
ATOM 3146 C CA . ASP A 1 387 ? 50.085 11.004 -28.053 1.00 74.44 387 ASP A CA 1
ATOM 3147 C C . ASP A 1 387 ? 49.038 11.235 -29.167 1.00 74.44 387 ASP A C 1
ATOM 3149 O O . ASP A 1 387 ? 49.276 10.948 -30.338 1.00 74.44 387 ASP A O 1
ATOM 3153 N N . LEU A 1 388 ? 47.895 11.843 -28.834 1.00 74.12 388 LEU A N 1
ATOM 3154 C CA . LEU A 1 388 ? 46.822 12.144 -29.789 1.00 74.12 388 LEU A CA 1
ATOM 3155 C C . LEU A 1 388 ? 47.205 13.310 -30.708 1.00 74.12 388 LEU A C 1
ATOM 3157 O O . LEU A 1 388 ? 47.552 14.393 -30.227 1.00 74.12 388 LEU A O 1
ATOM 3161 N N . ASN A 1 389 ? 47.138 13.124 -32.028 1.00 74.88 389 ASN A N 1
ATOM 3162 C CA . ASN A 1 389 ? 47.514 14.166 -32.978 1.00 74.88 389 ASN A CA 1
ATOM 3163 C C . ASN A 1 389 ? 46.375 15.139 -33.277 1.00 74.88 389 ASN A C 1
ATOM 3165 O O . ASN A 1 389 ? 45.196 14.847 -33.124 1.00 74.88 389 ASN A O 1
ATOM 3169 N N . ARG A 1 390 ? 46.739 16.312 -33.807 1.00 66.19 390 ARG A N 1
ATOM 3170 C CA . ARG A 1 390 ? 45.786 17.364 -34.196 1.00 66.19 390 ARG A CA 1
ATOM 3171 C C . ARG A 1 390 ? 44.748 16.907 -35.229 1.00 66.19 390 ARG A C 1
ATOM 3173 O O . ARG A 1 390 ? 43.639 17.416 -35.218 1.00 66.19 390 ARG A O 1
ATOM 3180 N N . HIS A 1 391 ? 45.106 15.981 -36.116 1.00 69.38 391 HIS A N 1
ATOM 3181 C CA . HIS A 1 391 ? 44.188 15.430 -37.119 1.00 69.38 391 HIS A CA 1
ATOM 3182 C C . HIS A 1 391 ? 43.205 14.410 -36.530 1.00 69.38 391 HIS A C 1
ATOM 3184 O O . HIS A 1 391 ? 42.162 14.173 -37.129 1.00 69.38 391 HIS A O 1
ATOM 3190 N N . ASP A 1 392 ? 43.498 13.884 -35.338 1.00 62.31 392 ASP A N 1
ATOM 3191 C CA . ASP A 1 392 ? 42.636 12.949 -34.612 1.00 62.31 392 ASP A CA 1
ATOM 3192 C C . ASP A 1 392 ? 41.573 13.685 -33.771 1.00 62.31 392 ASP A C 1
ATOM 3194 O O . ASP A 1 392 ? 40.691 13.059 -33.187 1.00 62.31 392 ASP A O 1
ATOM 3198 N N . ILE A 1 393 ? 41.652 15.022 -33.681 1.00 63.44 393 ILE A N 1
ATOM 3199 C CA . ILE A 1 393 ? 40.814 15.854 -32.810 1.00 63.44 393 ILE A CA 1
ATOM 3200 C C . ILE A 1 393 ? 40.115 16.928 -33.645 1.00 63.44 393 ILE A C 1
ATOM 3202 O O . ILE A 1 393 ? 40.741 17.866 -34.144 1.00 63.44 393 ILE A O 1
ATOM 3206 N N . LYS A 1 394 ? 38.790 16.831 -33.743 1.00 66.06 394 LYS A N 1
ATOM 3207 C CA . LYS A 1 394 ? 37.947 17.830 -34.405 1.00 66.06 394 LYS A CA 1
ATOM 3208 C C . LYS A 1 394 ? 37.232 18.685 -33.359 1.00 66.06 394 LYS A C 1
ATOM 3210 O O . LYS A 1 394 ? 36.583 18.149 -32.464 1.00 66.06 394 LYS A O 1
ATOM 3215 N N . GLU A 1 395 ? 37.363 20.005 -33.468 1.00 62.34 395 GLU A N 1
ATOM 3216 C CA . GLU A 1 395 ? 36.594 20.944 -32.645 1.00 62.34 395 GLU A CA 1
ATOM 3217 C C . GLU A 1 395 ? 35.150 20.971 -33.158 1.00 62.34 395 GLU A C 1
ATOM 3219 O O . GLU A 1 395 ? 34.930 21.031 -34.370 1.00 62.34 395 GLU A O 1
ATOM 3224 N N . ASN A 1 396 ? 34.172 20.910 -32.255 1.00 54.72 396 ASN A N 1
ATOM 3225 C CA . ASN A 1 396 ? 32.799 21.270 -32.598 1.00 54.72 396 ASN A CA 1
ATOM 3226 C C . ASN A 1 396 ? 32.643 22.768 -32.331 1.00 54.72 396 ASN A C 1
ATOM 3228 O O . ASN A 1 396 ? 32.812 23.182 -31.184 1.00 54.72 396 ASN A O 1
ATOM 3232 N N . ASN A 1 397 ? 32.329 23.536 -33.378 1.00 44.91 397 ASN A N 1
ATOM 3233 C CA . ASN A 1 397 ? 31.864 24.920 -33.249 1.00 44.91 397 ASN A CA 1
ATOM 3234 C C . ASN A 1 397 ? 30.444 24.968 -32.685 1.00 44.91 397 ASN A C 1
ATOM 3236 O O . ASN A 1 397 ? 29.618 24.133 -33.128 1.00 44.91 397 ASN A O 1
#